Protein AF-A0A418MPE8-F1 (afdb_monomer)

Nearest PDB structures (foldseek):
  6bdt-assembly4_D  TM=6.356E-01  e=3.732E-09  Homo sapiens
  5xe8-assembly1_C  TM=7.327E-01  e=8.592E-02  Streptococcus mutans UA159
  5xe9-assembly1_B  TM=7.201E-01  e=8.592E-02  Streptococcus mutans UA159
  3k8u-assembly1_A  TM=5.142E-01  e=1.340E-01  Streptococcus mutans

Structure (mmCIF, N/CA/C/O backbone):
data_AF-A0A418MPE8-F1
#
_entry.id   AF-A0A418MPE8-F1
#
loop_
_atom_site.group_PDB
_atom_site.id
_atom_site.type_symbol
_atom_site.label_atom_id
_atom_site.label_alt_id
_atom_site.label_comp_id
_atom_site.label_asym_id
_atom_site.label_entity_id
_atom_site.label_seq_id
_atom_site.pdbx_PDB_ins_code
_atom_site.Cartn_x
_atom_site.Cartn_y
_atom_site.Cartn_z
_atom_site.occupancy
_atom_site.B_iso_or_equiv
_atom_site.auth_seq_id
_atom_site.auth_comp_id
_atom_site.auth_asym_id
_atom_site.auth_atom_id
_atom_site.pdbx_PDB_model_num
ATOM 1 N N . MET A 1 1 ? 21.689 -15.714 -23.625 1.00 80.38 1 MET A N 1
ATOM 2 C CA . MET A 1 1 ? 22.430 -16.400 -24.703 1.00 80.38 1 MET A CA 1
ATOM 3 C C . MET A 1 1 ? 23.631 -17.180 -24.142 1.00 80.38 1 MET A C 1
ATOM 5 O O . MET A 1 1 ? 24.759 -16.722 -24.276 1.00 80.38 1 MET A O 1
ATOM 9 N N . PRO A 1 2 ? 23.439 -18.369 -23.536 1.00 83.94 2 PRO A N 1
ATOM 10 C CA . PRO A 1 2 ? 24.539 -19.111 -22.896 1.00 83.94 2 PRO A CA 1
ATOM 11 C C . PRO A 1 2 ? 25.705 -19.469 -23.835 1.00 83.94 2 PRO A C 1
ATOM 13 O O . PRO A 1 2 ? 26.854 -19.454 -23.417 1.00 83.94 2 PRO A O 1
ATOM 16 N N . ALA A 1 3 ? 25.429 -19.721 -25.120 1.00 89.69 3 ALA A N 1
ATOM 17 C CA . ALA A 1 3 ? 26.448 -20.035 -26.131 1.00 89.69 3 ALA A CA 1
ATOM 18 C C . ALA A 1 3 ? 27.422 -18.878 -26.448 1.00 89.69 3 ALA A C 1
ATOM 20 O O . ALA A 1 3 ? 28.438 -19.100 -27.101 1.00 89.69 3 ALA A O 1
ATOM 21 N N . LEU A 1 4 ? 27.106 -17.657 -26.004 1.00 90.06 4 LEU A N 1
ATOM 22 C CA . LEU A 1 4 ? 27.910 -16.449 -26.206 1.00 90.06 4 LEU A CA 1
ATOM 23 C C . LEU A 1 4 ? 28.499 -15.921 -24.886 1.00 90.06 4 LEU A C 1
ATOM 25 O O . LEU A 1 4 ? 29.067 -14.837 -24.865 1.00 90.06 4 LEU A O 1
ATOM 29 N N . ALA A 1 5 ? 28.370 -16.669 -23.784 1.00 92.69 5 ALA A N 1
ATOM 30 C CA . ALA A 1 5 ? 28.858 -16.248 -22.476 1.00 92.69 5 ALA A CA 1
ATOM 31 C C . ALA A 1 5 ? 30.375 -15.983 -22.481 1.00 92.69 5 ALA A C 1
ATOM 33 O O . ALA A 1 5 ? 31.159 -16.781 -22.998 1.00 92.69 5 ALA A O 1
ATOM 34 N N . GLY A 1 6 ? 30.780 -14.852 -21.902 1.00 92.81 6 GLY A N 1
ATOM 35 C CA . GLY A 1 6 ? 32.165 -14.386 -21.872 1.00 92.81 6 GLY A CA 1
ATOM 36 C C . GLY A 1 6 ? 32.692 -13.794 -23.185 1.00 92.81 6 GLY A C 1
ATOM 37 O O . GLY A 1 6 ? 33.894 -13.551 -23.277 1.00 92.81 6 GLY A O 1
ATOM 38 N N . GLN A 1 7 ? 31.845 -13.567 -24.195 1.00 94.94 7 GLN A N 1
ATOM 39 C CA . GLN A 1 7 ? 32.254 -13.052 -25.508 1.00 94.94 7 GLN A CA 1
ATOM 40 C C . GLN A 1 7 ? 31.849 -11.589 -25.706 1.00 94.94 7 GLN A C 1
ATOM 42 O O . GLN A 1 7 ? 30.862 -11.115 -25.151 1.00 94.94 7 GLN A O 1
ATOM 47 N N . VAL A 1 8 ? 32.591 -10.886 -26.559 1.00 95.19 8 VAL A N 1
ATOM 48 C CA . VAL A 1 8 ? 32.181 -9.595 -27.123 1.00 95.19 8 VAL A CA 1
ATOM 49 C C . VAL A 1 8 ? 31.527 -9.863 -28.475 1.00 95.19 8 VAL A C 1
ATOM 51 O O . VAL A 1 8 ? 32.149 -10.467 -29.349 1.00 95.19 8 VAL A O 1
ATOM 54 N N . ILE A 1 9 ? 30.280 -9.426 -28.653 1.00 94.06 9 ILE A N 1
ATOM 55 C CA . ILE A 1 9 ? 29.559 -9.543 -29.923 1.00 94.06 9 ILE A CA 1
ATOM 56 C C . ILE A 1 9 ? 29.609 -8.228 -30.706 1.00 94.06 9 ILE A C 1
ATOM 58 O O . ILE A 1 9 ? 29.404 -7.151 -30.152 1.00 94.06 9 ILE A O 1
ATOM 62 N N . ALA A 1 10 ? 29.846 -8.307 -32.013 1.00 94.12 10 ALA A N 1
ATOM 63 C CA . ALA A 1 10 ? 29.693 -7.162 -32.906 1.00 94.12 10 ALA A CA 1
ATOM 64 C C . ALA A 1 10 ? 28.228 -7.039 -33.352 1.00 94.12 10 ALA A C 1
ATOM 66 O O . ALA A 1 10 ? 27.603 -8.036 -33.725 1.00 94.12 10 ALA A O 1
ATOM 67 N N . LEU A 1 11 ? 27.683 -5.821 -33.360 1.00 93.31 11 LEU A N 1
ATOM 68 C CA . LEU A 1 11 ? 26.360 -5.568 -33.933 1.00 93.31 11 LEU A CA 1
ATOM 69 C C . LEU A 1 11 ? 26.465 -5.484 -35.474 1.00 93.31 11 LEU A C 1
ATOM 71 O O . LEU A 1 11 ? 27.400 -4.863 -35.983 1.00 93.31 11 LEU A O 1
ATOM 75 N N . PRO A 1 12 ? 25.531 -6.072 -36.251 1.00 94.38 12 PRO A N 1
ATOM 76 C CA . PRO A 1 12 ? 25.533 -5.969 -37.706 1.00 94.38 12 PRO A CA 1
ATOM 7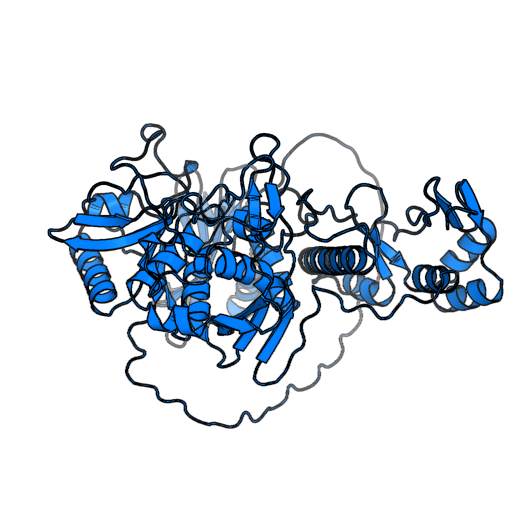7 C C . PRO A 1 12 ? 25.461 -4.508 -38.181 1.00 94.38 12 PRO A C 1
ATOM 79 O O . PRO A 1 12 ? 24.765 -3.706 -37.553 1.00 94.38 12 PRO A O 1
ATOM 82 N N . PRO A 1 13 ? 26.068 -4.152 -39.331 1.00 95.06 13 PRO A N 1
ATOM 83 C CA . PRO A 1 13 ? 26.089 -2.772 -39.827 1.00 95.06 13 PRO A CA 1
ATOM 84 C C . PRO A 1 13 ? 24.711 -2.108 -39.950 1.00 95.06 13 PRO A C 1
ATOM 86 O O . PRO A 1 13 ? 24.585 -0.918 -39.683 1.00 95.06 13 PRO A O 1
ATOM 89 N N . VAL A 1 14 ? 23.669 -2.875 -40.297 1.00 93.38 14 VAL A N 1
ATOM 90 C CA . VAL A 1 14 ? 22.282 -2.380 -40.365 1.00 93.38 14 VAL A CA 1
ATOM 91 C C . VAL A 1 14 ? 21.736 -1.965 -38.993 1.00 93.38 14 VAL A C 1
ATOM 93 O O . VAL A 1 14 ? 21.064 -0.946 -38.888 1.00 93.38 14 VAL A O 1
ATOM 96 N N . VAL A 1 15 ? 22.084 -2.701 -37.934 1.00 93.81 15 VAL A N 1
ATOM 97 C CA . VAL A 1 15 ? 21.692 -2.388 -36.552 1.00 93.81 15 VAL A CA 1
ATOM 98 C C . VAL A 1 15 ? 22.455 -1.162 -36.053 1.00 93.81 15 VAL A C 1
ATOM 100 O O . VAL A 1 15 ? 21.858 -0.261 -35.469 1.00 93.81 15 VAL A O 1
ATOM 103 N N . LEU A 1 16 ? 23.759 -1.084 -36.345 1.00 95.44 16 LEU A N 1
ATOM 104 C CA . LEU A 1 16 ? 24.579 0.090 -36.030 1.00 95.44 16 LEU A CA 1
ATOM 105 C C . LEU A 1 16 ? 24.072 1.357 -36.733 1.00 95.44 16 LEU A C 1
ATOM 107 O O . LEU A 1 16 ? 24.133 2.428 -36.144 1.00 95.44 16 LEU A O 1
ATOM 111 N N . GLU A 1 17 ? 23.547 1.253 -37.956 1.00 94.06 17 GLU A N 1
ATOM 112 C CA . GLU A 1 17 ? 22.936 2.388 -38.659 1.00 94.06 17 GLU A CA 1
ATOM 113 C C . GLU A 1 17 ? 21.616 2.837 -38.011 1.00 94.06 17 GLU A C 1
ATOM 115 O O . GLU A 1 17 ? 21.402 4.033 -37.832 1.00 94.06 17 GLU A O 1
ATOM 120 N N . THR A 1 18 ? 20.761 1.906 -37.568 1.00 91.88 18 THR A N 1
ATOM 121 C CA . THR A 1 18 ? 19.561 2.255 -36.786 1.00 91.88 18 THR A CA 1
ATOM 122 C C . THR A 1 18 ? 19.920 2.949 -35.471 1.00 91.88 18 THR A C 1
ATOM 124 O O . THR A 1 18 ? 19.300 3.952 -35.127 1.00 91.88 18 THR A O 1
ATOM 127 N N . ILE A 1 19 ? 20.946 2.471 -34.754 1.00 93.88 19 ILE A N 1
ATOM 128 C CA . ILE A 1 19 ? 21.419 3.139 -33.532 1.00 93.88 19 ILE A CA 1
ATOM 129 C C . ILE A 1 19 ? 21.997 4.519 -33.869 1.00 93.88 19 ILE A C 1
ATOM 131 O O . ILE A 1 19 ? 21.645 5.483 -33.200 1.00 93.88 19 ILE A O 1
ATOM 135 N N . ARG A 1 20 ? 22.791 4.655 -34.942 1.00 96.19 20 ARG A N 1
ATOM 136 C CA . ARG A 1 20 ? 23.418 5.922 -35.369 1.00 96.19 20 ARG A CA 1
ATOM 137 C C . ARG A 1 20 ? 22.410 7.038 -35.642 1.00 96.19 20 ARG A C 1
ATOM 139 O O . ARG A 1 20 ? 22.728 8.202 -35.421 1.00 96.19 20 ARG A O 1
ATOM 146 N N . GLN A 1 21 ? 21.205 6.698 -36.096 1.00 92.12 21 GLN A N 1
ATOM 147 C CA . GLN A 1 21 ? 20.123 7.664 -36.319 1.00 92.12 21 GLN A CA 1
ATOM 148 C C . GLN A 1 21 ? 19.542 8.238 -35.015 1.00 92.12 21 GLN A C 1
ATOM 150 O O . GLN A 1 21 ? 19.013 9.348 -35.033 1.00 92.12 21 GLN A O 1
ATOM 155 N N . ALA A 1 22 ? 19.648 7.511 -33.898 1.00 89.25 22 ALA A N 1
ATOM 156 C CA . ALA A 1 22 ? 19.208 7.955 -32.574 1.00 89.25 22 ALA A CA 1
ATOM 157 C C . ALA A 1 22 ? 20.364 8.524 -31.728 1.00 89.25 22 ALA A C 1
ATOM 159 O O . ALA A 1 22 ? 20.201 9.551 -31.074 1.00 89.25 22 ALA A O 1
ATOM 160 N N . ASP A 1 23 ? 21.526 7.868 -31.759 1.00 92.00 23 ASP A N 1
ATOM 161 C CA . ASP A 1 23 ? 22.752 8.249 -31.058 1.00 92.00 23 ASP A CA 1
ATOM 162 C C . ASP A 1 23 ? 23.997 7.843 -31.886 1.00 92.00 23 ASP A C 1
ATOM 164 O O . ASP A 1 23 ? 24.409 6.674 -31.891 1.00 92.00 23 ASP A O 1
ATOM 168 N N . PRO A 1 24 ? 24.626 8.800 -32.598 1.00 94.56 24 PRO A N 1
ATOM 169 C CA . PRO A 1 24 ? 25.838 8.546 -33.372 1.00 94.56 24 PRO A CA 1
ATOM 170 C C . PRO A 1 24 ? 27.033 8.082 -32.533 1.00 94.56 24 PRO A C 1
ATOM 172 O O . PRO A 1 24 ? 27.803 7.245 -33.001 1.00 94.56 24 PRO A O 1
ATOM 175 N N . ARG A 1 25 ? 27.191 8.595 -31.303 1.00 93.50 25 ARG A N 1
ATOM 176 C CA . ARG A 1 25 ? 28.352 8.289 -30.448 1.00 93.50 25 ARG A CA 1
ATOM 177 C C . ARG A 1 25 ? 28.272 6.864 -29.930 1.00 93.50 25 ARG A C 1
ATOM 179 O O . ARG A 1 25 ? 29.246 6.123 -30.022 1.00 93.50 25 ARG A O 1
ATOM 186 N N . LEU A 1 26 ? 27.090 6.466 -29.468 1.00 94.25 26 LEU A N 1
ATOM 187 C CA . LEU A 1 26 ? 26.813 5.094 -29.064 1.00 94.25 26 LEU A CA 1
ATOM 188 C C . LEU A 1 26 ? 27.051 4.117 -30.225 1.00 94.25 26 LEU A C 1
ATOM 190 O O . LEU A 1 26 ? 27.656 3.067 -30.031 1.00 94.25 26 LEU A O 1
ATOM 194 N N . ALA A 1 27 ? 26.642 4.463 -31.450 1.00 95.88 27 ALA A N 1
ATOM 195 C CA . ALA A 1 27 ? 26.900 3.623 -32.619 1.00 95.88 27 ALA A CA 1
ATOM 196 C C . ALA A 1 27 ? 28.396 3.496 -32.968 1.00 95.88 27 ALA A C 1
ATOM 198 O O . ALA A 1 27 ? 28.828 2.428 -33.398 1.00 95.88 27 ALA A O 1
ATOM 199 N N . GLU A 1 28 ? 29.194 4.554 -32.797 1.00 95.62 28 GLU A N 1
ATOM 200 C CA . GLU A 1 28 ? 30.655 4.515 -32.981 1.00 95.62 28 GLU A CA 1
ATOM 201 C C . GLU A 1 28 ? 31.353 3.681 -31.895 1.00 95.62 28 GLU A C 1
ATOM 203 O O . GLU A 1 28 ? 32.214 2.854 -32.213 1.00 95.62 28 GLU A O 1
ATOM 208 N N . GLN A 1 29 ? 30.930 3.823 -30.634 1.00 94.94 29 GLN A N 1
ATOM 209 C CA . GLN A 1 29 ? 31.407 3.002 -29.522 1.00 94.94 29 GLN A CA 1
ATOM 210 C C . GLN A 1 29 ? 31.094 1.518 -29.763 1.00 94.94 29 GLN A C 1
ATOM 212 O O . GLN A 1 29 ? 32.003 0.694 -29.789 1.00 94.94 29 GLN A O 1
ATOM 217 N N . LEU A 1 30 ? 29.834 1.171 -30.047 1.00 95.94 30 LEU A N 1
ATOM 218 C CA . LEU A 1 30 ? 29.398 -0.209 -30.309 1.00 95.94 30 LEU A CA 1
ATOM 219 C C . LEU A 1 30 ? 30.061 -0.831 -31.549 1.00 95.94 30 LEU A C 1
ATOM 221 O O . LEU A 1 30 ? 30.244 -2.047 -31.599 1.00 95.94 30 LEU A O 1
ATOM 225 N N . ALA A 1 31 ? 30.431 -0.024 -32.548 1.00 95.38 31 ALA A N 1
ATOM 226 C CA . ALA A 1 31 ? 31.188 -0.494 -33.709 1.00 95.38 31 ALA A CA 1
ATOM 227 C C . ALA A 1 31 ? 32.658 -0.818 -33.375 1.00 95.38 31 ALA A C 1
ATOM 229 O O . ALA A 1 31 ? 33.269 -1.636 -34.061 1.00 95.38 31 ALA A O 1
ATOM 230 N N . THR A 1 32 ? 33.212 -0.180 -32.341 1.00 95.69 32 THR A N 1
ATOM 231 C CA . THR A 1 32 ? 34.613 -0.318 -31.911 1.00 95.69 32 THR A CA 1
ATOM 232 C C . THR A 1 32 ? 34.777 -1.386 -30.827 1.00 95.69 32 THR A C 1
ATOM 234 O O . THR A 1 32 ? 35.682 -2.214 -30.897 1.00 95.69 32 THR A O 1
ATOM 237 N N . GLU A 1 33 ? 33.893 -1.372 -29.831 1.00 95.38 33 GLU A N 1
ATOM 238 C CA . GLU A 1 33 ? 33.976 -2.164 -28.598 1.00 95.38 33 GLU A CA 1
ATOM 239 C C . GLU A 1 33 ? 33.051 -3.390 -28.608 1.00 95.38 33 GLU A C 1
ATOM 241 O O . GLU A 1 33 ? 33.238 -4.300 -27.802 1.00 95.38 33 GLU A O 1
ATOM 246 N N . GLY A 1 34 ? 32.063 -3.439 -29.511 1.00 94.62 34 GLY A N 1
ATOM 247 C CA . GLY A 1 34 ? 31.001 -4.447 -29.493 1.00 94.62 34 GLY A CA 1
ATOM 248 C C . GLY A 1 34 ? 30.091 -4.322 -28.267 1.00 94.62 34 GLY A C 1
ATOM 249 O O . GLY A 1 34 ? 29.983 -3.254 -27.669 1.00 94.62 34 GLY A O 1
ATOM 250 N N . VAL A 1 35 ? 29.429 -5.425 -27.900 1.00 95.25 35 VAL A N 1
ATOM 251 C CA . VAL A 1 35 ? 28.674 -5.590 -26.645 1.00 95.25 35 VAL A CA 1
ATOM 252 C C . VAL A 1 35 ? 29.162 -6.838 -25.925 1.00 95.25 35 VAL A C 1
ATOM 254 O O . VAL A 1 35 ? 29.160 -7.928 -26.501 1.00 95.25 35 VAL A O 1
ATOM 257 N N . TYR A 1 36 ? 29.565 -6.699 -24.663 1.00 94.56 36 TYR A N 1
ATOM 258 C CA . TYR A 1 36 ? 29.971 -7.839 -23.845 1.00 94.56 36 TYR A CA 1
ATOM 259 C C . TYR A 1 36 ? 28.760 -8.667 -23.392 1.00 94.56 36 TYR A C 1
ATOM 261 O O . TYR A 1 36 ? 27.723 -8.140 -22.983 1.00 94.56 36 TYR A O 1
ATOM 269 N N . VAL A 1 37 ? 28.907 -9.987 -23.457 1.00 91.75 37 VAL A N 1
ATOM 270 C CA . VAL A 1 37 ? 27.976 -10.967 -22.907 1.00 91.75 37 VAL A CA 1
ATOM 271 C C . VAL A 1 37 ? 28.647 -11.613 -21.697 1.00 91.75 37 VAL A C 1
ATOM 273 O O . VAL A 1 37 ? 29.702 -12.234 -21.822 1.00 91.75 37 VAL A O 1
ATOM 276 N N . ASP A 1 38 ? 28.038 -11.474 -20.523 1.00 89.12 38 ASP A N 1
ATOM 277 C CA . ASP A 1 38 ? 28.585 -11.948 -19.253 1.00 89.12 38 ASP A CA 1
ATOM 278 C C . ASP A 1 38 ? 28.703 -13.483 -19.173 1.00 89.12 38 ASP A C 1
ATOM 280 O O . ASP A 1 38 ? 28.252 -14.232 -20.046 1.00 89.12 38 ASP A O 1
ATOM 284 N N . LEU A 1 39 ? 29.305 -13.980 -18.089 1.00 90.12 39 LEU A N 1
ATOM 285 C CA . LEU A 1 39 ? 29.496 -15.418 -17.859 1.00 90.12 39 LEU A CA 1
ATOM 286 C C . LEU A 1 39 ? 28.181 -16.197 -17.635 1.00 90.12 39 LEU A C 1
ATOM 288 O O . LEU A 1 39 ? 28.191 -17.425 -17.675 1.00 90.12 39 LEU A O 1
ATOM 292 N N . THR A 1 40 ? 27.050 -15.513 -17.436 1.00 86.00 40 THR A N 1
ATOM 293 C CA . THR A 1 40 ? 25.701 -16.107 -17.369 1.00 86.00 40 THR A CA 1
ATOM 294 C C . THR A 1 40 ? 24.989 -16.102 -18.731 1.00 86.00 40 THR A C 1
ATOM 296 O O . THR A 1 40 ? 23.916 -16.691 -18.895 1.00 86.00 40 THR A O 1
ATOM 299 N N . GLY A 1 41 ? 25.590 -15.466 -19.742 1.00 87.62 41 GLY A N 1
ATOM 300 C CA . GLY A 1 41 ? 25.027 -15.301 -21.073 1.00 87.62 41 GLY A CA 1
ATOM 301 C C . GLY A 1 41 ? 24.069 -14.111 -21.205 1.00 87.62 41 GLY A C 1
ATOM 302 O O . GLY A 1 41 ? 23.235 -14.136 -22.114 1.00 87.62 41 GLY A O 1
ATOM 303 N N . ARG A 1 42 ? 24.111 -13.109 -20.321 1.00 88.25 42 ARG A N 1
ATOM 304 C CA . ARG A 1 42 ? 23.320 -11.864 -20.424 1.00 88.25 42 ARG A CA 1
ATOM 305 C C . ARG A 1 42 ? 24.162 -10.746 -21.038 1.00 88.25 42 ARG A C 1
ATOM 307 O O . ARG A 1 42 ? 25.380 -10.781 -20.950 1.00 88.25 42 ARG A O 1
ATOM 314 N N . PHE A 1 43 ? 23.526 -9.753 -21.655 1.00 91.50 43 PHE A N 1
ATOM 315 C CA . PHE A 1 43 ? 24.235 -8.551 -22.105 1.00 91.50 43 PHE A CA 1
ATOM 316 C C . PHE A 1 43 ? 24.660 -7.709 -20.901 1.00 91.50 43 PHE A C 1
ATOM 318 O O . PHE A 1 43 ? 23.823 -7.404 -20.051 1.00 91.50 43 PHE A O 1
ATOM 325 N N . ASP A 1 44 ? 25.929 -7.313 -20.850 1.00 91.62 44 ASP A N 1
ATOM 326 C CA . ASP A 1 44 ? 26.412 -6.345 -19.872 1.00 91.62 44 ASP A CA 1
ATOM 327 C C . ASP A 1 44 ? 26.086 -4.931 -20.359 1.00 91.62 44 ASP A C 1
ATOM 329 O O . ASP A 1 44 ? 26.615 -4.467 -21.368 1.00 91.62 44 ASP A O 1
ATOM 333 N N . LEU A 1 45 ? 25.174 -4.261 -19.655 1.00 92.75 45 LEU A N 1
ATOM 334 C CA . LEU A 1 45 ? 24.710 -2.921 -20.013 1.00 92.75 45 LEU A CA 1
ATOM 335 C C . LEU A 1 45 ? 25.465 -1.803 -19.275 1.00 92.75 45 LEU A C 1
ATOM 337 O O . LEU A 1 45 ? 25.236 -0.634 -19.577 1.00 92.75 45 LEU A O 1
ATOM 341 N N . ARG A 1 46 ? 26.369 -2.136 -18.337 1.00 90.88 46 ARG A N 1
ATOM 342 C CA . ARG A 1 46 ? 27.118 -1.146 -17.536 1.00 90.88 46 ARG A CA 1
ATOM 343 C C . ARG A 1 46 ? 27.921 -0.145 -18.374 1.00 90.88 46 ARG A C 1
ATOM 345 O O . ARG A 1 46 ? 27.870 1.029 -18.031 1.00 90.88 46 ARG A O 1
ATOM 352 N N . PRO A 1 47 ? 28.616 -0.532 -19.465 1.00 92.75 47 PRO A N 1
ATOM 353 C CA . PRO A 1 47 ? 29.396 0.421 -20.263 1.00 92.75 47 PRO A CA 1
ATOM 354 C C . PRO A 1 47 ? 28.553 1.430 -21.060 1.00 92.75 47 PRO A C 1
ATOM 356 O O . PRO A 1 47 ? 29.121 2.316 -21.690 1.00 92.75 47 PRO A O 1
ATOM 359 N N . TYR A 1 48 ? 27.222 1.279 -21.066 1.00 93.50 48 TYR A N 1
ATOM 360 C CA . TYR A 1 48 ? 26.285 2.081 -21.863 1.00 93.50 48 TYR A CA 1
ATOM 361 C C . TYR A 1 48 ? 25.202 2.743 -20.998 1.00 93.50 48 TYR A C 1
ATOM 363 O O . TYR A 1 48 ? 24.145 3.131 -21.502 1.00 93.50 48 TYR A O 1
ATOM 371 N N . THR A 1 49 ? 25.419 2.833 -19.683 1.00 93.94 49 THR A N 1
ATOM 372 C CA . THR A 1 49 ? 24.580 3.661 -18.813 1.00 93.94 49 THR A CA 1
ATOM 373 C C . THR A 1 49 ? 24.798 5.133 -19.121 1.00 93.94 49 THR A C 1
ATOM 375 O O . THR A 1 49 ? 25.921 5.536 -19.406 1.00 93.94 49 THR A O 1
ATOM 378 N N . LEU A 1 50 ? 23.751 5.948 -19.012 1.00 92.44 50 LEU A N 1
ATOM 379 C CA . LEU A 1 50 ? 23.859 7.388 -19.222 1.00 92.44 50 LEU A CA 1
ATOM 380 C C . LEU A 1 50 ? 24.862 8.031 -18.247 1.00 92.44 50 LEU A C 1
ATOM 382 O O . LEU A 1 50 ? 24.629 8.047 -17.037 1.00 92.44 50 LEU A O 1
ATOM 386 N N . ASP A 1 51 ? 25.938 8.606 -18.788 1.00 88.56 51 ASP A N 1
ATOM 387 C CA . ASP A 1 51 ? 26.975 9.295 -18.016 1.00 88.56 51 ASP A CA 1
ATOM 388 C C . ASP A 1 51 ? 26.386 10.351 -17.069 1.00 88.56 51 ASP A C 1
ATOM 390 O O . ASP A 1 51 ? 25.620 11.233 -17.466 1.00 88.56 51 ASP A O 1
ATOM 394 N N . GLY A 1 52 ? 26.766 10.270 -15.792 1.00 84.88 52 GLY A N 1
ATOM 395 C CA . GLY A 1 52 ? 26.321 11.195 -14.747 1.00 84.88 52 GLY A CA 1
ATOM 396 C C . GLY A 1 52 ? 24.878 11.003 -14.259 1.00 84.88 52 GLY A C 1
ATOM 397 O O . GLY A 1 52 ? 24.458 11.729 -13.358 1.00 84.88 52 GLY A O 1
ATOM 398 N N . ALA A 1 53 ? 24.118 10.040 -14.793 1.00 88.38 53 ALA A N 1
ATOM 399 C CA . ALA A 1 53 ? 22.830 9.653 -14.220 1.00 88.38 53 ALA A CA 1
ATOM 400 C C . ALA A 1 53 ? 23.025 8.768 -12.970 1.00 88.38 53 ALA A C 1
ATOM 402 O O . ALA A 1 53 ? 23.947 7.951 -12.935 1.00 88.38 53 ALA A O 1
ATOM 403 N N . PRO A 1 54 ? 22.165 8.878 -11.940 1.00 89.06 54 PRO A N 1
ATOM 404 C CA . PRO A 1 54 ? 22.246 8.008 -10.772 1.00 89.06 54 PRO A CA 1
ATOM 405 C C . PRO A 1 54 ? 21.774 6.581 -11.086 1.00 89.06 54 PRO A C 1
ATOM 407 O O . PRO A 1 54 ? 20.866 6.357 -11.892 1.00 89.06 54 PRO A O 1
ATOM 410 N N . GLU A 1 55 ? 22.333 5.618 -10.357 1.00 91.38 55 GLU A N 1
ATOM 411 C CA . GLU A 1 55 ? 21.720 4.302 -10.181 1.00 91.38 55 GLU A CA 1
ATOM 412 C C . GLU A 1 55 ? 20.656 4.365 -9.081 1.00 91.38 55 GLU A C 1
ATOM 414 O O . GLU A 1 55 ? 20.904 4.897 -7.999 1.00 91.38 55 GLU A O 1
ATOM 419 N N . PHE A 1 56 ? 19.503 3.748 -9.321 1.00 90.75 56 PHE A N 1
ATOM 420 C CA . PHE A 1 56 ? 18.417 3.657 -8.352 1.00 90.75 56 PHE A CA 1
ATOM 421 C C . PHE A 1 56 ? 18.467 2.300 -7.642 1.00 90.75 56 PHE A C 1
ATOM 423 O O . PHE A 1 56 ? 18.200 1.275 -8.287 1.00 90.75 56 PHE A O 1
ATOM 430 N N . PRO A 1 57 ? 18.819 2.247 -6.342 1.00 88.00 57 PRO A N 1
ATOM 431 C CA . PRO A 1 57 ? 18.675 1.036 -5.554 1.00 88.00 57 PRO A CA 1
ATOM 432 C C . PRO A 1 57 ? 17.193 0.734 -5.299 1.00 88.00 57 PRO A C 1
ATOM 434 O O . PRO A 1 57 ? 16.390 1.608 -4.958 1.00 88.00 57 PRO A O 1
ATOM 437 N N . LEU A 1 58 ? 16.845 -0.539 -5.444 1.00 84.69 58 LEU A N 1
ATOM 438 C CA . LEU A 1 58 ? 15.587 -1.104 -4.978 1.00 84.69 58 LEU A CA 1
ATOM 439 C C . LEU A 1 58 ? 15.854 -1.862 -3.674 1.00 84.69 58 LEU A C 1
ATOM 441 O O . LEU A 1 58 ? 16.891 -2.514 -3.534 1.00 84.69 58 LEU A O 1
ATOM 445 N N . THR A 1 59 ? 14.899 -1.810 -2.745 1.00 70.56 59 THR A N 1
ATOM 446 C CA . THR A 1 59 ? 14.903 -2.628 -1.521 1.00 70.56 59 THR A CA 1
ATOM 447 C C . THR A 1 59 ? 15.145 -4.118 -1.819 1.00 70.56 59 THR A C 1
ATOM 449 O O . THR A 1 59 ? 14.761 -4.629 -2.880 1.00 70.56 59 THR A O 1
ATOM 452 N N . VAL A 1 60 ? 15.746 -4.848 -0.871 1.00 66.25 60 VAL A N 1
ATOM 453 C CA . VAL A 1 60 ? 16.070 -6.280 -1.036 1.00 66.25 60 VAL A CA 1
ATOM 454 C C . VAL A 1 60 ? 14.794 -7.139 -1.074 1.00 66.25 60 VAL A C 1
ATOM 456 O O . VAL A 1 60 ? 14.834 -8.259 -1.580 1.00 66.25 60 VAL A O 1
ATOM 459 N N . SER A 1 61 ? 13.667 -6.578 -0.610 1.00 65.62 61 SER A N 1
ATOM 460 C CA . SER A 1 61 ? 12.260 -7.005 -0.720 1.00 65.62 61 SER A CA 1
ATOM 461 C C . SER A 1 61 ? 12.051 -8.186 -1.653 1.00 65.62 61 SER A C 1
ATOM 463 O O . SER A 1 61 ? 12.084 -8.023 -2.878 1.00 65.62 61 SER A O 1
ATOM 465 N N . ALA A 1 62 ? 11.872 -9.378 -1.082 1.00 70.19 62 ALA A N 1
ATOM 466 C CA . ALA A 1 62 ? 11.935 -10.604 -1.862 1.00 70.19 62 ALA A CA 1
ATOM 467 C C . ALA A 1 62 ? 10.867 -10.597 -2.973 1.00 70.19 62 ALA A C 1
ATOM 469 O O . ALA A 1 62 ? 9.671 -10.468 -2.675 1.00 70.19 62 ALA A O 1
ATOM 470 N N . PRO A 1 63 ? 11.266 -10.739 -4.254 1.00 72.38 63 PRO A N 1
ATOM 471 C CA . PRO A 1 63 ? 10.310 -10.801 -5.343 1.00 72.38 63 PRO A CA 1
ATOM 472 C C . PRO A 1 63 ? 9.444 -12.042 -5.146 1.00 72.38 63 PRO A C 1
ATOM 474 O O . PRO A 1 63 ? 9.943 -13.164 -5.089 1.00 72.38 63 PRO A O 1
ATOM 477 N N . ALA A 1 64 ? 8.136 -11.838 -5.026 1.00 76.88 64 ALA A N 1
ATOM 478 C CA . ALA A 1 64 ? 7.201 -12.938 -4.815 1.00 76.88 64 ALA A CA 1
ATOM 479 C C . ALA A 1 64 ? 7.002 -13.783 -6.087 1.00 76.88 64 ALA A C 1
ATOM 481 O O . ALA A 1 64 ? 6.654 -14.965 -6.023 1.00 76.88 64 ALA A O 1
ATOM 482 N N . PHE A 1 65 ? 7.239 -13.167 -7.245 1.00 84.94 65 PHE A N 1
ATOM 483 C CA . PHE A 1 65 ? 7.104 -13.759 -8.567 1.00 84.94 65 PHE A CA 1
ATOM 484 C C . PHE A 1 65 ? 7.982 -15.002 -8.759 1.00 84.94 65 PHE A C 1
ATOM 486 O O . PHE A 1 65 ? 9.132 -15.049 -8.325 1.00 84.94 65 PHE A O 1
ATOM 493 N N . ASP A 1 66 ? 7.471 -15.999 -9.485 1.00 83.12 66 ASP A N 1
ATOM 494 C CA . ASP A 1 66 ? 8.272 -17.162 -9.871 1.00 83.12 66 ASP A CA 1
ATOM 495 C C . ASP A 1 66 ? 9.265 -16.794 -10.987 1.00 83.12 66 ASP A C 1
ATOM 497 O O . ASP A 1 66 ? 8.933 -16.801 -12.177 1.00 83.12 66 ASP A O 1
ATOM 501 N N . LEU A 1 67 ? 10.503 -16.487 -10.595 1.00 85.25 67 LEU A N 1
ATOM 502 C CA . LEU A 1 67 ? 11.579 -16.095 -11.507 1.00 85.25 67 LEU A CA 1
ATOM 503 C C . LEU A 1 67 ? 12.109 -17.244 -12.383 1.00 85.25 67 LEU A C 1
ATOM 505 O O . LEU A 1 67 ? 12.867 -16.974 -13.321 1.00 85.25 67 LEU A O 1
ATOM 509 N N . ALA A 1 68 ? 11.709 -18.500 -12.145 1.00 83.94 68 ALA A N 1
ATOM 510 C CA . ALA A 1 68 ? 11.950 -19.582 -13.100 1.00 83.94 68 ALA A CA 1
ATOM 511 C C . ALA A 1 68 ? 11.061 -19.422 -14.348 1.00 83.94 68 ALA A C 1
ATOM 513 O O . ALA A 1 68 ? 11.489 -19.743 -15.463 1.00 83.94 68 ALA A O 1
ATOM 514 N N . THR A 1 69 ? 9.873 -18.826 -14.202 1.00 83.81 69 THR A N 1
ATOM 515 C CA . THR A 1 69 ? 8.971 -18.506 -15.319 1.00 83.81 69 THR A CA 1
ATOM 516 C C . THR A 1 69 ? 9.329 -17.186 -16.004 1.00 83.81 69 THR A C 1
ATOM 518 O O . THR A 1 69 ? 9.893 -16.269 -15.407 1.00 83.81 69 THR A O 1
ATOM 521 N N . GLU A 1 70 ? 8.976 -17.056 -17.282 1.00 83.56 70 GLU A N 1
ATOM 522 C CA . GLU A 1 70 ? 9.116 -15.784 -17.998 1.00 83.56 70 GLU A CA 1
ATOM 523 C C . GLU A 1 70 ? 8.122 -14.727 -17.502 1.00 83.56 70 GLU A C 1
ATOM 525 O O . GLU A 1 70 ? 8.504 -13.571 -17.323 1.00 83.56 70 GLU A O 1
ATOM 530 N N . ALA A 1 71 ? 6.887 -15.144 -17.195 1.00 84.31 71 ALA A N 1
ATOM 531 C CA . ALA A 1 71 ? 5.848 -14.301 -16.607 1.00 84.31 71 ALA A CA 1
ATOM 532 C C . ALA A 1 71 ? 6.348 -13.591 -15.341 1.00 84.31 71 ALA A C 1
ATOM 534 O O . ALA A 1 71 ? 6.273 -12.367 -15.247 1.00 84.31 71 ALA A O 1
ATOM 535 N N . GLY A 1 72 ? 6.931 -14.345 -14.402 1.00 86.38 72 GLY A N 1
ATOM 536 C CA . GLY A 1 72 ? 7.426 -13.797 -13.143 1.00 86.38 72 GLY A CA 1
ATOM 537 C C . GLY A 1 72 ? 8.620 -12.856 -13.313 1.00 86.38 72 GLY A C 1
ATOM 538 O O . GLY A 1 72 ? 8.674 -11.814 -12.663 1.00 86.38 72 GLY A O 1
ATOM 539 N N . ARG A 1 73 ? 9.541 -13.151 -14.243 1.00 87.06 73 ARG A N 1
ATOM 540 C CA . ARG A 1 73 ? 10.644 -12.230 -14.582 1.00 87.06 73 ARG A CA 1
ATOM 541 C C . ARG A 1 73 ? 10.141 -10.922 -15.201 1.00 87.06 73 ARG A C 1
ATOM 543 O O . ARG A 1 73 ? 10.671 -9.861 -14.878 1.00 87.06 73 ARG A O 1
ATOM 550 N N . LYS A 1 74 ? 9.119 -10.981 -16.062 1.00 86.94 74 LYS A N 1
ATOM 551 C CA . LYS A 1 74 ? 8.482 -9.794 -16.659 1.00 86.94 74 LYS A CA 1
ATOM 552 C C . LYS A 1 74 ? 7.719 -8.968 -15.629 1.00 86.94 74 LYS A C 1
ATOM 554 O O . LYS A 1 74 ? 7.871 -7.752 -15.616 1.00 86.94 74 LYS A O 1
ATOM 559 N N . ALA A 1 75 ? 6.965 -9.623 -14.747 1.00 87.69 75 ALA A N 1
ATOM 560 C CA . ALA A 1 75 ? 6.232 -8.972 -13.667 1.00 87.69 75 ALA A CA 1
ATOM 561 C C . ALA A 1 75 ? 7.176 -8.227 -12.708 1.00 87.69 75 ALA A C 1
ATOM 563 O O . ALA A 1 75 ? 6.965 -7.044 -12.449 1.00 87.69 75 ALA A O 1
ATOM 564 N N . LEU A 1 76 ? 8.280 -8.868 -12.298 1.00 89.06 76 LEU A N 1
ATOM 565 C CA . LEU A 1 76 ? 9.332 -8.228 -11.506 1.00 89.06 76 LEU A CA 1
ATOM 566 C C . LEU A 1 76 ? 9.932 -7.003 -12.214 1.00 89.06 76 LEU A C 1
ATOM 568 O O . LEU A 1 76 ? 10.024 -5.931 -11.620 1.00 89.06 76 LEU A O 1
ATOM 572 N N . LEU A 1 77 ? 10.316 -7.143 -13.487 1.00 89.44 77 LEU A N 1
ATOM 573 C CA . LEU A 1 77 ? 10.914 -6.048 -14.255 1.00 89.44 77 LEU A CA 1
ATOM 574 C C . LEU A 1 77 ? 9.945 -4.866 -14.431 1.00 89.44 77 LEU A C 1
ATOM 576 O O . LEU A 1 77 ? 10.370 -3.714 -14.376 1.00 89.44 77 LEU A O 1
ATOM 580 N N . ALA A 1 78 ? 8.656 -5.132 -14.649 1.00 89.81 78 ALA A N 1
ATOM 581 C CA . ALA A 1 78 ? 7.631 -4.100 -14.775 1.00 89.81 78 ALA A CA 1
ATOM 582 C C . ALA A 1 78 ? 7.375 -3.374 -13.439 1.00 89.81 78 ALA A C 1
ATOM 584 O O . ALA A 1 78 ? 7.286 -2.143 -13.420 1.00 89.81 78 ALA A O 1
ATOM 585 N N . GLU A 1 79 ? 7.335 -4.109 -12.321 1.00 90.94 79 GLU A N 1
ATOM 586 C CA . GLU A 1 79 ? 7.230 -3.539 -10.973 1.00 90.94 79 GLU A CA 1
ATOM 587 C C . GLU A 1 79 ? 8.442 -2.646 -10.649 1.00 90.94 79 GLU A C 1
ATOM 589 O O . GLU A 1 79 ? 8.276 -1.469 -10.321 1.00 90.94 79 GLU A O 1
ATOM 594 N N . ASP A 1 80 ? 9.664 -3.152 -10.833 1.00 92.50 80 ASP A N 1
ATOM 595 C CA . ASP A 1 80 ? 10.896 -2.418 -10.521 1.00 92.50 80 ASP A CA 1
ATOM 596 C C . ASP A 1 80 ? 11.086 -1.183 -11.415 1.00 92.50 80 ASP A C 1
ATOM 598 O O . ASP A 1 80 ? 11.415 -0.105 -10.914 1.00 92.50 80 ASP A O 1
ATOM 602 N N . ARG A 1 81 ? 10.772 -1.270 -12.717 1.00 92.75 81 ARG A N 1
ATOM 603 C CA . ARG A 1 81 ? 10.753 -0.098 -13.613 1.00 92.75 81 ARG A CA 1
ATOM 604 C C . ARG A 1 81 ? 9.750 0.958 -13.167 1.00 92.75 81 ARG A C 1
ATOM 606 O O . ARG A 1 81 ? 10.057 2.147 -13.220 1.00 92.75 81 ARG A O 1
ATOM 613 N N . SER A 1 82 ? 8.562 0.543 -12.730 1.00 91.69 82 SER A N 1
ATOM 614 C CA . SER A 1 82 ? 7.531 1.450 -12.218 1.00 91.69 82 SER A CA 1
ATOM 615 C C . SER A 1 82 ? 8.005 2.188 -10.959 1.00 91.69 82 SER A C 1
ATOM 617 O O . SER A 1 82 ? 7.865 3.413 -10.879 1.00 91.69 82 SER A O 1
ATOM 619 N N . ARG A 1 83 ? 8.625 1.462 -10.016 1.00 92.19 83 ARG A N 1
ATOM 620 C CA . ARG A 1 83 ? 9.218 2.007 -8.783 1.00 92.19 83 ARG A CA 1
ATOM 621 C C . ARG A 1 83 ? 10.328 3.014 -9.086 1.00 92.19 83 ARG A C 1
ATOM 623 O O . ARG A 1 83 ? 10.264 4.158 -8.642 1.00 92.19 83 ARG A O 1
ATOM 630 N N . VAL A 1 84 ? 11.308 2.620 -9.898 1.00 94.19 84 VAL A N 1
ATOM 631 C CA . VAL A 1 84 ? 12.447 3.473 -10.267 1.00 94.19 84 VAL A CA 1
ATOM 632 C C . VAL A 1 84 ? 12.001 4.709 -11.049 1.00 94.19 84 VAL A C 1
ATOM 634 O O . VAL A 1 84 ? 12.485 5.807 -10.788 1.00 94.19 84 VAL A O 1
ATOM 637 N N . ALA A 1 85 ? 11.020 4.586 -11.946 1.00 93.88 85 ALA A N 1
ATOM 638 C CA . ALA A 1 85 ? 10.491 5.741 -12.663 1.00 93.88 85 ALA A CA 1
ATOM 639 C C . ALA A 1 85 ? 9.770 6.742 -11.735 1.00 93.88 85 ALA A C 1
ATOM 641 O O . ALA A 1 85 ? 9.822 7.943 -11.996 1.00 93.88 85 ALA A O 1
ATOM 642 N N . ALA A 1 86 ? 9.128 6.283 -10.651 1.00 94.00 86 ALA A N 1
ATOM 643 C CA . ALA A 1 86 ? 8.547 7.165 -9.633 1.00 94.00 86 ALA A CA 1
ATOM 644 C C . ALA A 1 86 ? 9.624 7.862 -8.780 1.00 94.00 86 ALA A C 1
ATOM 646 O O . ALA A 1 86 ? 9.522 9.067 -8.535 1.00 94.00 86 ALA A O 1
ATOM 647 N N . ALA A 1 87 ? 10.690 7.146 -8.401 1.00 93.19 87 ALA A N 1
ATOM 648 C CA . ALA A 1 87 ? 11.874 7.723 -7.755 1.00 93.19 87 ALA A CA 1
ATOM 649 C C . ALA A 1 87 ? 12.526 8.804 -8.632 1.00 93.19 87 ALA A C 1
ATOM 651 O O . ALA A 1 87 ? 12.712 9.936 -8.185 1.00 93.19 87 ALA A O 1
ATOM 652 N N . PHE A 1 88 ? 12.768 8.506 -9.913 1.00 94.25 88 PHE A N 1
ATOM 653 C CA . PHE A 1 88 ? 13.325 9.461 -10.871 1.00 94.25 88 PHE A CA 1
ATOM 654 C C . PHE A 1 88 ? 12.436 10.699 -11.039 1.00 94.25 88 PHE A C 1
ATOM 656 O O . PHE A 1 88 ? 12.927 11.817 -10.913 1.00 94.25 88 PHE A O 1
ATOM 663 N N . ARG A 1 89 ? 11.124 10.534 -11.272 1.00 93.75 89 ARG A N 1
ATOM 664 C CA . ARG A 1 89 ? 10.193 11.674 -11.395 1.00 93.75 89 ARG A CA 1
ATOM 665 C C . ARG A 1 89 ? 10.110 12.508 -10.120 1.00 93.75 89 ARG A C 1
ATOM 667 O O . ARG A 1 89 ? 9.944 13.720 -10.203 1.00 93.75 89 ARG A O 1
ATOM 674 N N . THR A 1 90 ? 10.246 11.887 -8.953 1.00 91.62 90 THR A N 1
ATOM 675 C CA . THR A 1 90 ? 10.224 12.598 -7.669 1.00 91.62 90 THR A CA 1
ATOM 676 C C . THR A 1 90 ? 11.498 13.412 -7.444 1.00 91.62 90 THR A C 1
ATOM 678 O O . THR A 1 90 ? 11.405 14.564 -7.028 1.00 91.62 90 THR A O 1
ATOM 681 N N . ALA A 1 91 ? 12.671 12.859 -7.766 1.00 90.50 91 ALA A N 1
ATOM 682 C CA . ALA A 1 91 ? 13.954 13.546 -7.617 1.00 90.50 91 ALA A CA 1
ATOM 683 C C . ALA A 1 91 ? 14.227 14.590 -8.723 1.00 90.50 91 ALA A C 1
ATOM 685 O O . ALA A 1 91 ? 14.841 15.621 -8.456 1.00 90.50 91 ALA A O 1
ATOM 686 N N . TYR A 1 92 ? 13.770 14.342 -9.957 1.00 92.44 92 TYR A N 1
ATOM 687 C CA . TYR A 1 92 ? 14.164 15.102 -11.152 1.00 92.44 92 TYR A CA 1
ATOM 688 C C . TYR A 1 92 ? 13.006 15.694 -11.965 1.00 92.44 92 TYR A C 1
ATOM 690 O O . TYR A 1 92 ? 13.250 16.324 -12.992 1.00 92.44 92 TYR A O 1
ATOM 698 N N . GLY A 1 93 ? 11.751 15.547 -11.530 1.00 90.38 93 GLY A N 1
ATOM 699 C CA . GLY A 1 93 ? 10.572 16.010 -12.280 1.00 90.38 93 GLY A CA 1
ATOM 700 C C . GLY A 1 93 ? 10.520 17.518 -12.550 1.00 90.38 93 GLY A C 1
ATOM 701 O O . GLY A 1 93 ? 9.866 17.948 -13.496 1.00 90.38 93 GLY A O 1
ATOM 702 N N . SER A 1 94 ? 11.240 18.322 -11.762 1.00 92.31 94 SER A N 1
ATOM 703 C CA . SER A 1 94 ? 11.416 19.766 -11.967 1.00 92.31 94 SER A CA 1
ATOM 704 C C . SER A 1 94 ? 12.478 20.129 -13.016 1.00 92.31 94 SER A C 1
ATOM 706 O O . SER A 1 94 ? 12.588 21.298 -13.377 1.00 92.31 94 SER A O 1
ATOM 708 N N . ASN A 1 95 ? 13.251 19.159 -13.518 1.00 93.56 95 ASN A N 1
ATOM 709 C CA . ASN A 1 95 ? 14.288 19.345 -14.532 1.00 93.56 95 ASN A CA 1
ATOM 710 C C . ASN A 1 95 ? 13.798 18.816 -15.900 1.00 93.56 95 ASN A C 1
ATOM 712 O O . ASN A 1 95 ? 13.797 17.601 -16.126 1.00 93.56 95 ASN A O 1
ATOM 716 N N . PRO A 1 96 ? 13.430 19.696 -16.857 1.00 93.19 96 PRO A N 1
ATOM 717 C CA . PRO A 1 96 ? 12.915 19.271 -18.159 1.00 93.19 96 PRO A CA 1
ATOM 718 C C . PRO A 1 96 ? 13.911 18.445 -18.981 1.00 93.19 96 PRO A C 1
ATOM 720 O O . PRO A 1 96 ? 13.491 17.563 -19.726 1.00 93.19 96 PRO A O 1
ATOM 723 N N . ALA A 1 97 ? 15.218 18.692 -18.840 1.00 91.62 97 ALA A N 1
ATOM 724 C CA . ALA A 1 97 ? 16.244 17.934 -19.552 1.00 91.62 97 ALA A CA 1
ATOM 725 C C . ALA A 1 97 ? 16.346 16.499 -19.014 1.00 91.62 97 ALA A C 1
ATOM 727 O O . ALA A 1 97 ? 16.369 15.554 -19.798 1.00 91.62 97 ALA A O 1
ATOM 728 N N . ALA A 1 98 ? 16.311 16.323 -17.688 1.00 92.12 98 ALA A N 1
ATOM 729 C CA . ALA A 1 98 ? 16.262 14.999 -17.067 1.00 92.12 98 ALA A CA 1
ATOM 730 C C . ALA A 1 98 ? 14.975 14.245 -17.444 1.00 92.12 98 ALA A C 1
ATOM 732 O O . ALA A 1 98 ? 15.016 13.059 -17.757 1.00 92.12 98 ALA A O 1
ATOM 733 N N . MET A 1 99 ? 13.831 14.931 -17.496 1.00 94.38 99 MET A N 1
ATOM 734 C CA . MET A 1 99 ? 12.574 14.314 -17.929 1.00 94.38 99 MET A CA 1
ATOM 735 C C . MET A 1 99 ? 12.563 13.933 -19.417 1.00 94.38 99 MET A C 1
ATOM 737 O O . MET A 1 99 ? 11.990 12.902 -19.769 1.00 94.38 99 MET A O 1
ATOM 741 N N . ALA A 1 100 ? 13.231 14.699 -20.286 1.00 93.44 100 ALA A N 1
ATOM 742 C CA . ALA A 1 100 ? 13.357 14.375 -21.707 1.00 93.44 100 ALA A CA 1
ATOM 743 C C . ALA A 1 100 ? 14.146 13.074 -21.957 1.00 93.44 100 ALA A C 1
ATOM 745 O O . ALA A 1 100 ? 13.824 12.339 -22.892 1.00 93.44 100 ALA A O 1
ATOM 746 N N . VAL A 1 101 ? 15.120 12.739 -21.100 1.00 93.19 101 VAL A N 1
ATOM 747 C CA . VAL A 1 101 ? 15.909 11.492 -21.184 1.00 93.19 101 VAL A CA 1
ATOM 748 C C . VAL A 1 101 ? 15.026 10.240 -21.164 1.00 93.19 101 VAL A C 1
ATOM 750 O O . VAL A 1 101 ? 15.328 9.281 -21.870 1.00 93.19 101 VAL A O 1
ATOM 753 N N . LEU A 1 102 ? 13.893 10.253 -20.451 1.00 93.00 102 LEU A N 1
ATOM 754 C CA . LEU A 1 102 ? 12.965 9.111 -20.394 1.00 93.00 102 LEU A CA 1
ATOM 755 C C . LEU A 1 102 ? 12.284 8.786 -21.741 1.00 93.00 102 LEU A C 1
ATOM 757 O O . LEU A 1 102 ? 11.617 7.761 -21.855 1.00 93.00 102 LEU A O 1
ATOM 761 N N . SER A 1 103 ? 12.431 9.641 -22.761 1.00 92.88 103 SER A N 1
ATOM 762 C CA . SER A 1 103 ? 11.987 9.341 -24.132 1.00 92.88 103 SER A CA 1
ATOM 763 C C . SER A 1 103 ? 13.014 8.537 -24.941 1.00 92.88 103 SER A C 1
ATOM 765 O O . SER A 1 103 ? 12.638 7.771 -25.827 1.00 92.88 103 SER A O 1
ATOM 767 N N . THR A 1 104 ? 14.305 8.669 -24.623 1.00 92.94 104 THR A N 1
ATOM 768 C CA . THR A 1 104 ? 15.418 8.028 -25.347 1.00 92.94 104 THR A CA 1
ATOM 769 C C . THR A 1 104 ? 16.085 6.901 -24.562 1.00 92.94 104 THR A C 1
ATOM 771 O O . THR A 1 104 ? 16.782 6.085 -25.160 1.00 92.94 104 THR A O 1
ATOM 774 N N . HIS A 1 105 ? 15.855 6.823 -23.250 1.00 95.69 105 HIS A N 1
ATOM 775 C CA . HIS A 1 105 ? 16.427 5.830 -22.344 1.00 95.69 105 HIS A CA 1
ATOM 776 C C . HIS A 1 105 ? 15.341 5.117 -21.535 1.00 95.69 105 HIS A C 1
ATOM 778 O O . HIS A 1 105 ? 14.319 5.703 -21.178 1.00 95.69 105 HIS A O 1
ATOM 784 N N . GLY A 1 106 ? 15.608 3.861 -21.190 1.00 95.31 106 GLY A N 1
ATOM 785 C CA . GLY A 1 106 ? 14.783 3.042 -20.311 1.00 95.31 106 GLY A CA 1
ATOM 786 C C . GLY A 1 106 ? 15.563 2.615 -19.073 1.00 95.31 106 GLY A C 1
ATOM 787 O O . GLY A 1 106 ? 16.793 2.640 -19.063 1.00 95.31 106 GLY A O 1
ATOM 788 N N . PHE A 1 107 ? 14.860 2.183 -18.026 1.00 95.88 107 PHE A N 1
ATOM 789 C CA . PHE A 1 107 ? 15.505 1.604 -16.845 1.00 95.88 107 PHE A CA 1
ATOM 790 C C . PHE A 1 107 ? 15.816 0.119 -17.057 1.00 95.88 107 PHE A C 1
ATOM 792 O O . PHE A 1 107 ? 14.933 -0.673 -17.412 1.00 95.88 107 PHE A O 1
ATOM 799 N N . HIS A 1 108 ? 17.070 -0.265 -16.823 1.00 94.12 108 HIS A N 1
ATOM 800 C CA . HIS A 1 108 ? 17.570 -1.636 -16.943 1.00 94.12 108 HIS A CA 1
ATOM 801 C C . HIS A 1 108 ? 18.406 -2.015 -15.720 1.00 94.12 108 HIS A C 1
ATOM 803 O O . HIS A 1 108 ? 19.068 -1.156 -15.141 1.00 94.12 108 HIS A O 1
ATOM 809 N N . TYR A 1 109 ? 18.387 -3.295 -15.335 1.00 91.50 109 TYR A N 1
ATOM 810 C CA . TYR A 1 109 ? 19.331 -3.808 -14.342 1.00 91.50 109 TYR A CA 1
ATOM 811 C C . TYR A 1 109 ? 20.753 -3.741 -14.898 1.00 91.50 109 TYR A C 1
ATOM 813 O O . TYR A 1 109 ? 20.987 -4.123 -16.045 1.00 91.50 109 TYR A O 1
ATOM 821 N N . VAL A 1 110 ? 21.682 -3.275 -14.067 1.00 86.50 110 VAL A N 1
ATOM 822 C CA . VAL A 1 110 ? 23.098 -3.098 -14.432 1.00 86.50 110 VAL A CA 1
ATOM 823 C C . VAL A 1 110 ? 24.050 -3.971 -13.618 1.00 86.50 110 VAL A C 1
ATOM 825 O O . VAL A 1 110 ? 25.219 -4.088 -13.956 1.00 86.50 110 VAL A O 1
ATOM 828 N N . THR A 1 111 ? 23.575 -4.630 -12.563 1.00 76.00 111 THR A N 1
ATOM 829 C CA . THR A 1 111 ? 24.365 -5.591 -11.778 1.00 76.00 111 THR A CA 1
ATOM 830 C C . THR A 1 111 ? 23.477 -6.758 -11.341 1.00 76.00 111 THR A C 1
ATOM 832 O O . THR A 1 111 ? 22.265 -6.722 -11.552 1.00 76.00 111 THR A O 1
ATOM 835 N N . ASP A 1 112 ? 24.058 -7.772 -10.695 1.00 69.75 112 ASP A N 1
ATOM 836 C CA . ASP A 1 112 ? 23.282 -8.822 -10.017 1.00 69.75 112 ASP A CA 1
ATOM 837 C C . ASP A 1 112 ? 22.560 -8.319 -8.749 1.00 69.75 112 ASP A C 1
ATOM 839 O O . ASP A 1 112 ? 21.641 -8.977 -8.260 1.00 69.75 112 ASP A O 1
ATOM 843 N N . ALA A 1 113 ? 22.922 -7.142 -8.223 1.00 69.81 113 ALA A N 1
ATOM 844 C CA . ALA A 1 113 ? 22.093 -6.439 -7.248 1.00 69.81 113 ALA A CA 1
ATOM 845 C C . ALA A 1 113 ? 20.913 -5.755 -7.960 1.00 69.81 113 ALA A C 1
ATOM 847 O O . ALA A 1 113 ? 21.051 -5.277 -9.088 1.00 69.81 113 ALA A O 1
ATOM 848 N N . ARG A 1 114 ? 19.757 -5.635 -7.287 1.00 84.94 114 ARG A N 1
ATOM 849 C CA . ARG A 1 114 ? 18.583 -4.900 -7.801 1.00 84.94 114 ARG A CA 1
ATOM 850 C C . ARG A 1 114 ? 18.831 -3.385 -7.791 1.00 84.94 114 ARG A C 1
ATOM 852 O O . ARG A 1 114 ? 18.278 -2.640 -6.989 1.00 84.94 114 ARG A O 1
ATOM 859 N N . ARG A 1 115 ? 19.688 -2.939 -8.705 1.00 89.69 115 ARG A N 1
ATOM 860 C CA . ARG A 1 115 ? 19.945 -1.539 -9.046 1.00 89.69 115 ARG A CA 1
ATOM 861 C C . ARG A 1 115 ? 19.615 -1.344 -10.513 1.00 89.69 115 ARG A C 1
ATOM 863 O O . ARG A 1 115 ? 19.988 -2.180 -11.342 1.00 89.69 115 ARG A O 1
ATOM 870 N N . MET A 1 116 ? 18.915 -0.261 -10.829 1.00 94.44 116 MET A N 1
ATOM 871 C CA . MET A 1 116 ? 18.590 0.084 -12.210 1.00 94.44 116 MET A CA 1
ATOM 872 C C . MET A 1 116 ? 19.209 1.418 -12.603 1.00 94.44 116 MET A C 1
ATOM 874 O O . MET A 1 116 ? 19.195 2.367 -11.822 1.00 94.44 116 MET A O 1
ATOM 878 N N . ALA A 1 117 ? 19.692 1.495 -13.838 1.00 94.81 117 ALA A N 1
ATOM 879 C CA . ALA A 1 117 ? 20.198 2.719 -14.447 1.00 94.81 117 ALA A CA 1
ATOM 880 C C . ALA A 1 117 ? 19.490 2.989 -15.778 1.00 94.81 117 ALA A C 1
ATOM 882 O O . ALA A 1 117 ? 18.813 2.113 -16.328 1.00 94.81 117 ALA A O 1
ATOM 883 N N . LEU A 1 118 ? 19.660 4.206 -16.290 1.00 96.06 118 LEU A N 1
ATOM 884 C CA . LEU A 1 118 ? 19.176 4.604 -17.607 1.00 96.06 118 LEU A CA 1
ATOM 885 C C . LEU A 1 118 ? 20.122 4.090 -18.692 1.00 96.06 118 LEU A C 1
ATOM 887 O O . LEU A 1 118 ? 21.308 4.406 -18.676 1.00 96.06 118 LEU A O 1
ATOM 891 N N . VAL A 1 119 ? 19.581 3.324 -19.637 1.00 95.81 119 VAL A N 1
ATOM 892 C CA . VAL A 1 119 ? 20.297 2.765 -20.794 1.00 95.81 119 VAL A CA 1
ATOM 893 C C . VAL A 1 119 ? 19.538 3.158 -22.071 1.00 95.81 119 VAL A C 1
ATOM 895 O O . VAL A 1 119 ? 18.303 3.106 -22.060 1.00 95.81 119 VAL A O 1
ATOM 898 N N . PRO A 1 120 ? 20.216 3.549 -23.167 1.00 96.06 120 PRO A N 1
ATOM 899 C CA . PRO A 1 120 ? 19.568 3.949 -24.416 1.00 96.06 120 PRO A CA 1
ATOM 900 C C . PRO A 1 120 ? 18.595 2.897 -24.972 1.00 96.06 120 PRO A C 1
ATOM 902 O O . PRO A 1 120 ? 18.956 1.732 -25.167 1.00 96.06 120 PRO A O 1
ATOM 905 N N . ASN A 1 121 ? 17.373 3.321 -25.304 1.00 94.75 121 ASN A N 1
ATOM 906 C CA . ASN A 1 121 ? 16.336 2.462 -25.891 1.00 94.75 121 ASN A CA 1
ATOM 907 C C . ASN A 1 121 ? 16.808 1.852 -27.221 1.00 94.75 121 ASN A C 1
ATOM 909 O O . ASN A 1 121 ? 16.631 0.660 -27.451 1.00 94.75 121 ASN A O 1
ATOM 913 N N . ALA A 1 122 ? 17.510 2.633 -28.051 1.00 93.62 122 ALA A N 1
ATOM 914 C CA . ALA A 1 122 ? 18.044 2.172 -29.334 1.00 93.62 122 ALA A CA 1
ATOM 915 C C . ALA A 1 122 ? 18.974 0.949 -29.197 1.00 93.62 122 ALA A C 1
ATOM 917 O O . ALA A 1 122 ? 18.878 0.017 -29.994 1.00 93.62 122 ALA A O 1
ATOM 918 N N . LEU A 1 123 ? 19.828 0.911 -28.165 1.00 94.69 123 LEU A N 1
ATOM 919 C CA . LEU A 1 123 ? 20.664 -0.255 -27.869 1.00 94.69 123 LEU A CA 1
ATOM 920 C C . LEU A 1 123 ? 19.820 -1.430 -27.365 1.00 94.69 123 LEU A C 1
ATOM 922 O O . LEU A 1 123 ? 20.004 -2.558 -27.813 1.00 94.69 123 LEU A O 1
ATOM 926 N N . THR A 1 124 ? 18.897 -1.204 -26.432 1.00 93.38 124 THR A N 1
ATOM 927 C CA . THR A 1 124 ? 18.183 -2.315 -25.784 1.00 93.38 124 THR A CA 1
ATOM 928 C C . THR A 1 124 ? 17.103 -2.937 -26.671 1.00 93.38 124 THR A C 1
ATOM 930 O O . THR A 1 124 ? 16.829 -4.132 -26.539 1.00 93.38 124 THR A O 1
ATOM 933 N N . ASP A 1 125 ? 16.550 -2.185 -27.622 1.00 91.75 125 ASP A N 1
ATOM 934 C CA . ASP A 1 125 ? 15.682 -2.694 -28.687 1.00 91.75 125 ASP A CA 1
ATOM 935 C C . ASP A 1 125 ? 16.488 -3.431 -29.766 1.00 91.75 125 ASP A C 1
ATOM 937 O O . ASP A 1 125 ? 16.104 -4.531 -30.170 1.00 91.75 125 ASP A O 1
ATOM 941 N N . ALA A 1 126 ? 17.656 -2.903 -30.156 1.00 91.75 126 ALA A N 1
ATOM 942 C CA . ALA A 1 126 ? 18.599 -3.604 -31.026 1.00 91.75 126 ALA A CA 1
ATOM 943 C C . ALA A 1 126 ? 19.019 -4.961 -30.439 1.00 91.75 126 ALA A C 1
ATOM 945 O O . ALA A 1 126 ? 18.948 -5.976 -31.128 1.00 91.75 126 ALA A O 1
ATOM 946 N N . LEU A 1 127 ? 19.395 -5.005 -29.157 1.00 91.56 127 LEU A N 1
ATOM 947 C CA . LEU A 1 127 ? 19.757 -6.240 -28.456 1.00 91.56 127 LEU A CA 1
ATOM 948 C C . LEU A 1 127 ? 18.580 -7.220 -28.342 1.00 91.56 127 LEU A C 1
ATOM 950 O O . LEU A 1 127 ? 18.781 -8.430 -28.469 1.00 91.56 127 LEU A O 1
ATOM 954 N N . ARG A 1 128 ? 17.347 -6.724 -28.166 1.00 88.75 128 ARG A N 1
ATOM 955 C CA . ARG A 1 128 ? 16.138 -7.566 -28.147 1.00 88.75 128 ARG A CA 1
ATOM 956 C C . ARG A 1 128 ? 15.899 -8.259 -29.489 1.00 88.75 128 ARG A C 1
ATOM 958 O O . ARG A 1 128 ? 15.439 -9.393 -29.487 1.00 88.75 128 ARG A O 1
ATOM 965 N N . ALA A 1 129 ? 16.273 -7.643 -30.612 1.00 87.94 129 ALA A N 1
ATOM 966 C CA . ALA A 1 129 ? 16.124 -8.237 -31.944 1.00 87.94 129 ALA A CA 1
ATOM 967 C C . ALA A 1 129 ? 17.029 -9.465 -32.211 1.00 87.94 129 ALA A C 1
ATOM 969 O O . ALA A 1 129 ? 16.773 -10.205 -33.159 1.00 87.94 129 ALA A O 1
ATOM 970 N N . PHE A 1 130 ? 18.058 -9.716 -31.388 1.00 83.94 130 PHE A N 1
ATOM 971 C CA . PHE A 1 130 ? 18.854 -10.959 -31.436 1.00 83.94 130 PHE A CA 1
ATOM 972 C C . PHE A 1 130 ? 18.262 -12.089 -30.591 1.00 83.94 130 PHE A C 1
ATOM 974 O O . PHE A 1 130 ? 18.707 -13.235 -30.687 1.00 83.94 130 PHE A O 1
ATOM 981 N N . LEU A 1 131 ? 17.304 -11.775 -29.719 1.00 83.12 131 LEU A N 1
ATOM 982 C CA . LEU A 1 131 ? 16.636 -12.763 -28.889 1.00 83.12 131 LEU A CA 1
ATOM 983 C C . LEU A 1 131 ? 15.460 -13.373 -29.671 1.00 83.12 131 LEU A C 1
ATOM 985 O O . LEU A 1 131 ? 14.876 -12.705 -30.528 1.00 83.12 131 LEU A O 1
ATOM 989 N N . PRO A 1 132 ? 15.089 -14.638 -29.397 1.00 79.81 132 PRO A N 1
ATOM 990 C CA . PRO A 1 132 ? 13.834 -15.188 -29.895 1.00 79.81 132 PRO A CA 1
ATOM 991 C C . PRO A 1 132 ? 12.664 -14.269 -29.511 1.00 79.81 132 PRO A C 1
ATOM 993 O O . PRO A 1 132 ? 12.706 -13.686 -28.426 1.00 79.81 132 PRO A O 1
ATOM 996 N N . PRO A 1 133 ? 11.623 -14.142 -30.353 1.00 75.50 133 PRO A N 1
ATOM 997 C CA . PRO A 1 133 ? 10.458 -13.348 -30.002 1.00 75.50 133 PRO A CA 1
ATOM 998 C C . PRO A 1 133 ? 9.822 -13.903 -28.727 1.00 75.50 133 PRO A C 1
ATOM 1000 O O . PRO A 1 133 ? 9.476 -15.084 -28.652 1.00 75.50 133 PRO A O 1
ATOM 1003 N N . ASP A 1 134 ? 9.679 -13.026 -27.741 1.00 69.12 134 ASP A N 1
ATOM 1004 C CA . ASP A 1 134 ? 9.036 -13.312 -26.467 1.00 69.12 134 ASP A CA 1
ATOM 1005 C C . ASP A 1 134 ? 7.627 -13.908 -26.681 1.00 69.12 134 ASP A C 1
ATOM 1007 O O . ASP A 1 134 ? 6.813 -13.300 -27.388 1.00 69.12 134 ASP A O 1
ATOM 1011 N N . PRO A 1 135 ? 7.276 -15.047 -26.054 1.00 70.81 135 PRO A N 1
ATOM 1012 C CA . PRO A 1 135 ? 5.898 -15.516 -26.040 1.00 70.81 135 PRO A CA 1
ATOM 1013 C C . PRO A 1 135 ? 4.981 -14.474 -25.387 1.00 70.81 135 PRO A C 1
ATOM 1015 O O . PRO A 1 135 ? 5.280 -13.915 -24.324 1.00 70.81 135 PRO A O 1
ATOM 1018 N N . ALA A 1 136 ? 3.823 -14.243 -26.011 1.00 65.69 136 ALA A N 1
ATOM 1019 C CA . ALA A 1 136 ? 2.772 -13.396 -25.462 1.00 65.69 136 ALA A CA 1
ATOM 1020 C C . ALA A 1 136 ? 2.301 -13.975 -24.119 1.00 65.69 136 ALA A C 1
ATOM 1022 O O . ALA A 1 136 ? 1.594 -14.980 -24.067 1.00 65.69 136 ALA A O 1
ATOM 1023 N N . THR A 1 137 ? 2.739 -13.345 -23.032 1.00 68.62 137 THR A N 1
ATOM 1024 C CA . THR A 1 137 ? 2.564 -13.832 -21.664 1.00 68.62 137 THR A CA 1
ATOM 1025 C C . THR A 1 137 ? 1.901 -12.734 -20.850 1.00 68.62 137 THR A C 1
ATOM 1027 O O . THR A 1 137 ? 2.425 -11.624 -20.786 1.00 68.62 137 THR A O 1
ATOM 1030 N N . MET A 1 138 ? 0.751 -13.031 -20.244 1.00 64.38 138 MET A N 1
ATOM 1031 C CA . MET A 1 138 ? 0.018 -12.074 -19.414 1.00 64.38 138 MET A CA 1
ATOM 1032 C C . MET A 1 138 ? 0.858 -11.702 -18.185 1.00 64.38 138 MET A C 1
ATOM 1034 O O . MET A 1 138 ? 1.294 -12.583 -17.442 1.00 64.38 138 MET A O 1
ATOM 1038 N N . VAL A 1 139 ? 1.107 -10.406 -17.991 1.00 70.19 139 VAL A N 1
ATOM 1039 C CA . VAL A 1 139 ? 1.953 -9.904 -16.904 1.00 70.19 139 VAL A CA 1
ATOM 1040 C C . VAL A 1 139 ? 1.087 -9.571 -15.691 1.00 70.19 139 VAL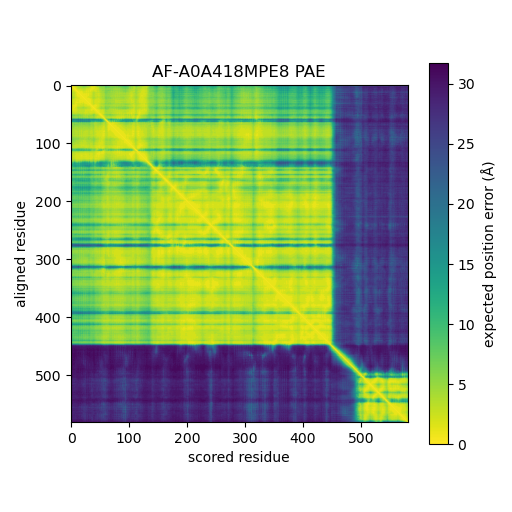 A C 1
ATOM 1042 O O . VAL A 1 139 ? 0.166 -8.767 -15.768 1.00 70.19 139 VAL A O 1
ATOM 1045 N N . GLU A 1 140 ? 1.425 -10.156 -14.545 1.00 74.81 140 GLU A N 1
ATOM 1046 C CA . GLU A 1 140 ? 0.668 -10.082 -13.285 1.00 74.81 140 GLU A CA 1
ATOM 1047 C C . GLU A 1 140 ? 0.631 -8.684 -12.618 1.00 74.81 140 GLU A C 1
ATOM 1049 O O . GLU A 1 140 ? 0.174 -8.548 -11.489 1.00 74.81 140 GLU A O 1
ATOM 1054 N N . VAL A 1 141 ? 1.153 -7.633 -13.257 1.00 77.31 141 VAL A N 1
ATOM 1055 C CA . VAL A 1 141 ? 1.199 -6.272 -12.682 1.00 77.31 141 VAL A CA 1
ATOM 1056 C C . VAL A 1 141 ? 0.538 -5.202 -13.546 1.00 77.31 141 VAL A C 1
ATOM 1058 O O . VAL A 1 141 ? 0.479 -4.048 -13.129 1.00 77.31 141 VAL A O 1
ATOM 1061 N N . GLU A 1 142 ? 0.039 -5.554 -14.733 1.00 83.62 142 GLU A N 1
ATOM 1062 C CA . GLU A 1 142 ? -0.582 -4.594 -15.649 1.00 83.62 142 GLU A CA 1
ATOM 1063 C C . GLU A 1 142 ? -2.107 -4.557 -15.440 1.00 83.62 142 GLU A C 1
ATOM 1065 O O . GLU A 1 142 ? -2.777 -5.569 -15.661 1.00 83.62 142 GLU A O 1
ATOM 1070 N N . PRO A 1 143 ? -2.684 -3.423 -14.991 1.00 90.44 143 PRO A N 1
ATOM 1071 C CA . PRO A 1 143 ? -4.121 -3.308 -14.805 1.00 90.44 143 PRO A CA 1
ATOM 1072 C C . PRO A 1 143 ? -4.845 -3.029 -16.130 1.00 90.44 143 PRO A C 1
ATOM 1074 O O . PRO A 1 143 ? -4.431 -2.182 -16.923 1.00 90.44 143 PRO A O 1
ATOM 1077 N N . THR A 1 144 ? -6.003 -3.655 -16.316 1.00 91.38 144 THR A N 1
ATOM 1078 C CA . THR A 1 144 ? -6.985 -3.269 -17.336 1.00 91.38 144 THR A CA 1
ATOM 1079 C C . THR A 1 144 ? -7.875 -2.166 -16.768 1.00 91.38 144 THR A C 1
ATOM 1081 O O . THR A 1 144 ? -8.444 -2.324 -15.689 1.00 91.38 144 THR A O 1
ATOM 1084 N N . VAL A 1 145 ? -8.023 -1.050 -17.484 1.00 91.75 145 VAL A N 1
ATOM 1085 C CA . VAL A 1 145 ? -8.828 0.102 -17.046 1.00 91.75 145 VAL A CA 1
ATOM 1086 C C . VAL A 1 145 ? -10.055 0.262 -17.938 1.00 91.75 145 VAL A C 1
ATOM 1088 O O . VAL A 1 145 ? -9.949 0.250 -19.162 1.00 91.75 145 VAL A O 1
ATOM 1091 N N . SER A 1 146 ? -11.209 0.463 -17.310 1.00 92.19 146 SER A N 1
ATOM 1092 C CA . SER A 1 146 ? -12.474 0.845 -17.938 1.00 92.19 146 SER A CA 1
ATOM 1093 C C . SER A 1 146 ? -13.130 1.998 -17.164 1.00 92.19 146 SER A C 1
ATOM 1095 O O . SER A 1 146 ? -12.656 2.398 -16.093 1.00 92.19 146 SER A O 1
ATOM 1097 N N . ASP A 1 147 ? -14.239 2.520 -17.687 1.00 87.06 147 ASP A N 1
ATOM 1098 C CA . ASP A 1 147 ? -14.990 3.608 -17.049 1.00 87.06 147 ASP A CA 1
ATOM 1099 C C . ASP A 1 147 ? -15.555 3.204 -15.672 1.00 87.06 147 ASP A C 1
ATOM 1101 O O . ASP A 1 147 ? -15.592 4.021 -14.755 1.00 87.06 147 ASP A O 1
ATOM 1105 N N . GLY A 1 148 ? -15.966 1.937 -15.509 1.00 91.88 148 GLY A N 1
ATOM 1106 C CA . GLY A 1 148 ? -16.606 1.419 -14.289 1.00 91.88 148 GLY A CA 1
ATOM 1107 C C . GLY A 1 148 ? -15.725 0.541 -13.391 1.00 91.88 148 GLY A C 1
ATOM 1108 O O . GLY A 1 148 ? -16.060 0.338 -12.222 1.00 91.88 148 GLY A O 1
ATOM 1109 N N . GLU A 1 149 ? -14.593 0.043 -13.896 1.00 95.88 149 GLU A N 1
ATOM 1110 C CA . GLU A 1 149 ? -13.703 -0.879 -13.176 1.00 95.88 149 GLU A CA 1
ATOM 1111 C C . GLU A 1 149 ? -12.226 -0.700 -13.569 1.00 95.88 149 GLU A C 1
ATOM 1113 O O . GLU A 1 149 ? -11.903 -0.561 -14.752 1.00 95.88 149 GLU A O 1
ATOM 1118 N N . VAL A 1 150 ? -11.325 -0.778 -12.586 1.00 96.25 150 VAL A N 1
ATOM 1119 C CA . VAL A 1 150 ? -9.904 -1.100 -12.787 1.00 96.25 150 VAL A CA 1
ATOM 1120 C C . VAL A 1 150 ? -9.662 -2.527 -12.304 1.00 96.25 150 VAL A C 1
ATOM 1122 O O . VAL A 1 150 ? -9.929 -2.829 -11.145 1.00 96.25 150 VAL A O 1
ATOM 1125 N N . ALA A 1 151 ? -9.157 -3.402 -13.169 1.00 96.06 151 ALA A N 1
ATOM 1126 C CA . ALA A 1 151 ? -8.969 -4.820 -12.881 1.00 96.06 151 ALA A CA 1
ATOM 1127 C C . ALA A 1 151 ? -7.499 -5.235 -12.965 1.00 96.06 151 ALA A C 1
ATOM 1129 O O . ALA A 1 151 ? -6.812 -4.869 -13.916 1.00 96.06 151 ALA A O 1
ATOM 1130 N N . VAL A 1 152 ? -7.023 -6.047 -12.022 1.00 94.62 152 VAL A N 1
ATOM 1131 C CA . VAL A 1 152 ? -5.668 -6.616 -12.043 1.00 94.62 152 VAL A CA 1
ATOM 1132 C C . VAL A 1 152 ? -5.660 -8.028 -11.451 1.00 94.62 152 VAL A C 1
ATOM 1134 O O . VAL A 1 152 ? -6.447 -8.344 -10.560 1.00 94.62 152 VAL A O 1
ATOM 1137 N N . VAL A 1 153 ? -4.765 -8.886 -11.938 1.00 92.31 153 VAL A N 1
ATOM 1138 C CA . VAL A 1 153 ? -4.466 -10.180 -11.304 1.00 92.31 153 VAL A CA 1
ATOM 1139 C C . VAL A 1 153 ? -3.338 -9.969 -10.297 1.00 92.31 153 VAL A C 1
ATOM 1141 O O . VAL A 1 153 ? -2.392 -9.245 -10.584 1.00 92.31 153 VAL A O 1
ATOM 1144 N N . ALA A 1 154 ? -3.414 -10.586 -9.122 1.00 90.44 154 ALA A N 1
ATOM 1145 C CA . ALA A 1 154 ? -2.360 -10.537 -8.117 1.00 90.44 154 ALA A CA 1
ATOM 1146 C C . ALA A 1 154 ? -2.198 -11.887 -7.407 1.00 90.44 154 ALA A C 1
ATOM 1148 O O . ALA A 1 154 ? -2.547 -12.066 -6.238 1.00 90.44 154 ALA A O 1
ATOM 1149 N N . ASP A 1 155 ? -1.668 -12.860 -8.150 1.00 84.19 155 ASP A N 1
ATOM 1150 C CA . ASP A 1 155 ? -1.346 -14.189 -7.634 1.00 84.19 155 ASP A CA 1
ATOM 1151 C C . ASP A 1 155 ? -0.222 -14.122 -6.589 1.00 84.19 155 ASP A C 1
ATOM 1153 O O . ASP A 1 155 ? -0.311 -14.753 -5.539 1.00 84.19 155 ASP A O 1
ATOM 1157 N N . ARG A 1 156 ? 0.807 -13.296 -6.810 1.00 87.75 156 ARG A N 1
ATOM 1158 C CA . ARG A 1 156 ? 1.928 -13.124 -5.884 1.00 87.75 156 ARG A CA 1
ATOM 1159 C C . ARG A 1 156 ? 2.384 -11.675 -5.792 1.00 87.75 156 ARG A C 1
ATOM 1161 O O . ARG A 1 156 ? 2.832 -11.058 -6.754 1.00 87.75 156 ARG A O 1
ATOM 1168 N N . VAL A 1 157 ? 2.320 -11.145 -4.577 1.00 90.88 157 VAL A N 1
ATOM 1169 C CA . VAL A 1 157 ? 2.613 -9.748 -4.247 1.00 90.88 157 VAL A CA 1
ATOM 1170 C C . VAL A 1 157 ? 3.942 -9.646 -3.498 1.00 90.88 157 VAL A C 1
ATOM 1172 O O . VAL A 1 157 ? 4.158 -10.396 -2.543 1.00 90.88 157 VAL A O 1
ATOM 1175 N N . THR A 1 158 ? 4.824 -8.738 -3.930 1.00 90.38 158 THR A N 1
ATOM 1176 C CA . THR A 1 158 ? 6.190 -8.566 -3.402 1.00 90.38 158 THR A CA 1
ATOM 1177 C C . THR A 1 158 ? 6.226 -8.496 -1.878 1.00 90.38 158 THR A C 1
ATOM 1179 O O . THR A 1 158 ? 5.465 -7.750 -1.256 1.00 90.38 158 THR A O 1
ATOM 1182 N N . LEU A 1 159 ? 7.104 -9.311 -1.291 1.00 91.88 159 LEU A N 1
ATOM 1183 C CA . LEU A 1 159 ? 7.280 -9.438 0.152 1.00 91.88 159 LEU A CA 1
ATOM 1184 C C . LEU A 1 159 ? 8.255 -8.364 0.670 1.00 91.88 159 LEU A C 1
ATOM 1186 O O . LEU A 1 159 ? 9.067 -7.862 -0.112 1.00 91.88 159 LEU A O 1
ATOM 1190 N N . PRO A 1 160 ? 8.220 -8.025 1.973 1.00 89.56 160 PRO A N 1
ATOM 1191 C CA . PRO A 1 160 ? 9.261 -7.229 2.620 1.00 89.56 160 PRO A CA 1
ATOM 1192 C C . PRO A 1 160 ? 10.654 -7.857 2.476 1.00 89.56 160 PRO A C 1
ATOM 1194 O O . PRO A 1 160 ? 10.822 -8.993 2.016 1.00 89.56 160 PRO A O 1
ATOM 1197 N N . ASP A 1 161 ? 11.672 -7.100 2.872 1.00 84.62 161 ASP A N 1
ATOM 1198 C CA . ASP A 1 161 ? 13.052 -7.580 2.923 1.00 84.62 161 ASP A CA 1
ATOM 1199 C C . ASP A 1 161 ? 13.131 -8.810 3.860 1.00 84.62 161 ASP A C 1
ATOM 1201 O O . ASP A 1 161 ? 12.497 -8.798 4.919 1.00 84.62 161 ASP A O 1
ATOM 1205 N N . PRO A 1 162 ? 13.836 -9.899 3.486 1.00 81.25 162 PRO A N 1
ATOM 1206 C CA . PRO A 1 162 ? 13.822 -11.132 4.274 1.00 81.25 162 PRO A CA 1
ATOM 1207 C C . PRO A 1 162 ? 14.359 -10.948 5.697 1.00 81.25 162 PRO A C 1
ATOM 1209 O O . PRO A 1 162 ? 15.545 -10.677 5.882 1.00 81.25 162 PRO A O 1
ATOM 1212 N N . ASP A 1 163 ? 13.521 -11.202 6.704 1.00 83.56 163 ASP A N 1
ATOM 1213 C CA . ASP A 1 163 ? 13.992 -11.397 8.075 1.00 83.56 163 ASP A CA 1
ATOM 1214 C C . ASP A 1 163 ? 14.497 -12.848 8.231 1.00 83.56 163 ASP A C 1
ATOM 1216 O O . ASP A 1 163 ? 13.704 -13.788 8.099 1.00 83.56 163 ASP A O 1
ATOM 1220 N N . PRO A 1 164 ? 15.795 -13.081 8.514 1.00 83.06 164 PRO A N 1
ATOM 1221 C CA . PRO A 1 164 ? 16.331 -14.429 8.699 1.00 83.06 164 PRO A CA 1
ATOM 1222 C C . PRO A 1 164 ? 15.753 -15.157 9.925 1.00 83.06 164 PRO A C 1
ATOM 1224 O O . PRO A 1 164 ? 15.811 -16.385 9.977 1.00 83.06 164 PRO A O 1
ATOM 1227 N N . ASN A 1 165 ? 15.182 -14.436 10.896 1.00 84.75 165 ASN A N 1
ATOM 1228 C CA . ASN A 1 165 ? 14.512 -15.008 12.067 1.00 84.75 165 ASN A CA 1
ATOM 1229 C C . ASN A 1 165 ? 13.076 -15.453 11.744 1.00 84.75 165 ASN A C 1
ATOM 1231 O O . ASN A 1 165 ? 12.563 -16.394 12.352 1.00 84.75 165 ASN A O 1
ATOM 1235 N N . TYR A 1 166 ? 12.440 -14.801 10.766 1.00 84.12 166 TYR A N 1
ATOM 1236 C CA . TYR A 1 166 ? 11.074 -15.077 10.327 1.00 84.12 166 TYR A CA 1
ATOM 1237 C C . TYR A 1 166 ? 11.013 -15.260 8.803 1.00 84.12 166 TYR A C 1
ATOM 1239 O O . TYR A 1 166 ? 10.386 -14.458 8.115 1.00 84.12 166 TYR A O 1
ATOM 1247 N N . PRO A 1 167 ? 11.626 -16.323 8.247 1.00 88.69 167 PRO A N 1
ATOM 1248 C CA . PRO A 1 167 ? 11.548 -16.602 6.819 1.00 88.69 167 PRO A CA 1
ATOM 1249 C C . PRO A 1 167 ? 10.091 -16.814 6.381 1.00 88.69 167 PRO A C 1
ATOM 1251 O O . PRO A 1 167 ? 9.359 -17.617 6.970 1.00 88.69 167 PRO A O 1
ATOM 1254 N N . VAL A 1 168 ? 9.680 -16.106 5.326 1.00 91.25 168 VAL A N 1
ATOM 1255 C CA . VAL A 1 168 ? 8.320 -16.135 4.766 1.00 91.25 168 VAL A CA 1
ATOM 1256 C C . VAL A 1 168 ? 8.347 -16.576 3.302 1.00 91.25 168 VAL A C 1
ATOM 1258 O O . VAL A 1 168 ? 9.234 -16.188 2.546 1.00 91.25 168 VAL A O 1
ATOM 1261 N N . GLY A 1 169 ? 7.356 -17.366 2.886 1.00 90.06 169 GLY A N 1
ATOM 1262 C CA . GLY A 1 169 ? 7.149 -17.748 1.487 1.00 90.06 169 GLY A CA 1
ATOM 1263 C C . GLY A 1 169 ? 5.684 -18.064 1.186 1.00 90.06 169 GLY A C 1
ATOM 1264 O O . GLY A 1 169 ? 4.931 -18.428 2.085 1.00 90.06 169 GLY A O 1
ATOM 1265 N N . TYR A 1 170 ? 5.266 -17.918 -0.071 1.00 91.38 170 TYR A N 1
ATOM 1266 C CA . TYR A 1 170 ? 3.897 -18.241 -0.488 1.00 91.38 170 TYR A CA 1
ATOM 1267 C C . TYR A 1 170 ? 3.617 -19.744 -0.423 1.00 91.38 170 TYR A C 1
ATOM 1269 O O . TYR A 1 170 ? 4.452 -20.566 -0.803 1.00 91.38 170 TYR A O 1
ATOM 1277 N N . GLY A 1 171 ? 2.409 -20.102 0.002 1.00 91.38 171 GLY A N 1
ATOM 1278 C CA . GLY A 1 171 ? 1.906 -21.469 -0.057 1.00 91.38 171 GLY A CA 1
ATOM 1279 C C . GLY A 1 171 ? 0.426 -21.528 0.290 1.00 91.38 171 GLY A C 1
ATOM 1280 O O . GLY A 1 171 ? -0.159 -20.518 0.675 1.00 91.38 171 GLY A O 1
ATOM 1281 N N . GLN A 1 172 ? -0.189 -22.707 0.171 1.00 91.19 172 GLN A N 1
ATOM 1282 C CA . GLN A 1 172 ? -1.575 -22.892 0.594 1.00 91.19 172 GLN A CA 1
ATOM 1283 C C . GLN A 1 172 ? -1.641 -22.952 2.130 1.00 91.19 172 GLN A C 1
ATOM 1285 O O . GLN A 1 172 ? -1.138 -23.907 2.726 1.00 91.19 172 GLN A O 1
ATOM 1290 N N . PRO A 1 173 ? -2.242 -21.956 2.796 1.00 90.31 173 PRO A N 1
ATOM 1291 C CA . PRO A 1 173 ? -2.399 -21.984 4.244 1.00 90.31 173 PRO A CA 1
ATOM 1292 C C . PRO A 1 173 ? -3.450 -23.036 4.666 1.00 90.31 173 PRO A C 1
ATOM 1294 O O . PRO A 1 173 ? -4.429 -23.273 3.950 1.00 90.31 173 PRO A O 1
ATOM 1297 N N . LEU A 1 174 ? -3.319 -23.602 5.871 1.00 89.12 174 LEU A N 1
ATOM 1298 C CA . LEU A 1 174 ? -4.151 -24.715 6.372 1.00 89.12 174 LEU A CA 1
ATOM 1299 C C . LEU A 1 174 ? -4.841 -24.389 7.706 1.00 89.12 174 LEU A C 1
ATOM 1301 O O . LEU A 1 174 ? -4.371 -23.549 8.474 1.00 89.12 174 LEU A O 1
ATOM 1305 N N . ASP A 1 175 ? -5.961 -25.055 7.985 1.00 84.88 175 ASP A N 1
ATOM 1306 C CA . ASP A 1 175 ? -6.619 -25.049 9.292 1.00 84.88 175 ASP A CA 1
ATOM 1307 C C . ASP A 1 175 ? -5.912 -26.050 10.212 1.00 84.88 175 ASP A C 1
ATOM 1309 O O . ASP A 1 175 ? -5.811 -27.238 9.904 1.00 84.88 175 ASP A O 1
ATOM 1313 N N . ARG A 1 176 ? -5.462 -25.593 11.384 1.00 81.56 176 ARG A N 1
ATOM 1314 C CA . ARG A 1 176 ? -4.816 -26.454 12.384 1.00 81.56 176 ARG A CA 1
ATOM 1315 C C . ARG A 1 176 ? -5.728 -27.543 12.947 1.00 81.56 176 ARG A C 1
ATOM 1317 O O . ARG A 1 176 ? -5.212 -28.552 13.418 1.00 81.56 176 ARG A O 1
ATOM 1324 N N . ARG A 1 177 ? -7.050 -27.339 12.965 1.00 82.06 177 ARG A N 1
ATOM 1325 C CA . ARG A 1 177 ? -8.007 -28.301 13.538 1.00 82.06 177 ARG A CA 1
ATOM 1326 C C . ARG A 1 177 ? -8.290 -29.470 12.600 1.00 82.06 177 ARG A C 1
ATOM 1328 O O . ARG A 1 177 ? -8.501 -30.580 13.079 1.00 82.06 177 ARG A O 1
ATOM 1335 N N . THR A 1 178 ? -8.327 -29.220 11.293 1.00 85.75 178 THR A N 1
ATOM 1336 C CA . THR A 1 178 ? -8.741 -30.208 10.278 1.00 85.75 178 THR A CA 1
ATOM 1337 C C . THR A 1 178 ? -7.620 -30.634 9.325 1.00 85.75 178 THR A C 1
ATOM 1339 O O . THR A 1 178 ? -7.761 -31.636 8.623 1.00 85.75 178 THR A O 1
ATOM 1342 N N . GLY A 1 179 ? -6.516 -29.882 9.265 1.00 86.88 179 GLY A N 1
ATOM 1343 C CA . GLY A 1 179 ? -5.444 -30.058 8.282 1.00 86.88 179 GLY A CA 1
ATOM 1344 C C . GLY A 1 179 ? -5.846 -29.699 6.845 1.00 86.88 179 GLY A C 1
ATOM 1345 O O . GLY A 1 179 ? -5.056 -29.912 5.930 1.00 86.88 179 GLY A O 1
ATOM 1346 N N . GLN A 1 180 ? -7.062 -29.186 6.634 1.00 89.06 180 GLN A N 1
ATOM 1347 C CA . GLN A 1 180 ? -7.601 -28.845 5.318 1.00 89.06 180 GLN A CA 1
ATOM 1348 C C . GLN A 1 180 ? -7.307 -27.383 4.948 1.00 89.06 180 GLN A C 1
ATOM 1350 O O . GLN A 1 180 ? -6.993 -26.573 5.827 1.00 89.06 180 GLN A O 1
ATOM 1355 N N . PRO A 1 181 ? -7.434 -26.999 3.665 1.00 89.50 181 PRO A N 1
ATOM 1356 C CA . PRO A 1 181 ? -7.492 -25.594 3.282 1.00 89.50 181 PRO A CA 1
ATOM 1357 C C . PRO A 1 181 ? -8.622 -24.880 4.035 1.00 89.50 181 PRO A C 1
ATOM 1359 O O . PRO A 1 181 ? -9.765 -25.331 4.025 1.00 89.50 181 PRO A O 1
ATOM 1362 N N . VAL A 1 182 ? -8.305 -23.762 4.690 1.00 87.75 182 VAL A N 1
ATOM 1363 C CA . VAL A 1 182 ? -9.307 -22.926 5.380 1.00 87.75 182 VAL A CA 1
ATOM 1364 C C . VAL A 1 182 ? -10.312 -22.369 4.365 1.00 87.75 182 VAL A C 1
ATOM 1366 O O . VAL A 1 182 ? -9.878 -21.841 3.334 1.00 87.75 182 VAL A O 1
ATOM 1369 N N . PRO A 1 183 ? -11.625 -22.415 4.655 1.00 91.69 183 PRO A N 1
ATOM 1370 C CA . PRO A 1 183 ? -12.635 -21.774 3.822 1.00 91.69 183 PRO A CA 1
ATOM 1371 C C . PRO A 1 183 ? -12.454 -20.251 3.807 1.00 91.69 183 PRO A C 1
ATOM 1373 O O . PRO A 1 183 ? -11.976 -19.657 4.772 1.00 91.69 183 PRO A O 1
ATOM 1376 N N . LEU A 1 184 ? -12.877 -19.587 2.727 1.00 93.06 184 LEU A N 1
ATOM 1377 C CA . LEU A 1 184 ? -12.819 -18.122 2.652 1.00 93.06 184 LEU A CA 1
ATOM 1378 C C . LEU A 1 184 ? -13.585 -17.473 3.821 1.00 93.06 184 LEU A C 1
ATOM 1380 O O . LEU A 1 184 ? -13.056 -16.578 4.476 1.00 93.06 184 LEU A O 1
ATOM 1384 N N . PHE A 1 185 ? -14.766 -17.998 4.143 1.00 92.88 185 PHE A N 1
ATOM 1385 C CA . PHE A 1 185 ? -15.585 -17.573 5.275 1.00 92.88 185 PHE A CA 1
ATOM 1386 C C . PHE A 1 185 ? -15.940 -18.757 6.178 1.00 92.88 185 PHE A C 1
ATOM 1388 O O . PHE A 1 185 ? -16.330 -19.813 5.680 1.00 92.88 185 PHE A O 1
ATOM 1395 N N . ASP A 1 186 ? -15.868 -18.543 7.490 1.00 89.12 186 ASP A N 1
ATOM 1396 C CA . ASP A 1 186 ? -16.539 -19.358 8.508 1.00 89.12 186 ASP A CA 1
ATOM 1397 C C . ASP A 1 186 ? -17.577 -18.474 9.220 1.00 89.12 186 ASP A C 1
ATOM 1399 O O . ASP A 1 186 ? -17.253 -17.699 10.124 1.00 89.12 186 ASP A O 1
ATOM 1403 N N . GLY A 1 187 ? -18.812 -18.497 8.710 1.00 91.19 187 GLY A N 1
ATOM 1404 C CA . GLY A 1 187 ? -19.860 -17.534 9.067 1.00 91.19 187 GLY A CA 1
ATOM 1405 C C . GLY A 1 187 ? -19.598 -16.103 8.558 1.00 91.19 187 GLY A C 1
ATOM 1406 O O . GLY A 1 187 ? -18.687 -15.879 7.756 1.00 91.19 187 GLY A O 1
ATOM 1407 N N . PRO A 1 188 ? -20.411 -15.118 8.988 1.00 92.81 188 PRO A N 1
ATOM 1408 C CA . PRO A 1 188 ? -20.196 -13.711 8.656 1.00 92.81 188 PRO A CA 1
ATOM 1409 C C . PRO A 1 188 ? -18.837 -13.195 9.167 1.00 92.81 188 PRO A C 1
ATOM 1411 O O . PRO A 1 188 ? -18.404 -13.608 10.252 1.00 92.81 188 PRO A O 1
ATOM 1414 N N . PRO A 1 189 ? -18.187 -12.257 8.449 1.00 95.12 189 PRO A N 1
ATOM 1415 C CA . PRO A 1 189 ? -16.995 -11.565 8.926 1.00 95.12 189 PRO A CA 1
ATOM 1416 C C . PRO A 1 189 ? -17.206 -10.978 10.320 1.00 95.12 189 PRO A C 1
ATOM 1418 O O . PRO A 1 189 ? -18.216 -10.331 10.573 1.00 95.12 189 PRO A O 1
ATOM 1421 N N . HIS A 1 190 ? -16.251 -11.170 11.222 1.00 94.19 190 HIS A N 1
ATOM 1422 C CA . HIS A 1 190 ? -16.270 -10.535 12.540 1.00 94.19 190 HIS A CA 1
ATOM 1423 C C . HIS A 1 190 ? -14.860 -10.144 12.985 1.00 94.19 190 HIS A C 1
ATOM 1425 O O . HIS A 1 190 ? -13.862 -10.692 12.513 1.00 94.19 190 HIS A O 1
ATOM 1431 N N . ARG A 1 191 ? -14.766 -9.149 13.875 1.00 94.44 191 ARG A N 1
ATOM 1432 C CA . ARG A 1 191 ? -13.498 -8.495 14.242 1.00 94.44 191 ARG A CA 1
ATOM 1433 C C . ARG A 1 191 ? -12.462 -9.478 14.804 1.00 94.44 191 ARG A C 1
ATOM 1435 O O . ARG A 1 191 ? -11.271 -9.313 14.566 1.00 94.44 191 ARG A O 1
ATOM 1442 N N . GLU A 1 192 ? -12.892 -10.535 15.491 1.00 93.31 192 GLU A N 1
ATOM 1443 C CA . GLU A 1 192 ? -12.041 -11.583 16.072 1.00 93.31 192 GLU A CA 1
ATOM 1444 C C . GLU A 1 192 ? -11.387 -12.497 15.018 1.00 93.31 192 GLU A C 1
ATOM 1446 O O . GLU A 1 192 ? -10.372 -13.131 15.310 1.00 93.31 192 GLU A O 1
ATOM 1451 N N . GLN A 1 193 ? -11.895 -12.539 13.779 1.00 93.94 193 GLN A N 1
ATOM 1452 C CA . GLN A 1 193 ? -11.231 -13.229 12.662 1.00 93.94 193 GLN A CA 1
ATOM 1453 C C . GLN A 1 193 ? -9.997 -12.470 12.151 1.00 93.94 193 GLN A C 1
ATOM 1455 O O . GLN A 1 193 ? -9.158 -13.057 11.472 1.00 93.94 193 GLN A O 1
ATOM 1460 N N . VAL A 1 194 ? -9.851 -11.188 12.502 1.00 95.00 194 VAL A N 1
ATOM 1461 C CA . VAL A 1 194 ? -8.714 -10.357 12.100 1.00 95.00 194 VAL A CA 1
ATOM 1462 C C . VAL A 1 194 ? -7.681 -10.304 13.219 1.00 95.00 194 VAL A C 1
ATOM 1464 O O . VAL A 1 194 ? -7.912 -9.704 14.276 1.00 95.00 194 VAL A O 1
ATOM 1467 N N . ARG A 1 195 ? -6.523 -10.917 12.967 1.00 94.56 195 ARG A N 1
ATOM 1468 C CA . ARG A 1 195 ? -5.339 -10.842 13.826 1.00 94.56 195 ARG A CA 1
ATOM 1469 C C . ARG A 1 195 ? -4.123 -10.522 12.969 1.00 94.56 195 ARG A C 1
ATOM 1471 O O . ARG A 1 195 ? -3.915 -11.167 11.953 1.00 94.56 195 ARG A O 1
ATOM 1478 N N . GLN A 1 196 ? -3.331 -9.537 13.356 1.00 94.62 196 GLN A N 1
ATOM 1479 C CA . GLN A 1 196 ? -2.071 -9.213 12.687 1.00 94.62 196 GLN A CA 1
ATOM 1480 C C . GLN A 1 196 ? -1.008 -10.293 12.982 1.00 94.62 196 GLN A C 1
ATOM 1482 O O . GLN A 1 196 ? -0.949 -10.818 14.096 1.00 94.62 196 GLN A O 1
ATOM 1487 N N . GLY A 1 197 ? -0.191 -10.620 11.975 1.00 93.69 197 GLY A N 1
ATOM 1488 C CA . GLY A 1 197 ? 0.959 -11.527 12.085 1.00 93.69 197 GLY A CA 1
ATOM 1489 C C . GLY A 1 197 ? 2.285 -10.787 12.299 1.00 93.69 197 GLY A C 1
ATOM 1490 O O . GLY A 1 197 ? 2.341 -9.815 13.044 1.00 93.69 197 GLY A O 1
ATOM 1491 N N . VAL A 1 198 ? 3.360 -11.217 11.626 1.00 91.81 198 VAL A N 1
ATOM 1492 C CA . VAL A 1 198 ? 4.697 -10.576 11.704 1.00 91.81 198 VAL A CA 1
ATOM 1493 C C . VAL A 1 198 ? 4.882 -9.371 10.767 1.00 91.81 198 VAL A C 1
ATOM 1495 O O . VAL A 1 198 ? 5.992 -8.864 10.618 1.00 91.81 198 VAL A O 1
ATOM 1498 N N . LEU A 1 199 ? 3.820 -8.914 10.101 1.00 92.75 199 LEU A N 1
ATOM 1499 C CA . LEU A 1 199 ? 3.851 -7.729 9.242 1.00 92.75 199 LEU A CA 1
ATOM 1500 C C . LEU A 1 199 ? 3.608 -6.456 10.075 1.00 92.75 199 LEU A C 1
ATOM 1502 O O . LEU A 1 199 ? 2.845 -6.485 11.037 1.00 92.75 199 LEU A O 1
ATOM 1506 N N . GLY A 1 200 ? 4.249 -5.336 9.725 1.00 90.50 200 GLY A N 1
ATOM 1507 C CA . GLY A 1 200 ? 4.153 -4.053 10.445 1.00 90.50 200 GLY A CA 1
ATOM 1508 C C . GLY A 1 200 ? 2.863 -3.253 10.204 1.00 90.50 200 GLY A C 1
ATOM 1509 O O . GLY A 1 200 ? 2.822 -2.049 10.435 1.00 90.50 200 GLY A O 1
ATOM 1510 N N . ASP A 1 201 ? 1.797 -3.888 9.725 1.00 94.31 201 ASP A N 1
ATOM 1511 C CA . ASP A 1 201 ? 0.616 -3.249 9.135 1.00 94.31 201 ASP A CA 1
ATOM 1512 C C . ASP A 1 201 ? -0.566 -3.069 10.109 1.00 94.31 201 ASP A C 1
ATOM 1514 O O . ASP A 1 201 ? -1.732 -3.020 9.710 1.00 94.31 201 ASP A O 1
ATOM 1518 N N . CYS A 1 202 ? -0.262 -2.912 11.400 1.00 96.75 202 CYS A N 1
ATOM 1519 C CA . CYS A 1 202 ? -1.220 -2.836 12.510 1.00 96.75 202 CYS A CA 1
ATOM 1520 C C . CYS A 1 202 ? -2.474 -1.984 12.249 1.00 96.75 202 CYS A C 1
ATOM 1522 O O . CYS A 1 202 ? -3.583 -2.418 12.561 1.00 96.75 202 CYS A O 1
ATOM 1524 N N . GLY A 1 203 ? -2.334 -0.793 11.658 1.00 96.88 203 GLY A N 1
ATOM 1525 C CA . GLY A 1 203 ? -3.463 0.102 11.389 1.00 96.88 203 GLY A CA 1
ATOM 1526 C C . GLY A 1 203 ? -4.374 -0.374 10.260 1.00 96.88 203 GLY A C 1
ATOM 1527 O O . GLY A 1 203 ? -5.581 -0.134 10.320 1.00 96.88 203 GLY A O 1
ATOM 1528 N N . MET A 1 204 ? -3.853 -1.127 9.287 1.00 97.62 204 MET A N 1
ATOM 1529 C CA . MET A 1 204 ? -4.675 -1.792 8.274 1.00 97.62 204 MET A CA 1
ATOM 1530 C C . MET A 1 204 ? -5.514 -2.905 8.913 1.00 97.62 204 MET A C 1
ATOM 1532 O O . MET A 1 204 ? -6.731 -2.944 8.728 1.00 97.62 204 MET A O 1
ATOM 1536 N N . LEU A 1 205 ? -4.893 -3.739 9.751 1.00 97.81 205 LEU A N 1
ATOM 1537 C CA . LEU A 1 205 ? -5.561 -4.843 10.449 1.00 97.81 205 LEU A CA 1
ATOM 1538 C C . LEU A 1 205 ? -6.571 -4.331 11.487 1.00 97.81 205 LEU A C 1
ATOM 1540 O O . LEU A 1 205 ? -7.667 -4.879 11.599 1.00 97.81 205 LEU A O 1
ATOM 1544 N N . ALA A 1 206 ? -6.260 -3.245 12.200 1.00 98.56 206 ALA A N 1
ATOM 1545 C CA . ALA A 1 206 ? -7.207 -2.569 13.086 1.00 98.56 206 ALA A CA 1
ATOM 1546 C C . ALA A 1 206 ? -8.415 -2.032 12.297 1.00 98.56 206 ALA A C 1
ATOM 1548 O O . ALA A 1 206 ? -9.556 -2.260 12.696 1.00 98.56 206 ALA A O 1
ATOM 1549 N N . THR A 1 207 ? -8.180 -1.407 11.135 1.00 98.62 207 THR A N 1
ATOM 1550 C CA . THR A 1 207 ? -9.245 -0.917 10.242 1.00 98.62 207 THR A CA 1
ATOM 1551 C C . THR A 1 207 ? -10.126 -2.056 9.722 1.00 98.62 207 THR A C 1
ATOM 1553 O O . THR A 1 207 ? -11.348 -1.974 9.827 1.00 98.62 207 THR A O 1
ATOM 1556 N N . MET A 1 208 ? -9.536 -3.143 9.209 1.00 98.06 208 MET A N 1
ATOM 1557 C CA . MET A 1 208 ? -10.274 -4.328 8.747 1.00 98.06 208 MET A CA 1
ATOM 1558 C C . MET A 1 208 ? -11.117 -4.949 9.864 1.00 98.06 208 MET A C 1
ATOM 1560 O O . MET A 1 208 ? -12.284 -5.275 9.644 1.00 98.06 208 MET A O 1
ATOM 1564 N N . ALA A 1 209 ? -10.545 -5.091 11.064 1.00 97.62 209 ALA A N 1
ATOM 1565 C CA . ALA A 1 209 ? -11.250 -5.621 12.225 1.00 97.62 209 ALA A CA 1
ATOM 1566 C C . ALA A 1 209 ? -12.447 -4.743 12.603 1.00 97.62 209 ALA A C 1
ATOM 1568 O O . ALA A 1 209 ? -13.544 -5.259 12.805 1.00 97.62 209 ALA A O 1
ATOM 1569 N N . ALA A 1 210 ? -12.262 -3.423 12.638 1.00 98.31 210 ALA A N 1
ATOM 1570 C CA . ALA A 1 210 ? -13.326 -2.493 12.979 1.00 98.31 210 ALA A CA 1
ATOM 1571 C C . ALA A 1 210 ? -14.438 -2.478 11.917 1.00 98.31 210 ALA A C 1
ATOM 1573 O O . ALA A 1 210 ? -15.616 -2.575 12.256 1.00 98.31 210 ALA A O 1
ATOM 1574 N N . VAL A 1 211 ? -14.099 -2.466 10.622 1.00 98.31 211 VAL A N 1
ATOM 1575 C CA . VAL A 1 211 ? -15.105 -2.586 9.552 1.00 98.31 211 VAL A CA 1
ATOM 1576 C C . VAL A 1 211 ? -15.867 -3.915 9.658 1.00 98.31 211 VAL A C 1
ATOM 1578 O O . VAL A 1 211 ? -17.089 -3.904 9.538 1.00 98.31 211 VAL A O 1
ATOM 1581 N N . ALA A 1 212 ? -15.214 -5.038 9.983 1.00 97.06 212 ALA A N 1
ATOM 1582 C CA . ALA A 1 212 ? -15.910 -6.303 10.256 1.00 97.06 212 ALA A CA 1
ATOM 1583 C C . ALA A 1 212 ? -16.821 -6.216 11.492 1.00 97.06 212 ALA A C 1
ATOM 1585 O O . ALA A 1 212 ? -17.912 -6.774 11.512 1.00 97.06 212 ALA A O 1
ATOM 1586 N N . GLY A 1 213 ? -16.386 -5.483 12.515 1.00 96.06 213 GLY A N 1
ATOM 1587 C CA . GLY A 1 213 ? -17.115 -5.273 13.758 1.00 96.06 213 GLY A CA 1
ATOM 1588 C C . GLY A 1 213 ? -18.349 -4.368 13.662 1.00 96.06 213 GLY A C 1
ATOM 1589 O O . GLY A 1 213 ? -19.198 -4.461 14.548 1.00 96.06 213 GLY A O 1
ATOM 1590 N N . TYR A 1 214 ? -18.449 -3.519 12.632 1.00 96.06 214 TYR A N 1
ATOM 1591 C CA . TYR A 1 214 ? -19.561 -2.574 12.425 1.00 96.06 214 TYR A CA 1
ATOM 1592 C C . TYR A 1 214 ? -20.363 -2.809 11.132 1.00 96.06 214 TYR A C 1
ATOM 1594 O O . TYR A 1 214 ? -21.524 -2.407 11.054 1.00 96.06 214 TYR A O 1
ATOM 1602 N N . ARG A 1 215 ? -19.762 -3.405 10.092 1.00 95.44 215 ARG A N 1
ATOM 1603 C CA . ARG A 1 215 ? -20.314 -3.526 8.725 1.00 95.44 215 ARG A CA 1
ATOM 1604 C C . ARG A 1 215 ? -19.969 -4.887 8.065 1.00 95.44 215 ARG A C 1
ATOM 1606 O O . ARG A 1 215 ? -19.466 -4.904 6.938 1.00 95.44 215 ARG A O 1
ATOM 1613 N N . PRO A 1 216 ? -20.249 -6.035 8.715 1.00 95.62 216 PRO A N 1
ATOM 1614 C CA . PRO A 1 216 ? -19.821 -7.362 8.247 1.00 95.62 216 PRO A CA 1
ATOM 1615 C C . PRO A 1 216 ? -20.401 -7.762 6.879 1.00 95.62 216 PRO A C 1
ATOM 1617 O O . PRO A 1 216 ? -19.718 -8.388 6.063 1.00 95.62 216 PRO A O 1
ATOM 1620 N N . ASP A 1 217 ? -21.636 -7.346 6.585 1.00 95.56 217 ASP A N 1
ATOM 1621 C CA . ASP A 1 217 ? -22.298 -7.617 5.302 1.00 95.56 217 ASP A CA 1
ATOM 1622 C C . ASP A 1 217 ? -21.553 -6.974 4.128 1.00 95.56 217 ASP A C 1
ATOM 1624 O O . ASP A 1 217 ? -21.450 -7.564 3.053 1.00 95.56 217 ASP A O 1
ATOM 1628 N N . VAL A 1 218 ? -20.993 -5.777 4.343 1.00 95.12 218 VAL A N 1
ATOM 1629 C CA . VAL A 1 218 ? -20.265 -5.037 3.306 1.00 95.12 218 VAL A CA 1
ATOM 1630 C C . VAL A 1 218 ? -18.954 -5.744 2.979 1.00 95.12 218 VAL A C 1
ATOM 1632 O O . VAL A 1 218 ? -18.658 -5.927 1.804 1.00 95.12 218 VAL A O 1
ATOM 1635 N N . LEU A 1 219 ? -18.224 -6.239 3.991 1.00 96.12 219 LEU A N 1
ATOM 1636 C CA . LEU A 1 219 ? -17.029 -7.058 3.759 1.00 96.12 219 LEU A CA 1
ATOM 1637 C C . LEU A 1 219 ? -17.348 -8.339 2.989 1.00 96.12 219 LEU A C 1
ATOM 1639 O O . LEU A 1 219 ? -16.600 -8.695 2.088 1.00 96.12 219 LEU A O 1
ATOM 1643 N N . THR A 1 220 ? -18.464 -9.005 3.295 1.00 95.56 220 THR A N 1
ATOM 1644 C CA . THR A 1 220 ? -18.884 -10.221 2.573 1.00 95.56 220 THR A CA 1
ATOM 1645 C C . THR A 1 220 ? -19.078 -9.942 1.077 1.00 95.56 220 THR A C 1
ATOM 1647 O O . THR A 1 220 ? -18.659 -10.736 0.239 1.00 95.56 220 THR A O 1
ATOM 1650 N N . GLN A 1 221 ? -19.642 -8.779 0.733 1.00 96.38 221 GLN A N 1
ATOM 1651 C CA . GLN A 1 221 ? -19.877 -8.336 -0.648 1.00 96.38 221 GLN A CA 1
ATOM 1652 C C . GLN A 1 221 ? -18.601 -7.933 -1.409 1.00 96.38 221 GLN A C 1
ATOM 1654 O O . GLN A 1 221 ? -18.661 -7.736 -2.624 1.00 96.38 221 GLN A O 1
ATOM 1659 N N . LEU A 1 222 ? -17.445 -7.819 -0.741 1.00 97.75 222 LEU A N 1
ATOM 1660 C CA . LEU A 1 222 ? -16.174 -7.546 -1.418 1.00 97.75 222 LEU A CA 1
ATOM 1661 C C . LEU A 1 222 ? -15.594 -8.783 -2.112 1.00 97.75 222 LEU A C 1
ATOM 1663 O O . LEU A 1 222 ? -14.677 -8.617 -2.903 1.00 97.75 222 LEU A O 1
ATOM 1667 N N . PHE A 1 223 ? -16.068 -10.002 -1.841 1.00 98.06 223 PHE A N 1
ATOM 1668 C CA . PHE A 1 223 ? -15.438 -11.218 -2.364 1.00 98.06 223 PHE A CA 1
ATOM 1669 C C . PHE A 1 223 ? -16.352 -11.971 -3.325 1.00 98.06 223 PHE A C 1
ATOM 1671 O O . PHE A 1 223 ? -17.465 -12.362 -2.976 1.00 98.06 223 PHE A O 1
ATOM 1678 N N . GLN A 1 224 ? -15.822 -12.272 -4.504 1.00 97.69 224 GLN A N 1
ATOM 1679 C CA . GLN A 1 224 ? -16.450 -13.116 -5.509 1.00 97.69 224 GLN A CA 1
ATOM 1680 C C . GLN A 1 224 ? -15.531 -14.316 -5.805 1.00 97.69 224 GLN A C 1
ATOM 1682 O O . GLN A 1 224 ? -14.568 -14.188 -6.560 1.00 97.69 224 GLN A O 1
ATOM 1687 N N . PRO A 1 225 ? -15.775 -15.490 -5.189 1.00 96.44 225 PRO A N 1
ATOM 1688 C CA . PRO A 1 225 ? -15.040 -16.715 -5.501 1.00 96.44 225 PRO A CA 1
ATOM 1689 C C . PRO A 1 225 ? -15.307 -17.180 -6.937 1.00 96.44 225 PRO A C 1
ATOM 1691 O O . PRO A 1 225 ? -16.459 -17.243 -7.371 1.00 96.44 225 PRO A O 1
ATOM 1694 N N . ASN A 1 226 ? -14.249 -17.556 -7.650 1.00 96.81 226 ASN A N 1
ATOM 1695 C CA . ASN A 1 226 ? -14.304 -17.979 -9.045 1.00 96.81 226 ASN A CA 1
ATOM 1696 C C . ASN A 1 226 ? -14.259 -19.518 -9.180 1.00 96.81 226 ASN A C 1
ATOM 1698 O O . ASN A 1 226 ? -13.711 -20.204 -8.311 1.00 96.81 226 ASN A O 1
ATOM 1702 N N . PRO A 1 227 ? -14.777 -20.100 -10.285 1.00 95.19 227 PRO A N 1
ATOM 1703 C CA . PRO A 1 227 ? -14.784 -21.555 -10.495 1.00 95.19 227 PRO A CA 1
ATOM 1704 C C . PRO A 1 227 ? -13.400 -22.219 -10.572 1.00 95.19 227 PRO A C 1
ATOM 1706 O O . PRO A 1 227 ? -13.300 -23.431 -10.400 1.00 95.19 227 PRO A O 1
ATOM 1709 N N . ASP A 1 228 ? -12.342 -21.452 -10.844 1.00 92.56 228 ASP A N 1
ATOM 1710 C CA . ASP A 1 228 ? -10.951 -21.922 -10.903 1.00 92.56 228 ASP A CA 1
ATOM 1711 C C . ASP A 1 228 ? -10.238 -21.906 -9.533 1.00 92.56 228 ASP A C 1
ATOM 1713 O O . ASP A 1 228 ? -9.062 -22.259 -9.439 1.00 92.56 228 ASP A O 1
ATOM 1717 N N . GLY A 1 229 ? -10.941 -21.501 -8.470 1.00 92.44 229 GLY A N 1
ATOM 1718 C CA . GLY A 1 229 ? -10.405 -21.378 -7.116 1.00 92.44 229 GLY A CA 1
ATOM 1719 C C . GLY A 1 229 ? -9.687 -20.057 -6.828 1.00 92.44 229 GLY A C 1
ATOM 1720 O O . GLY A 1 229 ? -9.191 -19.887 -5.713 1.00 92.44 229 GLY A O 1
ATOM 1721 N N . SER A 1 230 ? -9.633 -19.120 -7.782 1.00 95.69 230 SER A N 1
ATOM 1722 C CA . SER A 1 230 ? -9.279 -17.726 -7.493 1.00 95.69 230 SER A CA 1
ATOM 1723 C C . SER A 1 230 ? -10.441 -16.986 -6.812 1.00 95.69 230 SER A C 1
ATOM 1725 O O . SER A 1 230 ? -11.562 -17.491 -6.713 1.00 95.69 230 SER A O 1
ATOM 1727 N N . VAL A 1 231 ? -10.172 -15.790 -6.297 1.00 97.31 231 VAL A N 1
ATOM 1728 C CA . VAL A 1 231 ? -11.154 -14.909 -5.664 1.00 97.31 231 VAL A CA 1
ATOM 1729 C C . VAL A 1 231 ? -10.947 -13.501 -6.200 1.00 97.31 231 VAL A C 1
ATOM 1731 O O . VAL A 1 231 ? -9.859 -12.940 -6.076 1.00 97.31 231 VAL A O 1
ATOM 1734 N N . ASP A 1 232 ? -11.999 -12.919 -6.762 1.00 98.06 232 ASP A N 1
ATOM 1735 C CA . ASP A 1 232 ? -12.034 -11.505 -7.109 1.00 98.06 232 ASP A CA 1
ATOM 1736 C C . ASP A 1 232 ? -12.373 -10.706 -5.847 1.00 98.06 232 ASP A C 1
ATOM 1738 O O . ASP A 1 232 ? -13.456 -10.854 -5.276 1.00 98.06 232 ASP A O 1
ATOM 1742 N N . VAL A 1 233 ? -11.436 -9.869 -5.399 1.00 98.44 233 VAL A N 1
ATOM 1743 C CA . VAL A 1 233 ? -11.660 -8.899 -4.323 1.00 98.44 233 VAL A CA 1
ATOM 1744 C C . VAL A 1 233 ? -12.017 -7.554 -4.946 1.00 98.44 233 VAL A C 1
ATOM 1746 O O . VAL A 1 233 ? -11.235 -6.963 -5.689 1.00 98.44 233 VAL A O 1
ATOM 1749 N N . LEU A 1 234 ? -13.227 -7.090 -4.661 1.00 98.31 234 LEU A N 1
ATOM 1750 C CA . LEU A 1 234 ? -13.873 -5.919 -5.231 1.00 98.31 234 LEU A CA 1
ATOM 1751 C C . LEU A 1 234 ? -13.842 -4.775 -4.212 1.00 98.31 234 LEU A C 1
ATOM 1753 O O . LEU A 1 234 ? -14.681 -4.707 -3.315 1.00 98.31 234 LEU A O 1
ATOM 1757 N N . LEU A 1 235 ? -12.896 -3.855 -4.362 1.00 98.50 235 LEU A N 1
ATOM 1758 C CA . LEU A 1 235 ? -12.770 -2.646 -3.547 1.00 98.50 235 LEU A CA 1
ATOM 1759 C C . LEU A 1 235 ? -13.452 -1.455 -4.238 1.00 98.50 235 LEU A C 1
ATOM 1761 O O . LEU A 1 235 ? -13.685 -1.455 -5.450 1.00 98.50 235 LEU A O 1
ATOM 1765 N N . HIS A 1 236 ? -13.796 -0.416 -3.483 1.00 98.06 236 HIS A N 1
ATOM 1766 C CA . HIS A 1 236 ? -14.153 0.881 -4.059 1.00 98.06 236 HIS A CA 1
ATOM 1767 C C . HIS A 1 236 ? -12.874 1.643 -4.401 1.00 98.06 236 HIS A C 1
ATOM 1769 O O . HIS A 1 236 ? -11.976 1.731 -3.569 1.00 98.06 236 HIS A O 1
ATOM 1775 N N . GLU A 1 237 ? -12.781 2.219 -5.599 1.00 96.38 237 GLU A N 1
ATOM 1776 C CA . GLU A 1 237 ? -11.724 3.191 -5.863 1.00 96.38 237 GLU A CA 1
ATOM 1777 C C . GLU A 1 237 ? -11.985 4.448 -5.023 1.00 96.38 237 GLU A C 1
ATOM 1779 O O . GLU A 1 237 ? -13.107 4.957 -4.958 1.00 96.38 237 GLU A O 1
ATOM 1784 N N . SER A 1 238 ? -10.934 4.943 -4.377 1.00 95.12 238 SER A N 1
ATOM 1785 C CA . SER A 1 238 ? -10.953 6.113 -3.508 1.00 95.12 238 SER A CA 1
ATOM 1786 C C . SER A 1 238 ? -10.080 7.227 -4.073 1.00 95.12 238 SER A C 1
ATOM 1788 O O . SER A 1 238 ? -8.964 6.985 -4.531 1.00 95.12 238 SER A O 1
ATOM 1790 N N . VAL A 1 239 ? -10.545 8.467 -3.953 1.00 91.50 239 VAL A N 1
ATOM 1791 C CA . VAL A 1 239 ? -9.715 9.668 -4.093 1.00 91.50 239 VAL A CA 1
ATOM 1792 C C . VAL A 1 239 ? -9.743 10.417 -2.772 1.00 91.50 239 VAL A C 1
ATOM 1794 O O . VAL A 1 239 ? -10.770 10.470 -2.099 1.00 91.50 239 VAL A O 1
ATOM 1797 N N . LEU A 1 240 ? -8.605 10.991 -2.392 1.00 85.38 240 LEU A N 1
ATOM 1798 C CA . LEU A 1 240 ? -8.520 11.856 -1.229 1.00 85.38 240 LEU A CA 1
ATOM 1799 C C . LEU A 1 240 ? -8.548 13.337 -1.614 1.00 85.38 240 LEU A C 1
ATOM 1801 O O . LEU A 1 240 ? -7.833 13.793 -2.508 1.00 85.38 240 LEU A O 1
ATOM 1805 N N . HIS A 1 241 ? -9.323 14.084 -0.835 1.00 86.06 241 HIS A N 1
ATOM 1806 C CA . HIS A 1 241 ? -9.385 15.530 -0.796 1.00 86.06 241 HIS A CA 1
ATOM 1807 C C . HIS A 1 241 ? -9.092 16.019 0.638 1.00 86.06 241 HIS A C 1
ATOM 1809 O O . HIS A 1 241 ? -9.964 16.020 1.505 1.00 86.06 241 HIS A O 1
ATOM 1815 N N . GLY A 1 242 ? -7.849 16.440 0.896 1.00 87.00 242 GLY A N 1
ATOM 1816 C CA . GLY A 1 242 ? -7.434 16.994 2.192 1.00 87.00 242 GLY A CA 1
ATOM 1817 C C . GLY A 1 242 ? -7.363 15.949 3.311 1.00 87.00 242 GLY A C 1
ATOM 1818 O O . GLY A 1 242 ? -6.503 15.076 3.288 1.00 87.00 242 GLY A O 1
ATOM 1819 N N . ASP A 1 243 ? -8.241 16.053 4.306 1.00 89.44 243 ASP A N 1
ATOM 1820 C CA . ASP A 1 243 ? -8.366 15.080 5.401 1.00 89.44 243 ASP A CA 1
ATOM 1821 C C . ASP A 1 243 ? -9.359 13.943 5.095 1.00 89.44 243 ASP A C 1
ATOM 1823 O O . ASP A 1 243 ? -9.442 12.971 5.846 1.00 89.44 243 ASP A O 1
ATOM 1827 N N . THR A 1 244 ? -10.116 14.058 4.000 1.00 94.38 244 THR A N 1
ATOM 1828 C CA . THR A 1 244 ? -11.268 13.212 3.690 1.00 94.38 244 THR A CA 1
ATOM 1829 C C . THR A 1 244 ? -10.999 12.383 2.432 1.00 94.38 244 THR A C 1
ATOM 1831 O O . THR A 1 244 ? -10.615 12.902 1.386 1.00 94.38 244 THR A O 1
ATOM 1834 N N . SER A 1 245 ? -11.239 11.079 2.520 1.00 95.81 245 SER A N 1
ATOM 1835 C CA . SER A 1 245 ? -11.282 10.148 1.396 1.00 95.81 245 SER A CA 1
ATOM 1836 C C . SER A 1 245 ? -12.730 9.916 0.959 1.00 95.81 245 SER A C 1
ATOM 1838 O O . SER A 1 245 ? -13.636 9.770 1.783 1.00 95.81 245 SER A O 1
ATOM 1840 N N . THR A 1 246 ? -12.956 9.913 -0.352 1.00 96.94 246 THR A N 1
ATOM 1841 C CA . THR A 1 246 ? -14.268 9.749 -0.987 1.00 96.94 246 THR A CA 1
ATOM 1842 C C . THR A 1 246 ? -14.206 8.683 -2.080 1.00 96.94 246 THR A C 1
ATOM 1844 O O . THR A 1 246 ? -13.215 8.632 -2.815 1.00 96.94 246 THR A O 1
ATOM 1847 N N . PRO A 1 247 ? -15.244 7.843 -2.234 1.00 96.56 247 PRO A N 1
ATOM 1848 C CA . PRO A 1 247 ? -15.298 6.866 -3.314 1.00 96.56 247 PRO A CA 1
ATOM 1849 C C . PRO A 1 247 ? -15.496 7.579 -4.660 1.00 96.56 247 PRO A C 1
ATOM 1851 O O . PRO A 1 247 ? -16.285 8.518 -4.752 1.00 96.56 247 PRO A O 1
ATOM 1854 N N . THR A 1 248 ? -14.841 7.116 -5.726 1.00 94.94 248 THR A N 1
ATOM 1855 C CA . THR A 1 248 ? -15.043 7.665 -7.087 1.00 94.94 248 THR A CA 1
ATOM 1856 C C . THR A 1 248 ? -16.300 7.116 -7.770 1.00 94.94 248 THR A C 1
ATOM 1858 O O . THR A 1 248 ? -16.710 7.614 -8.814 1.00 94.94 248 THR A O 1
ATOM 1861 N N . GLY A 1 249 ? -16.895 6.061 -7.204 1.00 93.62 249 GLY A N 1
ATOM 1862 C CA . GLY A 1 249 ? -17.960 5.265 -7.820 1.00 93.62 249 GLY A CA 1
ATOM 1863 C C . GLY A 1 249 ? -17.445 4.100 -8.675 1.00 93.62 249 GLY A C 1
ATOM 1864 O O . GLY A 1 249 ? -18.187 3.144 -8.895 1.00 93.62 249 GLY A O 1
ATOM 1865 N N . ARG A 1 250 ? -16.172 4.122 -9.089 1.00 95.50 250 ARG A N 1
ATOM 1866 C CA . ARG A 1 250 ? -15.508 3.021 -9.801 1.00 95.50 250 ARG A CA 1
ATOM 1867 C C . ARG A 1 250 ? -15.100 1.900 -8.838 1.00 95.50 250 ARG A C 1
ATOM 1869 O O . ARG A 1 250 ? -14.843 2.134 -7.653 1.00 95.50 250 ARG A O 1
ATOM 1876 N N . ARG A 1 251 ? -15.039 0.664 -9.339 1.00 97.38 251 ARG A N 1
ATOM 1877 C CA . ARG A 1 251 ? -14.538 -0.502 -8.591 1.00 97.38 251 ARG A CA 1
ATOM 1878 C C . ARG A 1 251 ? -13.078 -0.795 -8.923 1.00 97.38 251 ARG A C 1
ATOM 1880 O O . ARG A 1 251 ? -12.627 -0.553 -10.040 1.00 97.38 251 ARG A O 1
ATOM 1887 N N . VAL A 1 252 ? -12.359 -1.349 -7.954 1.00 98.00 252 VAL A N 1
ATOM 1888 C CA . VAL A 1 252 ? -11.040 -1.955 -8.144 1.00 98.00 252 VAL A CA 1
ATOM 1889 C C . VAL A 1 252 ? -11.189 -3.453 -7.916 1.00 98.00 252 VAL A C 1
ATOM 1891 O O . VAL A 1 252 ? -11.498 -3.873 -6.804 1.00 98.00 252 VAL A O 1
ATOM 1894 N N . ARG A 1 253 ? -11.003 -4.254 -8.965 1.00 98.19 253 ARG A N 1
ATOM 1895 C CA . ARG A 1 253 ? -11.112 -5.714 -8.926 1.00 98.19 253 ARG A CA 1
ATOM 1896 C C . ARG A 1 253 ? -9.727 -6.340 -8.931 1.00 98.19 253 ARG A C 1
ATOM 1898 O O . ARG A 1 253 ? -8.960 -6.160 -9.873 1.00 98.19 253 ARG A O 1
ATOM 1905 N N . ILE A 1 254 ? -9.416 -7.077 -7.875 1.00 97.88 254 ILE A N 1
ATOM 1906 C CA . ILE A 1 254 ? -8.119 -7.718 -7.679 1.00 97.88 254 ILE A CA 1
ATOM 1907 C C . ILE A 1 254 ? -8.346 -9.227 -7.612 1.00 97.88 254 ILE A C 1
ATOM 1909 O O . ILE A 1 254 ? -8.820 -9.743 -6.601 1.00 97.88 254 ILE A O 1
ATOM 1913 N N . THR A 1 255 ? -8.039 -9.931 -8.700 1.00 97.00 255 THR A N 1
ATOM 1914 C CA . THR A 1 255 ? -8.149 -11.394 -8.783 1.00 97.00 255 THR A CA 1
ATOM 1915 C C . THR A 1 255 ? -6.928 -12.029 -8.124 1.00 97.00 255 THR A C 1
ATOM 1917 O O . THR A 1 255 ? -5.823 -11.938 -8.657 1.00 97.00 255 THR A O 1
ATOM 1920 N N . VAL A 1 256 ? -7.107 -12.690 -6.982 1.00 95.25 256 VAL A N 1
ATOM 1921 C CA . VAL A 1 256 ? -6.026 -13.356 -6.233 1.00 95.25 256 VAL A CA 1
ATOM 1922 C C . VAL A 1 256 ? -6.305 -14.849 -6.085 1.00 95.25 256 VAL A C 1
ATOM 1924 O O . VAL A 1 256 ? -7.459 -15.263 -5.992 1.00 95.25 256 VAL A O 1
ATOM 1927 N N . ARG A 1 257 ? -5.272 -15.691 -5.994 1.00 94.00 257 ARG A N 1
ATOM 1928 C CA . ARG A 1 257 ? -5.447 -17.037 -5.423 1.00 94.00 257 ARG A CA 1
ATOM 1929 C C . ARG A 1 257 ? -5.393 -16.994 -3.891 1.00 94.00 257 ARG A C 1
ATOM 1931 O O . ARG A 1 257 ? -4.788 -16.076 -3.335 1.00 94.00 257 ARG A O 1
ATOM 1938 N N . PRO A 1 258 ? -5.996 -17.974 -3.193 1.00 91.31 258 PRO A N 1
ATOM 1939 C CA . PRO A 1 258 ? -6.022 -18.039 -1.730 1.00 91.31 258 PRO A CA 1
ATOM 1940 C C . PRO A 1 258 ? -4.732 -18.598 -1.094 1.00 91.31 258 PRO A C 1
ATOM 1942 O O . PRO A 1 258 ? -4.729 -18.912 0.099 1.00 91.31 258 PRO A O 1
ATOM 1945 N N . ASP A 1 259 ? -3.641 -18.749 -1.852 1.00 91.94 259 ASP A N 1
ATOM 1946 C CA . ASP A 1 259 ? -2.305 -18.909 -1.279 1.00 91.94 259 ASP A CA 1
ATOM 1947 C C . ASP A 1 259 ? -1.837 -17.570 -0.693 1.00 91.94 259 ASP A C 1
ATOM 1949 O O . ASP A 1 259 ? -2.075 -16.499 -1.252 1.00 91.94 259 ASP A O 1
ATOM 1953 N N . VAL A 1 260 ? -1.191 -17.609 0.465 1.00 93.88 260 VAL A N 1
ATOM 1954 C CA . VAL A 1 260 ? -0.771 -16.396 1.182 1.00 93.88 260 VAL A CA 1
ATOM 1955 C C . VAL A 1 260 ? 0.640 -16.588 1.729 1.00 93.88 260 VAL A C 1
ATOM 1957 O O . VAL A 1 260 ? 1.136 -17.719 1.754 1.00 93.88 260 VAL A O 1
ATOM 1960 N N . PRO A 1 261 ? 1.308 -15.517 2.178 1.00 94.00 261 PRO A N 1
ATOM 1961 C CA . PRO A 1 261 ? 2.608 -15.632 2.821 1.00 94.00 261 PRO A CA 1
ATOM 1962 C C . PRO A 1 261 ? 2.509 -16.474 4.104 1.00 94.00 261 PRO A C 1
ATOM 1964 O O . PRO A 1 261 ? 1.730 -16.169 5.010 1.00 94.00 261 PRO A O 1
ATOM 1967 N N . LEU A 1 262 ? 3.291 -17.551 4.173 1.00 93.38 262 LEU A N 1
ATOM 1968 C CA . LEU A 1 262 ? 3.385 -18.498 5.286 1.00 93.38 262 LEU A CA 1
ATOM 1969 C C . LEU A 1 262 ? 4.750 -18.391 5.958 1.00 93.38 262 LEU A C 1
ATOM 1971 O O . LEU A 1 262 ? 5.743 -18.089 5.298 1.00 93.38 262 LEU A O 1
ATOM 1975 N N . HIS A 1 263 ? 4.840 -18.754 7.236 1.00 91.44 263 HIS A N 1
ATOM 1976 C CA . HIS A 1 263 ? 6.149 -19.002 7.842 1.00 91.44 263 HIS A CA 1
ATOM 1977 C C . HIS A 1 263 ? 6.789 -20.245 7.214 1.00 91.44 263 HIS A C 1
ATOM 1979 O O . HIS A 1 263 ? 6.165 -21.313 7.175 1.00 91.44 263 HIS A O 1
ATOM 1985 N N . ALA A 1 264 ? 8.042 -20.137 6.777 1.00 86.88 264 ALA A N 1
ATOM 1986 C CA . ALA A 1 264 ? 8.787 -21.273 6.252 1.00 86.88 264 ALA A CA 1
ATOM 1987 C C . ALA A 1 264 ? 8.936 -22.370 7.321 1.00 86.88 264 ALA A C 1
ATOM 1989 O O . ALA A 1 264 ? 9.090 -22.095 8.511 1.00 86.88 264 ALA A O 1
ATOM 1990 N N . GLY A 1 265 ? 8.829 -23.633 6.902 1.00 83.38 265 GLY A N 1
ATOM 1991 C CA . GLY A 1 265 ? 8.830 -24.785 7.811 1.00 83.38 265 GLY A CA 1
ATOM 1992 C C . GLY A 1 265 ? 7.568 -24.939 8.675 1.00 83.38 265 GLY A C 1
ATOM 1993 O O . GLY A 1 265 ? 7.474 -25.906 9.428 1.00 83.38 265 GLY A O 1
ATOM 1994 N N . SER A 1 266 ? 6.580 -24.041 8.577 1.00 84.25 266 SER A N 1
ATOM 1995 C CA . SER A 1 266 ? 5.299 -24.210 9.269 1.00 84.25 266 SER A CA 1
ATOM 1996 C C . SER A 1 266 ? 4.333 -25.104 8.486 1.00 84.25 266 SER A C 1
ATOM 1998 O O . SER A 1 266 ? 4.306 -25.101 7.256 1.00 84.25 266 SER A O 1
ATOM 2000 N N . ALA A 1 267 ? 3.479 -25.835 9.205 1.00 83.81 267 ALA A N 1
ATOM 2001 C CA . ALA A 1 267 ? 2.398 -26.632 8.625 1.00 83.81 267 ALA A CA 1
ATOM 2002 C C . ALA A 1 267 ? 1.213 -25.741 8.189 1.00 83.81 267 ALA A C 1
ATOM 2004 O O . ALA A 1 267 ? 0.132 -25.799 8.771 1.00 83.81 267 ALA A O 1
ATOM 2005 N N . GLY A 1 268 ? 1.436 -24.863 7.206 1.00 85.25 268 GLY A N 1
ATOM 2006 C CA . GLY A 1 268 ? 0.397 -23.994 6.643 1.00 85.25 268 GLY A CA 1
ATOM 2007 C C . GLY A 1 268 ? 0.022 -22.773 7.496 1.00 85.25 268 GLY A C 1
ATOM 2008 O O . GLY A 1 268 ? -1.086 -22.261 7.334 1.00 85.25 268 GLY A O 1
ATOM 2009 N N . ARG A 1 269 ? 0.893 -22.305 8.410 1.00 89.88 269 ARG A N 1
ATOM 2010 C CA . ARG A 1 269 ? 0.624 -21.114 9.240 1.00 89.88 269 ARG A CA 1
ATOM 2011 C C . ARG A 1 269 ? 0.922 -19.841 8.445 1.00 89.88 269 ARG A C 1
ATOM 2013 O O . ARG A 1 269 ? 2.080 -19.598 8.104 1.00 89.88 269 ARG A O 1
ATOM 2020 N N . SER A 1 270 ? -0.105 -19.022 8.222 1.00 92.06 270 SER A N 1
ATOM 2021 C CA . SER A 1 270 ? 0.034 -17.657 7.699 1.00 92.06 270 SER A CA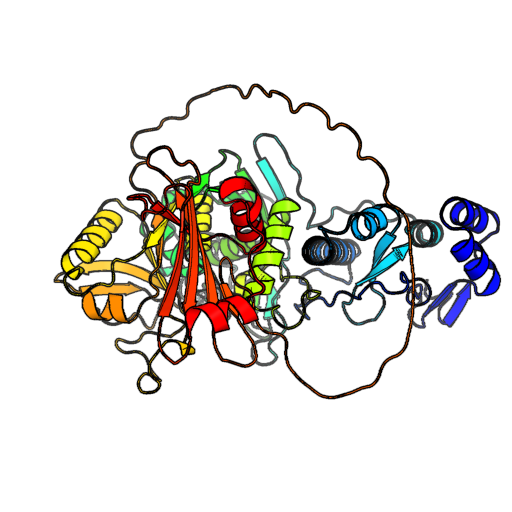 1
ATOM 2022 C C . SER A 1 270 ? 1.080 -16.866 8.497 1.00 92.06 270 SER A C 1
ATOM 2024 O O . SER A 1 270 ? 1.152 -16.992 9.718 1.00 92.06 270 SER A O 1
ATOM 2026 N N . ALA A 1 271 ? 1.912 -16.091 7.804 1.00 93.50 271 ALA A N 1
ATOM 2027 C CA . ALA A 1 271 ? 2.904 -15.208 8.414 1.00 93.50 271 ALA A CA 1
ATOM 2028 C C . ALA A 1 271 ? 2.338 -13.822 8.722 1.00 93.50 271 ALA A C 1
ATOM 2030 O O . ALA A 1 271 ? 2.705 -13.224 9.730 1.00 93.50 271 ALA A O 1
ATOM 2031 N N . TYR A 1 272 ? 1.472 -13.310 7.850 1.00 94.62 272 TYR A N 1
ATOM 2032 C CA . TYR A 1 272 ? 0.814 -12.013 8.012 1.00 94.62 272 TYR A CA 1
ATOM 2033 C C . TYR A 1 272 ? -0.559 -12.252 8.656 1.00 94.62 272 TYR A C 1
ATOM 2035 O O . TYR A 1 272 ? -0.583 -13.051 9.590 1.00 94.62 272 TYR A O 1
ATOM 2043 N N . ALA A 1 273 ? -1.660 -11.623 8.229 1.00 93.25 273 ALA A N 1
ATOM 2044 C CA . ALA A 1 273 ? -3.002 -11.755 8.815 1.00 93.25 273 ALA A CA 1
ATOM 2045 C C . ALA A 1 273 ? -3.300 -13.194 9.275 1.00 93.25 273 ALA A C 1
ATOM 2047 O O . ALA A 1 273 ? -3.581 -14.087 8.461 1.00 93.25 273 ALA A O 1
ATOM 2048 N N . ASP A 1 274 ? -3.185 -13.425 10.585 1.00 83.00 274 ASP A N 1
ATOM 2049 C CA . ASP A 1 274 ? -3.145 -14.754 11.164 1.00 83.00 274 ASP A CA 1
ATOM 2050 C C . ASP A 1 274 ? -4.556 -15.252 11.458 1.00 83.00 274 ASP A C 1
ATOM 2052 O O . ASP A 1 274 ? -5.310 -14.731 12.280 1.00 83.00 274 ASP A O 1
ATOM 2056 N N . ARG A 1 275 ? -4.869 -16.342 10.776 1.00 77.19 275 ARG A N 1
ATOM 2057 C CA . ARG A 1 275 ? -6.121 -17.089 10.858 1.00 77.19 275 ARG A CA 1
ATOM 2058 C C . ARG A 1 275 ? -5.978 -18.398 11.642 1.00 77.19 275 ARG A C 1
ATOM 2060 O O . ARG A 1 275 ? -6.913 -19.196 11.719 1.00 77.19 275 ARG A O 1
ATOM 2067 N N . SER A 1 276 ? -4.791 -18.663 12.198 1.00 64.44 276 SER A N 1
ATOM 2068 C CA . SER A 1 276 ? -4.422 -19.942 12.813 1.00 64.44 276 SE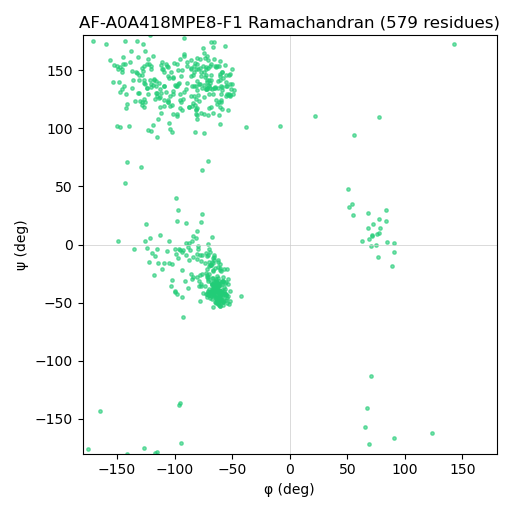R A CA 1
ATOM 2069 C C . SER A 1 276 ? -5.123 -20.252 14.145 1.00 64.44 276 SER A C 1
ATOM 2071 O O . SER A 1 276 ? -4.868 -21.309 14.733 1.00 64.44 276 SER A O 1
ATOM 2073 N N . ALA A 1 277 ? -5.997 -19.355 14.615 1.00 62.06 277 ALA A N 1
ATOM 2074 C CA . ALA A 1 277 ? -6.809 -19.492 15.826 1.00 62.06 277 ALA A CA 1
ATOM 2075 C C . ALA A 1 277 ? -8.333 -19.455 15.563 1.00 62.06 277 ALA A C 1
ATOM 2077 O O . ALA A 1 277 ? -9.114 -19.650 16.489 1.00 62.06 277 ALA A O 1
ATOM 2078 N N . ASN A 1 278 ? -8.746 -19.161 14.329 1.00 73.31 278 ASN A N 1
ATOM 2079 C CA . ASN A 1 278 ? -10.044 -18.552 14.019 1.00 73.31 278 ASN A CA 1
ATOM 2080 C C . ASN A 1 278 ? -10.615 -18.970 12.643 1.00 73.31 278 ASN A C 1
ATOM 2082 O O . ASN A 1 278 ? -11.700 -18.532 12.279 1.00 73.31 278 ASN A O 1
ATOM 2086 N N . GLY A 1 279 ? -9.936 -19.858 11.904 1.00 76.88 279 GLY A N 1
ATOM 2087 C CA . GLY A 1 279 ? -10.580 -20.782 10.955 1.00 76.88 279 GLY A CA 1
ATOM 2088 C C . GLY A 1 279 ? -11.159 -20.194 9.662 1.00 76.88 279 GLY A C 1
ATOM 2089 O O . GLY A 1 279 ? -11.778 -20.938 8.910 1.00 76.88 279 GLY A O 1
ATOM 2090 N N . SER A 1 280 ? -10.937 -18.907 9.376 1.00 91.00 280 SER A N 1
ATOM 2091 C CA . SER A 1 280 ? -11.510 -18.197 8.222 1.00 91.00 280 SER A CA 1
ATOM 2092 C C . SER A 1 280 ? -10.436 -17.506 7.374 1.00 91.00 280 SER A C 1
ATOM 2094 O O . SER A 1 280 ? -9.464 -16.968 7.899 1.00 91.00 280 SER A O 1
ATOM 2096 N N . GLY A 1 281 ? -10.591 -17.522 6.048 1.00 93.06 281 GLY A N 1
ATOM 2097 C CA . GLY A 1 281 ? -9.560 -17.091 5.097 1.00 93.06 281 GLY A CA 1
ATOM 2098 C C . GLY A 1 281 ? -9.630 -15.630 4.643 1.00 93.06 281 GLY A C 1
ATOM 2099 O O . GLY A 1 281 ? -8.614 -15.102 4.193 1.00 93.06 281 GLY A O 1
ATOM 2100 N N . TRP A 1 282 ? -10.794 -14.982 4.754 1.00 96.00 282 TRP A N 1
ATOM 2101 C CA . TRP A 1 282 ? -11.070 -13.674 4.148 1.00 96.00 282 TRP A CA 1
ATOM 2102 C C . TRP A 1 282 ? -10.087 -12.584 4.574 1.00 96.00 282 TRP A C 1
ATOM 2104 O O . TRP A 1 282 ? -9.712 -11.772 3.737 1.00 96.00 282 TRP A O 1
ATOM 2114 N N . ALA A 1 283 ? -9.625 -12.585 5.830 1.00 96.12 283 ALA A N 1
ATOM 2115 C CA . ALA A 1 283 ? -8.701 -11.570 6.329 1.00 96.12 283 ALA A CA 1
ATOM 2116 C C . ALA A 1 283 ? -7.364 -11.608 5.569 1.00 96.12 283 ALA A C 1
ATOM 2118 O O . ALA A 1 283 ? -6.950 -10.589 5.028 1.00 96.12 283 ALA A O 1
ATOM 2119 N N . SER A 1 284 ? -6.738 -12.783 5.431 1.00 95.69 284 SER A N 1
ATOM 2120 C CA . SER A 1 284 ? -5.480 -12.933 4.681 1.00 95.69 284 SER A CA 1
ATOM 2121 C C . SER A 1 284 ? -5.652 -12.723 3.170 1.00 95.69 284 SER A C 1
ATOM 2123 O O . SER A 1 284 ? -4.743 -12.231 2.509 1.00 95.69 284 SER A O 1
ATOM 2125 N N . VAL A 1 285 ? -6.815 -13.074 2.607 1.00 96.75 285 VAL A N 1
ATOM 2126 C CA . VAL A 1 285 ? -7.124 -12.840 1.182 1.00 96.75 285 VAL A CA 1
ATOM 2127 C C . VAL A 1 285 ? -7.334 -11.347 0.897 1.00 96.75 285 VAL A C 1
ATOM 2129 O O . VAL A 1 285 ? -6.841 -10.839 -0.108 1.00 96.75 285 VAL A O 1
ATOM 2132 N N . LEU A 1 286 ? -8.007 -10.624 1.797 1.00 98.06 286 LEU A N 1
ATOM 2133 C CA . LEU A 1 286 ? -8.180 -9.175 1.706 1.00 98.06 286 LEU A CA 1
ATOM 2134 C C . LEU A 1 286 ? -6.862 -8.438 1.913 1.00 98.06 286 LEU A C 1
ATOM 2136 O O . LEU A 1 286 ? -6.552 -7.549 1.136 1.00 98.06 286 LEU A O 1
ATOM 2140 N N . GLU A 1 287 ? -6.063 -8.835 2.898 1.00 98.06 287 GLU A N 1
ATOM 2141 C CA . GLU A 1 287 ? -4.724 -8.290 3.131 1.00 98.06 287 GLU A CA 1
ATOM 2142 C C . GLU A 1 287 ? -3.829 -8.449 1.881 1.00 98.06 287 GLU A C 1
ATOM 2144 O O . GLU A 1 287 ? -3.204 -7.482 1.446 1.00 98.06 287 GLU A O 1
ATOM 2149 N N . LYS A 1 288 ? -3.857 -9.619 1.218 1.00 97.25 288 LYS A N 1
ATOM 2150 C CA . LYS A 1 288 ? -3.182 -9.862 -0.074 1.00 97.25 288 LYS A CA 1
ATOM 2151 C C . LYS A 1 288 ? -3.693 -8.945 -1.191 1.00 97.25 288 LYS A C 1
ATOM 2153 O O . LYS A 1 288 ? -2.896 -8.393 -1.948 1.00 97.25 288 LYS A O 1
ATOM 2158 N N . ALA A 1 289 ? -5.007 -8.750 -1.297 1.00 97.75 289 ALA A N 1
ATOM 2159 C CA . ALA A 1 289 ? -5.579 -7.833 -2.280 1.00 97.75 289 ALA A CA 1
ATOM 2160 C C . ALA A 1 289 ? -5.203 -6.367 -1.987 1.00 97.75 289 ALA A C 1
ATOM 2162 O O . ALA A 1 289 ? -4.783 -5.648 -2.889 1.00 97.75 289 ALA A O 1
ATOM 2163 N N . LEU A 1 290 ? -5.256 -5.939 -0.723 1.00 97.88 290 LEU A N 1
ATOM 2164 C CA . LEU A 1 290 ? -4.834 -4.611 -0.266 1.00 97.88 290 LEU A CA 1
ATOM 2165 C C . LEU A 1 290 ? -3.338 -4.367 -0.488 1.00 97.88 290 LEU A C 1
ATOM 2167 O O . LEU A 1 290 ? -2.940 -3.243 -0.809 1.00 97.88 290 LEU A O 1
ATOM 2171 N N . ALA A 1 291 ? -2.511 -5.411 -0.395 1.00 96.50 291 ALA A N 1
ATOM 2172 C CA . ALA A 1 291 ? -1.110 -5.374 -0.793 1.00 96.50 291 ALA A CA 1
ATOM 2173 C C . ALA A 1 291 ? -0.975 -5.057 -2.294 1.00 96.50 291 ALA A C 1
ATOM 2175 O O . ALA A 1 291 ? -0.165 -4.219 -2.671 1.00 96.50 291 ALA A O 1
ATOM 2176 N N . ALA A 1 292 ? -1.813 -5.648 -3.147 1.00 95.62 292 ALA A N 1
ATOM 2177 C CA . ALA A 1 292 ? -1.780 -5.459 -4.598 1.00 95.62 292 ALA A CA 1
ATOM 2178 C C . ALA A 1 292 ? -2.394 -4.144 -5.123 1.00 95.62 292 ALA A C 1
ATOM 2180 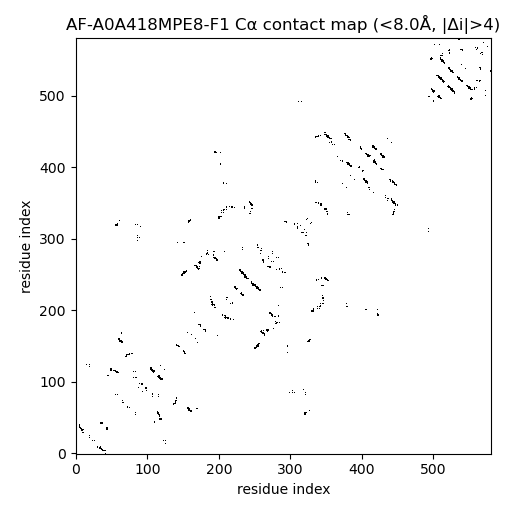O O . ALA A 1 292 ? -2.226 -3.842 -6.305 1.00 95.62 292 ALA A O 1
ATOM 2181 N N . VAL A 1 293 ? -3.080 -3.347 -4.290 1.00 95.75 293 VAL A N 1
ATOM 2182 C CA . VAL A 1 293 ? -3.743 -2.085 -4.702 1.00 95.75 293 VAL A CA 1
ATOM 2183 C C . VAL A 1 293 ? -2.794 -1.111 -5.420 1.00 95.75 293 VAL A C 1
ATOM 2185 O O . VAL A 1 293 ? -3.219 -0.371 -6.303 1.00 95.75 293 VAL A O 1
ATOM 2188 N N . ASP A 1 294 ? -1.495 -1.123 -5.119 1.00 93.50 294 ASP A N 1
ATOM 2189 C CA . ASP A 1 294 ? -0.536 -0.245 -5.804 1.00 93.50 294 ASP A CA 1
ATOM 2190 C C . ASP A 1 294 ? -0.297 -0.573 -7.293 1.00 93.50 294 ASP A C 1
ATOM 2192 O O . ASP A 1 294 ? 0.097 0.310 -8.067 1.00 93.50 294 ASP A O 1
ATOM 2196 N N . ARG A 1 295 ? -0.655 -1.783 -7.743 1.00 92.81 295 ARG A N 1
ATOM 2197 C CA . ARG A 1 295 ? -0.668 -2.146 -9.170 1.00 92.81 295 ARG A CA 1
ATOM 2198 C C . ARG A 1 295 ? -1.700 -1.332 -9.947 1.00 92.81 295 ARG A C 1
ATOM 2200 O O . ARG A 1 295 ? -1.454 -0.974 -11.098 1.00 92.81 295 ARG A O 1
ATOM 2207 N N . THR A 1 296 ? -2.807 -0.950 -9.306 1.00 93.12 296 THR A N 1
ATOM 2208 C CA . THR A 1 296 ? -3.881 -0.152 -9.922 1.00 93.12 296 THR A CA 1
ATOM 2209 C C . THR A 1 296 ? -3.659 1.357 -9.802 1.00 93.12 296 THR A C 1
ATOM 2211 O O . THR A 1 296 ? -4.453 2.138 -10.324 1.00 93.12 296 THR A O 1
ATOM 2214 N N . TRP A 1 297 ? -2.582 1.798 -9.143 1.00 92.38 297 TRP A N 1
ATOM 2215 C CA . TRP A 1 297 ? -2.255 3.218 -9.021 1.00 92.38 297 TRP A CA 1
ATOM 2216 C C . TRP A 1 297 ? -1.819 3.839 -10.347 1.00 92.38 297 TRP A C 1
ATOM 2218 O O . TRP A 1 297 ? -0.995 3.287 -11.077 1.00 92.38 297 TRP A O 1
ATOM 2228 N N . THR A 1 298 ? -2.295 5.058 -10.595 1.00 90.44 298 THR A N 1
ATOM 2229 C CA . THR A 1 298 ? -1.782 5.928 -11.658 1.00 90.44 298 THR A CA 1
ATOM 2230 C C . THR A 1 298 ? -0.332 6.350 -11.374 1.00 90.44 298 THR A C 1
ATOM 2232 O O . THR A 1 298 ? 0.093 6.351 -10.211 1.00 90.44 298 THR A O 1
ATOM 2235 N N . PRO A 1 299 ? 0.441 6.783 -12.392 1.00 90.00 299 PRO A N 1
ATOM 2236 C CA . PRO A 1 299 ? 1.780 7.337 -12.182 1.00 90.00 299 PRO A CA 1
ATOM 2237 C C . PRO A 1 299 ? 1.804 8.457 -11.134 1.00 90.00 299 PRO A C 1
ATOM 2239 O O . PRO A 1 299 ? 2.674 8.467 -10.272 1.00 90.00 299 PRO A O 1
ATOM 2242 N N . GLN A 1 300 ? 0.796 9.335 -11.127 1.00 90.25 300 GLN A N 1
ATOM 2243 C CA . GLN A 1 300 ? 0.682 10.445 -10.178 1.00 90.25 300 GLN A CA 1
ATOM 2244 C C . GLN A 1 300 ? 0.531 9.965 -8.726 1.00 90.25 300 GLN A C 1
ATOM 2246 O O . GLN A 1 300 ? 1.102 10.573 -7.819 1.00 90.25 300 GLN A O 1
ATOM 2251 N N . ARG A 1 301 ? -0.206 8.868 -8.493 1.00 91.06 301 ARG A N 1
ATOM 2252 C CA . ARG A 1 301 ? -0.349 8.271 -7.157 1.00 91.06 301 ARG A CA 1
ATOM 2253 C C . ARG A 1 301 ? 0.926 7.545 -6.719 1.00 91.06 301 ARG A C 1
ATOM 2255 O O . ARG A 1 301 ? 1.291 7.652 -5.552 1.00 91.06 301 ARG A O 1
ATOM 2262 N N . ARG A 1 302 ? 1.646 6.892 -7.640 1.00 92.94 302 ARG A N 1
ATOM 2263 C CA . ARG A 1 302 ? 2.979 6.314 -7.365 1.00 92.94 302 ARG A CA 1
ATOM 2264 C C . ARG A 1 302 ? 4.004 7.397 -7.011 1.00 92.94 302 ARG A C 1
ATOM 2266 O O . ARG A 1 302 ? 4.758 7.230 -6.060 1.00 92.94 302 ARG A O 1
ATOM 2273 N N . ASP A 1 303 ? 3.976 8.531 -7.708 1.00 91.25 303 ASP A N 1
ATOM 2274 C CA . ASP A 1 303 ? 4.849 9.676 -7.421 1.00 91.25 303 ASP A CA 1
ATOM 2275 C C . ASP A 1 303 ? 4.503 10.334 -6.072 1.00 91.25 303 ASP A C 1
ATOM 2277 O O . ASP A 1 303 ? 5.390 10.817 -5.373 1.00 91.25 303 ASP A O 1
ATOM 2281 N N . ALA A 1 304 ? 3.222 10.349 -5.679 1.00 89.69 304 ALA A N 1
ATOM 2282 C CA . ALA A 1 304 ? 2.808 10.778 -4.341 1.00 89.69 304 ALA A CA 1
ATOM 2283 C C . ALA A 1 304 ? 3.344 9.835 -3.254 1.00 89.69 304 ALA A C 1
ATOM 2285 O O . ALA A 1 304 ? 4.016 10.298 -2.339 1.00 89.69 304 ALA A O 1
ATOM 2286 N N . TRP A 1 305 ? 3.156 8.521 -3.420 1.00 90.94 305 TRP A N 1
ATOM 2287 C CA . TRP A 1 305 ? 3.704 7.519 -2.503 1.00 90.94 305 TRP A CA 1
ATOM 2288 C C . TRP A 1 305 ? 5.228 7.620 -2.355 1.00 90.94 305 TRP A C 1
ATOM 2290 O O . TRP A 1 305 ? 5.740 7.571 -1.241 1.00 90.94 305 TRP A O 1
ATOM 2300 N N . GLN A 1 306 ? 5.959 7.825 -3.455 1.00 92.00 306 GLN A N 1
ATOM 2301 C CA . GLN A 1 306 ? 7.410 8.013 -3.415 1.00 92.00 306 GLN A CA 1
ATOM 2302 C C . GLN A 1 306 ? 7.821 9.259 -2.614 1.00 92.00 306 GLN A C 1
ATOM 2304 O O . GLN A 1 306 ? 8.799 9.198 -1.868 1.00 92.00 306 GLN A O 1
ATOM 2309 N N . ARG A 1 307 ? 7.092 10.379 -2.740 1.00 89.25 307 ARG A N 1
ATOM 2310 C CA . ARG A 1 307 ? 7.339 11.581 -1.925 1.00 89.25 307 ARG A CA 1
ATOM 2311 C C . ARG A 1 307 ? 7.125 11.293 -0.444 1.00 89.25 307 ARG A C 1
ATOM 2313 O O . ARG A 1 307 ? 8.026 11.555 0.349 1.00 89.25 307 ARG A O 1
ATOM 2320 N N . ASP A 1 308 ? 5.980 10.716 -0.090 1.00 85.75 308 ASP A N 1
ATOM 2321 C CA . ASP A 1 308 ? 5.634 10.409 1.300 1.00 85.75 308 ASP A CA 1
ATOM 2322 C C . ASP A 1 308 ? 6.672 9.451 1.918 1.00 85.75 308 ASP A C 1
ATOM 2324 O O . ASP A 1 308 ? 7.241 9.747 2.971 1.00 85.75 308 ASP A O 1
ATOM 2328 N N . TRP A 1 309 ? 7.036 8.385 1.195 1.00 85.50 309 TRP A N 1
ATOM 2329 C CA . TRP A 1 309 ? 8.091 7.436 1.565 1.00 85.50 309 TRP A CA 1
ATOM 2330 C C . TRP A 1 309 ? 9.443 8.105 1.856 1.00 85.50 309 TRP A C 1
ATOM 2332 O O . TRP A 1 309 ? 10.062 7.813 2.884 1.00 85.50 309 TRP A O 1
ATOM 2342 N N . ILE A 1 310 ? 9.899 9.031 1.001 1.00 84.50 310 ILE A N 1
ATOM 2343 C CA . ILE A 1 310 ? 11.155 9.766 1.224 1.00 84.50 310 ILE A CA 1
ATOM 2344 C C . ILE A 1 310 ? 11.084 10.575 2.530 1.00 84.50 310 ILE A C 1
ATOM 2346 O O . ILE A 1 310 ? 12.046 10.573 3.302 1.00 84.50 310 ILE A O 1
ATOM 2350 N N . THR A 1 311 ? 9.941 11.201 2.846 1.00 79.88 311 THR A N 1
ATOM 2351 C CA . THR A 1 311 ? 9.790 11.949 4.112 1.00 79.88 311 THR A CA 1
ATOM 2352 C C . THR A 1 311 ? 9.815 11.063 5.360 1.00 79.88 311 THR A C 1
ATOM 2354 O O . THR A 1 311 ? 10.133 11.554 6.449 1.00 79.88 311 THR A O 1
ATOM 2357 N N . TRP A 1 312 ? 9.512 9.769 5.238 1.00 71.31 312 TRP A N 1
ATOM 2358 C CA . TRP A 1 312 ? 9.506 8.822 6.355 1.00 71.31 312 TRP A CA 1
ATOM 2359 C C . TRP A 1 312 ? 10.860 8.123 6.486 1.00 71.31 312 TRP A C 1
ATOM 2361 O O . TRP A 1 312 ? 11.564 8.366 7.473 1.00 71.31 312 TRP A O 1
ATOM 2371 N N . SER A 1 313 ? 11.255 7.372 5.455 1.00 67.38 313 SER A N 1
ATOM 2372 C CA . SER A 1 313 ? 12.343 6.383 5.493 1.00 67.38 313 SER A CA 1
ATOM 2373 C C . SER A 1 313 ? 13.468 6.632 4.481 1.00 67.38 313 SER A C 1
ATOM 2375 O O . SER A 1 313 ? 14.543 6.064 4.630 1.00 67.38 313 SER A O 1
ATOM 2377 N N . GLY A 1 314 ? 13.259 7.488 3.473 1.00 54.78 314 GLY A N 1
ATOM 2378 C CA . GLY A 1 314 ? 14.250 7.797 2.424 1.00 54.78 314 GLY A CA 1
ATOM 2379 C C . GLY A 1 314 ? 15.064 9.078 2.647 1.00 54.78 314 GLY A C 1
ATOM 2380 O O . GLY A 1 314 ? 15.597 9.633 1.692 1.00 54.78 314 GLY A O 1
ATOM 2381 N N . LYS A 1 315 ? 15.139 9.586 3.884 1.00 57.19 315 LYS A N 1
ATOM 2382 C CA . LYS A 1 315 ? 15.744 10.897 4.207 1.00 57.19 315 LYS A CA 1
ATOM 2383 C C . LYS A 1 315 ? 17.209 11.039 3.786 1.00 57.19 315 LYS A C 1
ATOM 2385 O O . LYS A 1 315 ? 17.623 12.145 3.457 1.00 57.19 315 LYS A O 1
ATOM 2390 N N . ASP A 1 316 ? 17.951 9.934 3.805 1.00 66.00 316 ASP A N 1
ATOM 2391 C CA . ASP A 1 316 ? 19.389 9.900 3.526 1.00 66.00 316 ASP A CA 1
ATOM 2392 C C . ASP A 1 316 ? 19.713 9.462 2.076 1.00 66.00 316 ASP A C 1
ATOM 2394 O O . ASP A 1 316 ? 20.867 9.550 1.663 1.00 66.00 316 ASP A O 1
ATOM 2398 N N . ASP A 1 317 ? 18.718 9.014 1.291 1.00 74.12 317 ASP A N 1
ATOM 2399 C CA . ASP A 1 317 ? 18.870 8.641 -0.127 1.00 74.12 317 ASP A CA 1
ATOM 2400 C C . ASP A 1 317 ? 17.566 8.886 -0.933 1.00 74.12 317 ASP A C 1
ATOM 2402 O O . ASP A 1 317 ? 16.644 8.060 -0.895 1.00 74.12 317 ASP A O 1
ATOM 2406 N N . PRO A 1 318 ? 17.473 9.983 -1.714 1.00 74.69 318 PRO A N 1
ATOM 2407 C CA . PRO A 1 318 ? 16.305 10.284 -2.546 1.00 74.69 318 PRO A CA 1
ATOM 2408 C C . PRO A 1 318 ? 16.182 9.387 -3.793 1.00 74.69 318 PRO A C 1
ATOM 2410 O O . PRO A 1 318 ? 15.169 9.459 -4.493 1.00 74.69 318 PRO A O 1
ATOM 2413 N N . HIS A 1 319 ? 17.182 8.552 -4.096 1.00 83.44 319 HIS A N 1
ATOM 2414 C CA . HIS A 1 319 ? 17.155 7.589 -5.201 1.00 83.44 319 HIS A CA 1
ATOM 2415 C C . HIS A 1 319 ? 16.648 6.209 -4.767 1.00 83.44 319 HIS A C 1
ATOM 2417 O O . HIS A 1 319 ? 16.412 5.348 -5.617 1.00 83.44 319 HIS A O 1
ATOM 2423 N N . HIS A 1 320 ? 16.397 6.001 -3.471 1.00 86.06 320 HIS A N 1
ATOM 2424 C CA . HIS A 1 320 ? 15.803 4.768 -2.974 1.00 86.06 320 HIS A CA 1
ATOM 2425 C C . HIS A 1 320 ? 14.324 4.669 -3.380 1.00 86.06 320 HIS A C 1
ATOM 2427 O O . HIS A 1 320 ? 13.454 5.404 -2.896 1.00 86.06 320 HIS A O 1
ATOM 2433 N N . ALA A 1 321 ? 14.018 3.731 -4.275 1.00 89.88 321 ALA A N 1
ATOM 2434 C CA . ALA A 1 321 ? 12.667 3.552 -4.789 1.00 89.88 321 ALA A CA 1
ATOM 2435 C C . ALA A 1 321 ? 11.731 2.893 -3.755 1.00 89.88 321 ALA A C 1
ATOM 2437 O O . ALA A 1 321 ? 12.015 1.811 -3.229 1.00 89.88 321 ALA A O 1
ATOM 2438 N N . ALA A 1 322 ? 10.590 3.536 -3.497 1.00 90.50 322 ALA A N 1
ATOM 2439 C CA . ALA A 1 322 ? 9.635 3.156 -2.462 1.00 90.50 322 ALA A CA 1
ATOM 2440 C C . ALA A 1 322 ? 9.166 1.694 -2.601 1.00 90.50 322 ALA A C 1
ATOM 2442 O O . ALA A 1 322 ? 9.060 1.180 -3.725 1.00 90.50 322 ALA A O 1
ATOM 2443 N N . PRO A 1 323 ? 8.893 0.994 -1.486 1.00 90.81 323 PRO A N 1
ATOM 2444 C CA . PRO A 1 323 ? 8.390 -0.372 -1.522 1.00 90.81 323 PRO A CA 1
ATOM 2445 C C . PRO A 1 323 ? 6.959 -0.422 -2.075 1.00 90.81 323 PRO A C 1
ATOM 2447 O O . PRO A 1 323 ? 6.213 0.556 -1.994 1.00 90.81 323 PRO A O 1
ATOM 2450 N N . LEU A 1 324 ? 6.582 -1.579 -2.619 1.00 91.62 324 LEU A N 1
ATOM 2451 C CA . LEU A 1 324 ? 5.239 -1.916 -3.108 1.00 91.62 324 LEU A CA 1
ATOM 2452 C C . LEU A 1 324 ? 4.777 -3.233 -2.466 1.00 91.62 324 LEU A C 1
ATOM 2454 O O . LEU A 1 324 ? 5.552 -3.898 -1.774 1.00 91.62 324 LEU A O 1
ATOM 2458 N N . GLY A 1 325 ? 3.523 -3.623 -2.669 1.00 93.69 325 GLY A N 1
ATOM 2459 C CA . GLY A 1 325 ? 3.031 -4.909 -2.195 1.00 93.69 325 GLY A CA 1
ATOM 2460 C C . GLY A 1 325 ? 2.969 -5.021 -0.670 1.00 93.69 325 GLY A C 1
ATOM 2461 O O . GLY A 1 325 ? 2.639 -4.069 0.037 1.00 93.69 325 GLY A O 1
ATOM 2462 N N . TYR A 1 326 ? 3.333 -6.187 -0.137 1.00 94.94 326 TYR A N 1
ATOM 2463 C CA . TYR A 1 326 ? 3.441 -6.388 1.308 1.00 94.94 326 TYR A CA 1
ATOM 2464 C C . TYR A 1 326 ? 4.594 -5.587 1.920 1.00 94.94 326 TYR A C 1
ATOM 2466 O O . TYR A 1 326 ? 4.487 -5.153 3.066 1.00 94.94 326 TYR A O 1
ATOM 2474 N N . ALA A 1 327 ? 5.660 -5.310 1.158 1.00 91.56 327 ALA A N 1
ATOM 2475 C CA . ALA A 1 327 ? 6.728 -4.416 1.605 1.00 91.56 327 ALA A CA 1
ATOM 2476 C C . ALA A 1 327 ? 6.215 -2.987 1.862 1.00 91.56 327 ALA A C 1
ATOM 2478 O O . ALA A 1 327 ? 6.662 -2.348 2.810 1.00 91.56 327 ALA A O 1
ATOM 2479 N N . ARG A 1 328 ? 5.241 -2.497 1.075 1.00 92.81 328 ARG A N 1
ATOM 2480 C CA . ARG A 1 328 ? 4.555 -1.216 1.337 1.00 92.81 328 ARG A CA 1
ATOM 2481 C C . ARG A 1 328 ? 3.744 -1.262 2.628 1.00 92.81 328 ARG A C 1
ATOM 2483 O O . ARG A 1 328 ? 3.805 -0.322 3.410 1.00 92.81 328 ARG A O 1
ATOM 2490 N N . LEU A 1 329 ? 2.982 -2.332 2.846 1.00 93.56 329 LEU A N 1
ATOM 2491 C CA . LEU A 1 329 ? 2.138 -2.476 4.037 1.00 93.56 329 LEU A CA 1
ATOM 2492 C C . LEU A 1 329 ? 2.962 -2.589 5.328 1.00 93.56 329 LEU A C 1
ATOM 2494 O O . LEU A 1 329 ? 2.571 -2.039 6.353 1.00 93.56 329 LEU A O 1
ATOM 2498 N N . HIS A 1 330 ? 4.133 -3.230 5.264 1.00 92.00 330 HIS A N 1
ATOM 2499 C CA . HIS A 1 330 ? 5.060 -3.365 6.393 1.00 92.00 330 HIS A CA 1
ATOM 2500 C C . HIS A 1 330 ? 5.552 -2.020 6.960 1.00 92.00 330 HIS A C 1
ATOM 2502 O O . HIS A 1 330 ? 5.934 -1.962 8.123 1.00 92.00 330 HIS A O 1
ATOM 2508 N N . VAL A 1 331 ? 5.513 -0.938 6.172 1.00 87.50 331 VAL A N 1
ATOM 2509 C CA . VAL A 1 331 ? 5.846 0.431 6.619 1.00 87.50 331 VAL A CA 1
ATOM 2510 C C . VAL A 1 331 ? 4.831 0.966 7.645 1.00 87.50 331 VAL A C 1
ATOM 2512 O O . VAL A 1 331 ? 5.105 1.943 8.339 1.00 87.50 331 VAL A O 1
ATOM 2515 N N . GLY A 1 332 ? 3.661 0.332 7.754 1.00 87.38 332 GLY A N 1
ATOM 2516 C CA . GLY A 1 332 ? 2.547 0.779 8.579 1.00 87.38 332 GLY A CA 1
ATOM 2517 C C . GLY A 1 332 ? 1.590 1.703 7.824 1.00 87.38 332 GLY A C 1
ATOM 2518 O O . GLY A 1 332 ? 1.600 1.805 6.597 1.00 87.38 332 GLY A O 1
ATOM 2519 N N . SER A 1 333 ? 0.711 2.372 8.570 1.00 90.81 333 SER A N 1
ATOM 2520 C CA . SER A 1 333 ? -0.350 3.211 8.003 1.00 90.81 333 SER A CA 1
ATOM 2521 C C . SER A 1 333 ? -0.662 4.405 8.899 1.00 90.81 333 SER A C 1
ATOM 2523 O O . SER A 1 333 ? -0.921 4.225 10.089 1.00 90.81 333 SER A O 1
ATOM 2525 N N . THR A 1 334 ? -0.724 5.597 8.313 1.00 91.75 334 THR A N 1
ATOM 2526 C CA . THR A 1 334 ? -1.225 6.819 8.958 1.00 91.75 334 THR A CA 1
ATOM 2527 C C . THR A 1 334 ? -2.755 6.806 9.071 1.00 91.75 334 THR A C 1
ATOM 2529 O O . THR A 1 334 ? -3.426 6.062 8.351 1.00 91.75 334 THR A O 1
ATOM 2532 N N . SER A 1 335 ? -3.335 7.680 9.900 1.00 94.81 335 SER A N 1
ATOM 2533 C CA . SER A 1 335 ? -4.796 7.859 9.993 1.00 94.81 335 SER A CA 1
ATOM 2534 C C . SER A 1 335 ? -5.449 8.250 8.654 1.00 94.81 335 SER A C 1
ATOM 2536 O O . SER A 1 335 ? -6.582 7.869 8.371 1.00 94.81 335 SER A O 1
ATOM 2538 N N . TYR A 1 336 ? -4.709 8.925 7.768 1.00 92.62 336 TYR A N 1
ATOM 2539 C CA . TYR A 1 336 ? -5.088 9.120 6.362 1.00 92.62 336 TYR A CA 1
ATOM 2540 C C . TYR A 1 336 ? -5.303 7.780 5.644 1.00 92.62 336 TYR A C 1
ATOM 2542 O O . TYR A 1 336 ? -6.340 7.573 5.019 1.00 92.62 336 TYR A O 1
ATOM 2550 N N . LEU A 1 337 ? -4.327 6.863 5.713 1.00 93.62 337 LEU A N 1
ATOM 2551 C CA . LEU A 1 337 ? -4.360 5.601 4.960 1.00 93.62 337 LEU A CA 1
ATOM 2552 C C . LEU A 1 337 ? -5.419 4.650 5.524 1.00 93.62 337 LEU A C 1
ATOM 2554 O O . LEU A 1 337 ? -6.049 3.910 4.776 1.00 93.62 337 LEU A O 1
ATOM 2558 N N . GLN A 1 338 ? -5.664 4.726 6.831 1.00 97.75 338 GLN A N 1
ATOM 2559 C CA . GLN A 1 338 ? -6.764 4.039 7.505 1.00 97.75 338 GLN A CA 1
ATOM 2560 C C . GLN A 1 338 ? -8.130 4.578 7.037 1.00 97.75 338 GLN A C 1
ATOM 2562 O O . GLN A 1 338 ? -9.020 3.794 6.721 1.00 97.75 338 GLN A O 1
ATOM 2567 N N . ALA A 1 339 ? -8.297 5.900 6.905 1.00 97.88 339 ALA A N 1
ATOM 2568 C CA . ALA A 1 339 ? -9.515 6.501 6.352 1.00 97.88 339 ALA A CA 1
ATOM 2569 C C . ALA A 1 339 ? -9.711 6.177 4.856 1.00 97.88 339 ALA A C 1
ATOM 2571 O O . ALA A 1 339 ? -10.825 5.891 4.412 1.00 97.88 339 ALA A O 1
ATOM 2572 N N . GLU A 1 340 ? -8.640 6.168 4.063 1.00 96.88 340 GLU A N 1
ATOM 2573 C CA . GLU A 1 340 ? -8.693 5.710 2.672 1.00 96.88 340 GLU A CA 1
ATOM 2574 C C . GLU A 1 340 ? -9.141 4.245 2.595 1.00 96.88 340 GLU A C 1
ATOM 2576 O O . GLU A 1 340 ? -10.079 3.926 1.867 1.00 96.88 340 GLU A O 1
ATOM 2581 N N . LEU A 1 341 ? -8.565 3.376 3.426 1.00 98.12 341 LEU A N 1
ATOM 2582 C CA . LEU A 1 341 ? -8.949 1.973 3.526 1.00 98.12 341 LEU A CA 1
ATOM 2583 C C . LEU A 1 341 ? -10.414 1.787 3.955 1.00 98.12 341 LEU A C 1
ATOM 2585 O O . LEU A 1 341 ? -11.121 0.991 3.344 1.00 98.12 341 LEU A O 1
ATOM 2589 N N . MET A 1 342 ? -10.915 2.537 4.945 1.00 98.38 342 MET A N 1
ATOM 2590 C CA . MET A 1 342 ? -12.345 2.511 5.297 1.00 98.38 342 MET A CA 1
ATOM 2591 C C . MET A 1 342 ? -13.222 2.836 4.082 1.00 98.38 342 MET A C 1
ATOM 2593 O O . MET A 1 342 ? -14.208 2.142 3.836 1.00 98.38 342 MET A O 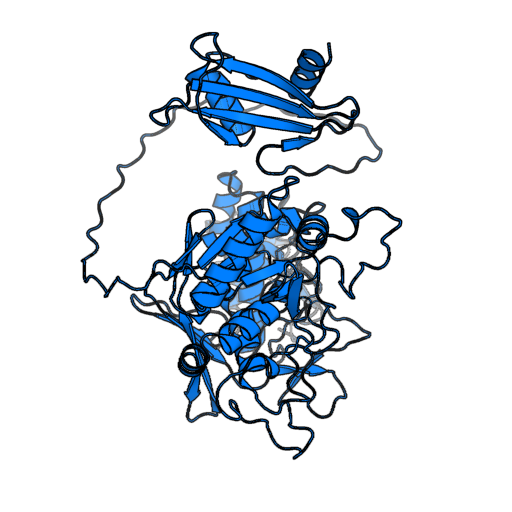1
ATOM 2597 N N . THR A 1 343 ? -12.843 3.838 3.285 1.00 98.50 343 THR A N 1
ATOM 2598 C CA . THR A 1 343 ? -13.551 4.202 2.048 1.00 98.50 343 THR A CA 1
ATOM 2599 C C . THR A 1 343 ? -13.490 3.081 1.005 1.00 98.50 343 THR A C 1
ATOM 2601 O O . THR A 1 343 ? -14.520 2.731 0.428 1.00 98.50 343 THR A O 1
ATOM 2604 N N . GLN A 1 344 ? -12.321 2.464 0.804 1.00 98.25 344 GLN A N 1
ATOM 2605 C CA . GLN A 1 344 ? -12.123 1.345 -0.129 1.00 98.25 344 GLN A CA 1
ATOM 2606 C C . GLN A 1 344 ? -12.934 0.100 0.256 1.00 98.25 344 GLN A C 1
ATOM 2608 O O . GLN A 1 344 ? -13.487 -0.567 -0.621 1.00 98.25 344 GLN A O 1
ATOM 2613 N N . LEU A 1 345 ? -13.039 -0.197 1.556 1.00 98.50 345 LEU A N 1
ATOM 2614 C CA . LEU A 1 345 ? -13.786 -1.343 2.081 1.00 98.50 345 LEU A CA 1
ATOM 2615 C C . LEU A 1 345 ? -15.299 -1.111 2.140 1.00 98.50 345 LEU A C 1
ATOM 2617 O O . LEU A 1 345 ? -16.051 -2.073 2.036 1.00 98.50 345 LEU A O 1
ATOM 2621 N N . THR A 1 346 ? -15.762 0.126 2.350 1.00 97.75 346 THR A N 1
ATOM 2622 C CA . THR A 1 346 ? -17.186 0.393 2.641 1.00 97.75 346 THR A CA 1
ATOM 2623 C C . THR A 1 346 ? -17.949 1.124 1.544 1.00 97.75 346 THR A C 1
ATOM 2625 O O . THR A 1 346 ? -19.179 1.100 1.554 1.00 97.75 346 THR A O 1
ATOM 2628 N N . GLY A 1 347 ? -17.253 1.827 0.647 1.00 96.81 347 GLY A N 1
ATOM 2629 C CA . GLY A 1 347 ? -17.881 2.739 -0.310 1.00 96.81 347 GLY A CA 1
ATOM 2630 C C . GLY A 1 347 ? -18.503 3.977 0.342 1.00 96.81 347 GLY A C 1
ATOM 2631 O O . GLY A 1 347 ? -19.278 4.677 -0.304 1.00 96.81 347 GLY A O 1
ATOM 2632 N N . VAL A 1 348 ? -18.185 4.253 1.611 1.00 96.81 348 VAL A N 1
ATOM 2633 C CA . VAL A 1 348 ? -18.654 5.422 2.365 1.00 96.81 348 VAL A CA 1
ATOM 2634 C C . VAL A 1 348 ? -17.478 6.383 2.570 1.00 96.81 348 VAL A C 1
ATOM 2636 O O . VAL A 1 348 ? -16.392 5.926 2.933 1.00 96.81 348 VAL A O 1
ATOM 2639 N N . PRO A 1 349 ? -17.657 7.707 2.380 1.00 97.62 349 PRO A N 1
ATOM 2640 C CA . PRO A 1 349 ? -16.621 8.683 2.695 1.00 97.62 349 PRO A CA 1
ATOM 2641 C C . PRO A 1 349 ? -16.094 8.523 4.119 1.00 97.62 349 PRO A C 1
ATOM 2643 O O . PRO A 1 349 ? -16.864 8.354 5.064 1.00 97.62 349 PRO A O 1
ATOM 2646 N N . SER A 1 350 ? -14.788 8.635 4.299 1.00 98.25 350 SER A N 1
ATOM 2647 C CA . SER A 1 350 ? -14.114 8.485 5.593 1.00 98.25 350 SER A CA 1
ATOM 2648 C C . SER A 1 350 ? -13.026 9.541 5.724 1.00 98.25 350 SER A C 1
ATOM 2650 O O . SER A 1 350 ? -12.560 10.070 4.720 1.00 98.25 350 SER A O 1
ATOM 2652 N N . ARG A 1 351 ? -12.620 9.895 6.941 1.00 97.25 351 ARG A N 1
ATOM 2653 C CA . ARG A 1 351 ? -11.675 10.992 7.161 1.00 97.25 351 ARG A CA 1
ATOM 2654 C C . ARG A 1 351 ? -10.728 10.761 8.320 1.00 97.25 351 ARG A C 1
ATOM 2656 O O . ARG A 1 351 ? -11.042 10.056 9.275 1.00 97.25 351 ARG A O 1
ATOM 2663 N N . MET A 1 352 ? -9.589 11.428 8.233 1.00 96.56 352 MET A N 1
ATOM 2664 C CA . MET A 1 352 ? -8.782 11.766 9.389 1.00 96.56 352 MET A CA 1
ATOM 2665 C C . MET A 1 352 ? -9.460 12.916 10.152 1.00 96.56 352 MET A C 1
ATOM 2667 O O . MET A 1 352 ? -10.128 13.773 9.573 1.00 96.56 352 MET A O 1
ATOM 2671 N N . SER A 1 353 ? -9.308 12.957 11.466 1.00 97.00 353 SER A N 1
ATOM 2672 C CA . SER A 1 353 ? -9.684 14.098 12.301 1.00 97.00 353 SER A CA 1
ATOM 2673 C C . SER A 1 353 ? -8.701 14.247 13.451 1.00 97.00 353 SER A C 1
ATOM 2675 O O . SER A 1 353 ? -7.968 13.314 13.764 1.00 97.00 353 SER A O 1
ATOM 2677 N N . LEU A 1 354 ? -8.665 15.433 14.060 1.00 97.62 354 LEU A N 1
ATOM 2678 C CA . LEU A 1 354 ? -7.774 15.728 15.179 1.00 97.62 354 LEU A CA 1
ATOM 2679 C C . LEU A 1 354 ? -8.519 15.665 16.513 1.00 97.62 354 LEU A C 1
ATOM 2681 O O . LEU A 1 354 ? -9.678 16.078 16.616 1.00 97.62 354 LEU A O 1
ATOM 2685 N N . PHE A 1 355 ? -7.839 15.175 17.544 1.00 97.00 355 PHE A N 1
ATOM 2686 C CA . PHE A 1 355 ? -8.268 15.318 18.927 1.00 97.00 355 PHE A CA 1
ATOM 2687 C C . PHE A 1 355 ? -7.952 16.721 19.447 1.00 97.00 355 PHE A C 1
ATOM 2689 O O . PHE A 1 355 ? -6.854 17.241 19.249 1.00 97.00 355 PHE A O 1
ATOM 2696 N N . ASP A 1 356 ? -8.886 17.310 20.195 1.00 96.25 356 ASP A N 1
ATOM 2697 C CA . ASP A 1 356 ? -8.577 18.468 21.029 1.00 96.25 356 ASP A CA 1
ATOM 2698 C C . ASP A 1 356 ? -7.959 17.977 22.344 1.00 96.25 356 ASP A C 1
ATOM 2700 O O . ASP A 1 356 ? -8.651 17.547 23.267 1.00 96.25 356 ASP A O 1
ATOM 2704 N N . THR A 1 357 ? -6.629 17.986 22.409 1.00 95.12 357 THR A N 1
ATOM 2705 C CA . THR A 1 357 ? -5.866 17.450 23.543 1.00 95.12 357 THR A CA 1
ATOM 2706 C C . THR A 1 357 ? -5.803 18.400 24.742 1.00 95.12 357 THR A C 1
ATOM 2708 O O . THR A 1 357 ? -5.274 18.025 25.792 1.00 95.12 357 THR A O 1
ATOM 2711 N N . ARG A 1 358 ? -6.353 19.620 24.648 1.00 95.56 358 ARG A N 1
ATOM 2712 C CA . ARG A 1 358 ? -6.257 20.636 25.711 1.00 95.56 358 ARG A CA 1
ATOM 2713 C C . ARG A 1 358 ? -6.897 20.156 27.029 1.00 95.56 358 ARG A C 1
ATOM 2715 O O . ARG A 1 358 ? -7.912 19.452 26.996 1.00 95.56 358 ARG A O 1
ATOM 2722 N N . PRO A 1 359 ? -6.348 20.526 28.204 1.00 95.56 359 PRO A N 1
ATOM 2723 C CA . PRO A 1 359 ? -7.004 20.325 29.500 1.00 95.56 359 PRO A CA 1
ATOM 2724 C C . PRO A 1 359 ? -8.466 20.807 29.500 1.00 95.56 359 PRO A C 1
ATOM 2726 O O . PRO A 1 359 ? -8.751 21.903 29.019 1.00 95.56 359 PRO A O 1
ATOM 2729 N N . GLY A 1 360 ? -9.389 19.989 30.017 1.00 96.19 360 GLY A N 1
ATOM 2730 C CA . GLY A 1 360 ? -10.830 20.276 30.069 1.00 96.19 360 GLY A CA 1
ATOM 2731 C C . GLY A 1 360 ? -11.659 19.799 28.865 1.00 96.19 360 GLY A C 1
ATOM 2732 O O . GLY A 1 360 ? -12.883 19.899 28.909 1.00 96.19 360 GLY A O 1
ATOM 2733 N N . GLN A 1 361 ? -11.039 19.274 27.801 1.00 97.38 361 GLN A N 1
ATOM 2734 C CA . GLN A 1 361 ? -11.736 18.799 26.591 1.00 97.38 361 GLN A CA 1
ATOM 2735 C C . GLN A 1 361 ? -12.153 17.316 26.635 1.00 97.38 361 GLN A C 1
ATOM 2737 O O . GLN A 1 361 ? -12.764 16.816 25.690 1.00 97.38 361 GLN A O 1
ATOM 2742 N N . GLU A 1 362 ? -11.885 16.610 27.738 1.00 97.75 362 GLU A N 1
ATOM 2743 C CA . GLU A 1 362 ? -12.178 15.182 27.917 1.00 97.75 362 GLU A CA 1
ATOM 2744 C C . GLU A 1 362 ? -13.636 14.846 27.597 1.00 97.75 362 GLU A C 1
ATOM 2746 O O . GLU A 1 362 ? -13.910 13.920 26.840 1.00 97.75 362 GLU A O 1
ATOM 2751 N N . ALA A 1 363 ? -14.582 15.619 28.138 1.00 97.81 363 ALA A N 1
ATOM 2752 C CA . ALA A 1 363 ? -16.007 15.378 27.935 1.00 97.81 363 ALA A CA 1
ATOM 2753 C C . ALA A 1 363 ? -16.430 15.567 26.467 1.00 97.81 363 ALA A C 1
ATOM 2755 O O . ALA A 1 363 ? -17.267 14.816 25.969 1.00 97.81 363 ALA A O 1
ATOM 2756 N N . ALA A 1 364 ? -15.828 16.529 25.758 1.00 97.75 364 ALA A N 1
ATOM 2757 C CA . ALA A 1 364 ? -16.108 16.782 24.346 1.00 97.75 364 ALA A CA 1
ATOM 2758 C C . ALA A 1 364 ? -15.545 15.665 23.450 1.00 97.75 364 ALA A C 1
ATOM 2760 O O . ALA A 1 364 ? -16.247 15.173 22.565 1.00 97.75 364 ALA A O 1
ATOM 2761 N N . VAL A 1 365 ? -14.315 15.210 23.719 1.00 98.06 365 VAL A N 1
ATOM 2762 C CA . VAL A 1 365 ? -13.701 14.072 23.014 1.00 98.06 365 VAL A CA 1
ATOM 2763 C C . VAL A 1 365 ? -14.470 12.780 23.286 1.00 98.06 365 VAL A C 1
ATOM 2765 O O . VAL A 1 365 ? -14.801 12.063 22.343 1.00 98.06 365 VAL A O 1
ATOM 2768 N N . ALA A 1 366 ? -14.821 12.507 24.546 1.00 98.44 366 ALA A N 1
ATOM 2769 C CA . ALA A 1 366 ? -15.624 11.348 24.925 1.00 98.44 366 ALA A CA 1
ATOM 2770 C C . ALA A 1 366 ? -16.978 11.348 24.203 1.00 98.44 366 ALA A C 1
ATOM 2772 O O . ALA A 1 366 ? -17.338 10.354 23.581 1.00 98.44 366 ALA A O 1
ATOM 2773 N N . ALA A 1 367 ? -17.694 12.478 24.205 1.00 98.00 367 ALA A N 1
ATOM 2774 C CA . ALA A 1 367 ? -18.962 12.617 23.494 1.00 98.00 367 ALA A CA 1
ATOM 2775 C C . ALA A 1 367 ? -18.811 12.427 21.974 1.00 98.00 367 ALA A C 1
ATOM 2777 O O . ALA A 1 367 ? -19.651 11.770 21.358 1.00 98.00 367 ALA A O 1
ATOM 2778 N N . ARG A 1 368 ? -17.735 12.949 21.362 1.00 97.62 368 ARG A N 1
ATOM 2779 C CA . ARG A 1 368 ? -17.445 12.762 19.930 1.00 97.62 368 ARG A CA 1
ATOM 2780 C C . ARG A 1 368 ? -17.196 11.294 19.588 1.00 97.62 368 ARG A C 1
ATOM 2782 O O . ARG A 1 368 ? -17.786 10.805 18.628 1.00 97.62 368 ARG A O 1
ATOM 2789 N N . LEU A 1 369 ? -16.363 10.600 20.365 1.00 98.25 369 LEU A N 1
ATOM 2790 C CA . LEU A 1 369 ? -16.103 9.171 20.185 1.00 98.25 369 LEU A CA 1
ATOM 2791 C C . LEU A 1 369 ? -17.392 8.357 20.364 1.00 98.25 369 LEU A C 1
ATOM 2793 O O . LEU A 1 369 ? -17.754 7.602 19.468 1.00 98.25 369 LEU A O 1
ATOM 2797 N N . THR A 1 370 ? -18.149 8.580 21.443 1.00 98.25 370 THR A N 1
ATOM 2798 C CA . THR A 1 370 ? -19.445 7.917 21.668 1.00 98.25 370 THR A CA 1
ATOM 2799 C C . THR A 1 370 ? -20.413 8.131 20.503 1.00 98.25 370 THR A C 1
ATOM 2801 O O . THR A 1 370 ? -21.049 7.176 20.064 1.00 98.25 370 THR A O 1
ATOM 2804 N N . ALA A 1 371 ? -20.505 9.349 19.958 1.00 97.38 371 ALA A N 1
ATOM 2805 C CA . ALA A 1 371 ? -21.374 9.647 18.819 1.00 97.38 371 ALA A CA 1
ATOM 2806 C C . ALA A 1 371 ? -20.946 8.926 17.527 1.00 97.38 371 ALA A C 1
ATOM 2808 O O . ALA A 1 371 ? -21.806 8.447 16.790 1.00 97.38 371 ALA A O 1
ATOM 2809 N N . LEU A 1 372 ? -19.638 8.809 17.263 1.00 97.81 372 LEU A N 1
ATOM 2810 C CA . LEU A 1 372 ? -19.114 8.048 16.122 1.00 97.81 372 LEU A CA 1
ATOM 2811 C C . LEU A 1 372 ? -19.448 6.555 16.247 1.00 97.81 372 LEU A C 1
ATOM 2813 O O . LEU A 1 372 ? -20.026 5.977 15.326 1.00 97.81 372 LEU A O 1
ATOM 2817 N N . LEU A 1 373 ? -19.161 5.954 17.404 1.00 97.38 373 LEU A N 1
ATOM 2818 C CA . LEU A 1 373 ? -19.413 4.532 17.659 1.00 97.38 373 LEU A CA 1
ATOM 2819 C C . LEU A 1 373 ? -20.919 4.210 17.620 1.00 97.38 373 LEU A C 1
ATOM 2821 O O . LEU A 1 373 ? -21.321 3.206 17.035 1.00 97.38 373 LEU A O 1
ATOM 2825 N N . ALA A 1 374 ? -21.767 5.089 18.172 1.00 96.44 374 ALA A N 1
ATOM 2826 C CA . ALA A 1 374 ? -23.226 4.957 18.127 1.00 96.44 374 ALA A CA 1
ATOM 2827 C C . ALA A 1 374 ? -23.805 5.090 16.705 1.00 96.44 374 ALA A C 1
ATOM 2829 O O . ALA A 1 374 ? -24.823 4.474 16.398 1.00 96.44 374 ALA A O 1
ATOM 2830 N N . ALA A 1 375 ? -23.146 5.849 15.824 1.00 96.12 375 ALA A N 1
ATOM 2831 C CA . ALA A 1 375 ? -23.480 5.934 14.403 1.00 96.12 375 ALA A CA 1
ATOM 2832 C C . ALA A 1 375 ? -22.917 4.761 13.567 1.00 96.12 375 ALA A C 1
ATOM 2834 O O . ALA A 1 375 ? -23.021 4.775 12.341 1.00 96.12 375 ALA A O 1
ATOM 2835 N N . GLY A 1 376 ? -22.301 3.756 14.204 1.00 95.75 376 GLY A N 1
ATOM 2836 C CA . GLY A 1 376 ? -21.680 2.621 13.519 1.00 95.75 376 GLY A CA 1
ATOM 2837 C C . GLY A 1 376 ? -20.437 3.001 12.711 1.00 95.75 376 GLY A C 1
ATOM 2838 O O . GLY A 1 376 ? -20.143 2.356 11.703 1.00 95.75 376 GLY A O 1
ATOM 2839 N N . SER A 1 377 ? -19.738 4.069 13.111 1.00 97.81 377 SER A N 1
ATOM 2840 C CA . SER A 1 377 ? -18.478 4.498 12.508 1.00 97.81 377 SER A CA 1
ATOM 2841 C C . SER A 1 377 ? -17.294 3.783 13.170 1.00 97.81 377 SER A C 1
ATOM 2843 O O . SER A 1 377 ? -17.078 3.979 14.368 1.00 97.81 377 SER A O 1
ATOM 2845 N N . PRO A 1 378 ? -16.508 2.980 12.423 1.00 98.00 378 PRO A N 1
ATOM 2846 C CA . PRO A 1 378 ? -15.200 2.515 12.869 1.00 98.00 378 PRO A CA 1
ATOM 2847 C C . PRO A 1 378 ? -14.309 3.698 13.252 1.00 98.00 378 PRO A C 1
ATOM 2849 O O . PRO A 1 378 ? -14.251 4.678 12.508 1.00 98.00 378 PRO A O 1
ATOM 2852 N N . VAL A 1 379 ? -13.590 3.594 14.371 1.00 98.62 379 VAL A N 1
ATOM 2853 C CA . VAL A 1 379 ? -12.628 4.611 14.818 1.00 98.62 379 VAL A CA 1
ATOM 2854 C C . VAL A 1 379 ? -11.287 3.947 15.109 1.00 98.62 379 VAL A C 1
ATOM 2856 O O . VAL A 1 379 ? -11.206 3.074 15.973 1.00 98.62 379 VAL A O 1
ATOM 2859 N N . ILE A 1 380 ? -10.240 4.370 14.398 1.00 98.75 380 ILE A N 1
ATOM 2860 C CA . ILE A 1 380 ? -8.871 3.855 14.546 1.00 98.75 380 ILE A CA 1
ATOM 2861 C C . ILE A 1 380 ? -7.959 4.972 15.041 1.00 98.75 380 ILE A C 1
ATOM 2863 O O . ILE A 1 380 ? -8.046 6.111 14.582 1.00 98.75 380 ILE A O 1
ATOM 2867 N N . VAL A 1 381 ? -7.108 4.636 16.004 1.00 98.69 381 VAL A N 1
ATOM 2868 C CA . VAL A 1 381 ? -6.205 5.554 16.706 1.00 98.69 381 VAL A CA 1
ATOM 2869 C C . VAL A 1 381 ? -4.806 4.950 16.760 1.00 98.69 381 VAL A C 1
ATOM 2871 O O . VAL A 1 381 ? -4.663 3.731 16.843 1.00 98.69 381 VAL A O 1
ATOM 2874 N N . GLY A 1 382 ? -3.770 5.785 16.722 1.00 97.62 382 GLY A N 1
ATOM 2875 C CA . GLY A 1 382 ? -2.381 5.358 16.910 1.00 97.62 382 GLY A CA 1
ATOM 2876 C C . GLY A 1 382 ? -1.814 5.835 18.242 1.00 97.62 382 GLY A C 1
ATOM 2877 O O . GLY A 1 382 ? -2.155 6.922 18.707 1.00 97.62 382 GLY A O 1
ATOM 2878 N N . THR A 1 383 ? -0.903 5.071 18.838 1.00 97.31 383 THR A N 1
ATOM 2879 C CA . THR A 1 383 ? 0.070 5.620 19.792 1.00 97.31 383 THR A CA 1
ATOM 2880 C C . THR A 1 383 ? 1.113 6.466 19.061 1.00 97.31 383 THR A C 1
ATOM 2882 O O . THR A 1 383 ? 1.265 6.403 17.838 1.00 97.31 383 THR A O 1
ATOM 2885 N N . ARG A 1 384 ? 1.830 7.308 19.807 1.00 93.50 384 ARG A N 1
ATOM 2886 C CA . ARG A 1 384 ? 2.918 8.126 19.262 1.00 93.50 384 ARG A CA 1
ATOM 2887 C C . ARG A 1 384 ? 4.146 7.254 18.962 1.00 93.50 384 ARG A C 1
ATOM 2889 O O . ARG A 1 384 ? 4.269 6.161 19.523 1.00 93.50 384 ARG A O 1
ATOM 2896 N N . PRO A 1 385 ? 5.068 7.731 18.112 1.00 89.94 385 PRO A N 1
ATOM 2897 C CA . PRO A 1 385 ? 6.423 7.198 18.036 1.00 89.94 385 PRO A CA 1
ATOM 2898 C C . PRO A 1 385 ? 7.100 7.136 19.410 1.00 89.94 385 PRO A C 1
ATOM 2900 O O . PRO A 1 385 ? 6.864 7.993 20.263 1.00 89.94 385 PRO A O 1
ATOM 2903 N N . GLU A 1 386 ? 7.955 6.133 19.613 1.00 89.69 386 GLU A N 1
ATOM 2904 C CA . GLU A 1 386 ? 8.651 5.893 20.887 1.00 89.69 386 GLU A CA 1
ATOM 2905 C C . GLU A 1 386 ? 9.472 7.113 21.350 1.00 89.69 386 GLU A C 1
ATOM 2907 O O . GLU A 1 386 ? 9.441 7.476 22.524 1.00 89.69 386 GLU A O 1
ATOM 2912 N N . ASP A 1 387 ? 10.110 7.820 20.409 1.00 89.38 387 ASP A N 1
ATOM 2913 C CA . ASP A 1 387 ? 10.926 9.018 20.654 1.00 89.38 387 ASP A CA 1
ATOM 2914 C C . ASP A 1 387 ? 10.130 10.272 21.074 1.00 89.38 387 ASP A C 1
ATOM 2916 O O . ASP A 1 387 ? 10.727 11.303 21.388 1.00 89.38 387 ASP A O 1
ATOM 2920 N N . GLN A 1 388 ? 8.795 10.195 21.110 1.00 90.69 388 GLN A N 1
ATOM 2921 C CA . GLN A 1 388 ? 7.910 11.265 21.588 1.00 90.69 388 GLN A CA 1
ATOM 2922 C C . GLN A 1 388 ? 7.408 11.054 23.022 1.00 90.69 388 GLN A C 1
ATOM 2924 O O . GLN A 1 388 ? 6.704 11.921 23.551 1.00 90.69 388 GLN A O 1
ATOM 2929 N N . TYR A 1 389 ? 7.743 9.930 23.659 1.00 92.25 389 TYR A N 1
ATOM 2930 C CA . TYR A 1 389 ? 7.444 9.704 25.070 1.00 92.25 389 TYR A CA 1
ATOM 2931 C C . TYR A 1 389 ? 8.622 10.117 25.967 1.00 92.25 389 TYR A C 1
ATOM 2933 O O . TYR A 1 389 ? 9.780 10.033 25.554 1.00 92.25 389 TYR A O 1
ATOM 2941 N N . PRO A 1 390 ? 8.358 10.555 27.213 1.00 90.31 390 PRO A N 1
ATOM 2942 C CA . PRO A 1 390 ? 9.401 10.710 28.222 1.00 90.31 390 PRO A CA 1
ATOM 2943 C C . PRO A 1 390 ? 10.175 9.391 28.421 1.00 90.31 390 PRO A C 1
ATOM 2945 O O . PRO A 1 390 ? 9.532 8.337 28.459 1.00 90.31 390 PRO A O 1
ATOM 2948 N N . PRO A 1 391 ? 11.515 9.408 28.586 1.00 87.56 391 PRO A N 1
ATOM 2949 C CA . PRO A 1 391 ? 12.328 8.192 28.737 1.00 87.56 391 PRO A CA 1
ATOM 2950 C C . PRO A 1 391 ? 11.912 7.276 29.900 1.00 87.56 391 PRO A C 1
ATOM 2952 O O . PRO A 1 391 ? 12.228 6.088 29.907 1.00 87.56 391 PRO A O 1
ATOM 2955 N N . GLU A 1 392 ? 11.194 7.810 30.887 1.00 88.25 392 GLU A N 1
ATOM 2956 C CA . GLU A 1 392 ? 10.644 7.070 32.021 1.00 88.25 392 GLU A CA 1
ATOM 2957 C C . GLU A 1 392 ? 9.495 6.120 31.620 1.00 88.25 392 GLU A C 1
ATOM 2959 O O . GLU A 1 392 ? 9.175 5.198 32.371 1.00 88.25 392 GLU A O 1
ATOM 2964 N N . LEU A 1 393 ? 8.890 6.308 30.438 1.00 86.44 393 LEU A N 1
ATOM 2965 C CA . LEU A 1 393 ? 7.812 5.480 29.881 1.00 86.44 393 LEU A CA 1
ATOM 2966 C C . LEU A 1 393 ? 8.315 4.439 28.864 1.00 86.44 393 LEU A C 1
ATOM 2968 O O . LEU A 1 393 ? 7.645 4.161 27.872 1.00 86.44 393 LEU A O 1
ATOM 2972 N N . ALA A 1 394 ? 9.462 3.808 29.140 1.00 75.56 394 ALA A N 1
ATOM 2973 C CA . ALA A 1 394 ? 10.009 2.708 28.330 1.00 75.56 394 ALA A CA 1
ATOM 2974 C C . ALA A 1 394 ? 9.029 1.529 28.120 1.00 75.56 394 ALA A C 1
ATOM 2976 O O . ALA A 1 394 ? 9.172 0.763 27.174 1.00 75.56 394 ALA A O 1
ATOM 2977 N N . ASN A 1 395 ? 8.020 1.386 28.987 1.00 87.69 395 ASN A N 1
ATOM 2978 C CA . ASN A 1 395 ? 6.801 0.633 28.697 1.00 87.69 395 ASN A CA 1
ATOM 2979 C C . ASN A 1 395 ? 5.607 1.572 28.901 1.00 87.69 395 ASN A C 1
ATOM 2981 O O . ASN A 1 395 ? 5.495 2.198 29.959 1.00 87.69 395 ASN A O 1
ATOM 2985 N N . LEU A 1 396 ? 4.703 1.656 27.922 1.00 94.38 396 LEU A N 1
ATOM 2986 C CA . LEU A 1 396 ? 3.516 2.498 28.052 1.00 94.38 396 LEU A CA 1
ATOM 2987 C C . LEU A 1 396 ? 2.509 1.882 29.044 1.00 94.38 396 LEU A C 1
ATOM 2989 O O . LEU A 1 396 ? 2.370 0.657 29.124 1.00 94.38 396 LEU A O 1
ATOM 2993 N N . PRO A 1 397 ? 1.770 2.711 29.804 1.00 96.12 397 PRO A N 1
ATOM 2994 C CA . PRO A 1 397 ? 0.766 2.221 30.740 1.00 96.12 397 PRO A CA 1
ATOM 2995 C C . PRO A 1 397 ? -0.412 1.547 30.016 1.00 96.12 397 PRO A C 1
ATOM 2997 O O . PRO A 1 397 ? -0.558 1.619 28.796 1.00 96.12 397 PRO A O 1
ATOM 3000 N N . PHE A 1 398 ? -1.272 0.884 30.793 1.00 97.75 398 PHE A N 1
ATOM 3001 C CA . PHE A 1 398 ? -2.476 0.173 30.331 1.00 97.75 398 PHE A CA 1
ATOM 3002 C C . PHE A 1 398 ? -2.237 -1.015 29.377 1.00 97.75 398 PHE A C 1
ATOM 3004 O O . PHE A 1 398 ? -3.211 -1.632 28.959 1.00 97.75 398 PHE A O 1
ATOM 3011 N N . GLY A 1 399 ? -0.988 -1.385 29.065 1.00 96.62 399 GLY A N 1
ATOM 3012 C CA . GLY A 1 399 ? -0.679 -2.409 28.054 1.00 96.62 399 GLY A CA 1
ATOM 3013 C C . GLY A 1 399 ? -0.669 -1.854 26.625 1.00 96.62 399 GLY A C 1
ATOM 3014 O O . GLY A 1 399 ? -1.021 -2.555 25.677 1.00 96.62 399 GLY A O 1
ATOM 3015 N N . LEU A 1 400 ? -0.326 -0.573 26.475 1.00 97.56 400 LEU A N 1
ATOM 3016 C CA . LEU A 1 400 ? -0.089 0.049 25.179 1.00 97.56 400 LEU A CA 1
ATOM 3017 C C . LEU A 1 400 ? 1.317 -0.269 24.644 1.00 97.56 400 LEU A C 1
ATOM 3019 O O . LEU A 1 400 ? 2.258 -0.480 25.405 1.00 97.56 400 LEU A O 1
ATOM 3023 N N . TYR A 1 401 ? 1.462 -0.214 23.323 1.00 95.81 401 TYR A N 1
ATOM 3024 C CA . TYR A 1 401 ? 2.730 -0.322 22.600 1.00 95.81 401 TYR A CA 1
ATOM 3025 C C . TYR A 1 401 ? 2.929 0.961 21.792 1.00 95.81 401 TYR A C 1
ATOM 3027 O O . TYR A 1 401 ? 1.964 1.473 21.225 1.00 95.81 401 TYR A O 1
ATOM 3035 N N . ALA A 1 402 ? 4.143 1.514 21.763 1.00 94.31 402 ALA A N 1
ATOM 3036 C CA . ALA A 1 402 ? 4.452 2.702 20.965 1.00 94.31 402 ALA A CA 1
ATOM 3037 C C . ALA A 1 402 ? 4.414 2.381 19.460 1.00 94.31 402 ALA A C 1
ATOM 3039 O O . ALA A 1 402 ? 4.656 1.244 19.060 1.00 94.31 402 ALA A O 1
ATOM 3040 N N . THR A 1 403 ? 4.141 3.383 18.621 1.00 92.25 403 THR A N 1
ATOM 3041 C CA . THR A 1 403 ? 4.055 3.236 17.152 1.00 92.25 403 THR A CA 1
ATOM 3042 C C . THR A 1 403 ? 3.071 2.138 16.694 1.00 92.25 403 THR A C 1
ATOM 3044 O O . THR A 1 403 ? 3.303 1.456 15.699 1.00 92.25 403 THR A O 1
ATOM 3047 N N . HIS A 1 404 ? 1.964 1.947 17.421 1.00 96.94 404 HIS A N 1
ATOM 3048 C CA . HIS A 1 404 ? 0.992 0.869 17.197 1.00 96.94 404 HIS A CA 1
ATOM 3049 C C . HIS A 1 404 ? -0.436 1.407 17.093 1.00 96.94 404 HIS A C 1
ATOM 3051 O O . HIS A 1 404 ? -0.802 2.385 17.749 1.00 96.94 404 HIS A O 1
ATOM 3057 N N . ALA A 1 405 ? -1.257 0.769 16.262 1.00 98.12 405 ALA A N 1
ATOM 3058 C CA . ALA A 1 405 ? -2.632 1.189 16.008 1.00 98.12 405 ALA A CA 1
ATOM 3059 C C . ALA A 1 405 ? -3.656 0.320 16.747 1.00 98.12 405 ALA A C 1
ATOM 3061 O O . ALA A 1 405 ? -3.466 -0.881 16.924 1.00 98.12 405 ALA A O 1
ATOM 3062 N N . TYR A 1 406 ? -4.778 0.929 17.123 1.00 98.75 406 TYR A N 1
ATOM 3063 C CA . TYR A 1 406 ? -5.860 0.312 17.882 1.00 98.75 406 TYR A CA 1
ATOM 3064 C C . TYR A 1 406 ? -7.224 0.707 17.316 1.00 98.75 406 TYR A C 1
ATOM 3066 O O . TYR A 1 406 ? -7.417 1.826 16.842 1.00 98.75 406 TYR A O 1
ATOM 3074 N N . GLU A 1 407 ? -8.199 -0.190 17.436 1.00 98.75 407 GLU A N 1
ATOM 3075 C CA . GLU A 1 407 ? -9.614 0.163 17.295 1.00 98.75 407 GLU A CA 1
ATOM 3076 C C . GLU A 1 407 ? -10.137 0.726 18.626 1.00 98.75 407 GLU A C 1
ATOM 3078 O O . GLU A 1 407 ? -9.889 0.139 19.682 1.00 98.75 407 GLU A O 1
ATOM 3083 N N . VAL A 1 408 ? -10.912 1.815 18.582 1.00 98.69 408 VAL A N 1
ATOM 3084 C CA . VAL A 1 408 ? -11.737 2.256 19.718 1.00 98.69 408 VAL A CA 1
ATOM 3085 C C . VAL A 1 408 ? -13.044 1.465 19.714 1.00 98.69 408 VAL A C 1
ATOM 3087 O O . VAL A 1 408 ? -13.803 1.528 18.752 1.00 98.69 408 VAL A O 1
ATOM 3090 N N . VAL A 1 409 ? -13.311 0.722 20.790 1.00 98.06 409 VAL A N 1
ATOM 3091 C CA . VAL A 1 409 ? -14.435 -0.231 20.867 1.00 98.06 409 VAL A CA 1
ATOM 3092 C C . VAL A 1 409 ? -15.632 0.361 21.610 1.00 98.06 409 VAL A C 1
ATOM 3094 O O . VAL A 1 409 ? -16.783 0.161 21.226 1.00 98.06 409 VAL A O 1
ATOM 3097 N N . SER A 1 410 ? -15.367 1.096 22.690 1.00 98.12 410 SER A N 1
ATOM 3098 C CA . SER A 1 410 ? -16.382 1.775 23.493 1.00 98.12 410 SER A CA 1
ATOM 3099 C C . SER A 1 410 ? -15.789 2.960 24.252 1.00 98.12 410 SER A C 1
ATOM 3101 O O . SER A 1 410 ? -14.583 3.029 24.502 1.00 98.12 410 SER A O 1
ATOM 3103 N N . VAL A 1 411 ? -16.663 3.885 24.647 1.00 98.25 411 VAL A N 1
ATOM 3104 C CA . VAL A 1 411 ? -16.372 4.903 25.659 1.00 98.25 411 VAL A CA 1
ATOM 3105 C C . VAL A 1 411 ? -17.466 4.816 26.718 1.00 98.25 411 VAL A C 1
ATOM 3107 O O . VAL A 1 411 ? -18.651 4.945 26.411 1.00 98.25 411 VAL A O 1
ATOM 3110 N N . THR A 1 412 ? -17.093 4.517 27.959 1.00 96.44 412 THR A N 1
ATOM 3111 C CA . THR A 1 412 ? -18.028 4.240 29.062 1.00 96.44 412 THR A CA 1
ATOM 3112 C C . THR A 1 412 ? -17.429 4.765 30.360 1.00 96.44 412 THR A C 1
ATOM 3114 O O . THR A 1 412 ? -16.241 4.585 30.597 1.00 96.44 412 THR A O 1
ATOM 3117 N N . ASP A 1 413 ? -18.220 5.472 31.170 1.00 94.44 413 ASP A N 1
ATOM 3118 C CA . ASP A 1 413 ? -17.805 6.036 32.468 1.00 94.44 413 ASP A CA 1
ATOM 3119 C C . ASP A 1 413 ? -16.509 6.881 32.436 1.00 94.44 413 ASP A C 1
ATOM 3121 O O . ASP A 1 413 ? -15.745 6.933 33.396 1.00 94.44 413 ASP A O 1
ATOM 3125 N N . GLY A 1 414 ? -16.253 7.568 31.315 1.00 95.38 414 GLY A N 1
ATOM 3126 C CA . GLY A 1 414 ? -15.039 8.373 31.111 1.00 95.38 414 GLY A CA 1
ATOM 3127 C C . GLY A 1 414 ? -13.781 7.563 30.767 1.00 95.38 414 GLY A C 1
ATOM 3128 O O . GLY A 1 414 ? -12.685 8.129 30.735 1.00 95.38 414 GLY A O 1
ATOM 3129 N N . LEU A 1 415 ? -13.936 6.267 30.488 1.00 98.44 415 LEU A N 1
ATOM 3130 C CA . LEU A 1 415 ? -12.889 5.342 30.067 1.00 98.44 415 LEU A CA 1
ATOM 3131 C C . LEU A 1 415 ? -13.071 4.970 28.589 1.00 98.44 415 LEU A C 1
ATOM 3133 O O . LEU A 1 415 ? -14.179 4.678 28.141 1.00 98.44 415 LEU A O 1
ATOM 3137 N N . VAL A 1 416 ? -11.974 4.961 27.839 1.00 98.75 416 VAL A N 1
ATOM 3138 C CA . VAL A 1 416 ? -11.884 4.489 26.455 1.00 98.75 416 VAL A CA 1
ATOM 3139 C C . VAL A 1 416 ? -11.410 3.037 26.468 1.00 98.75 416 VAL A C 1
ATOM 3141 O O . VAL A 1 416 ? -10.347 2.746 27.019 1.00 98.75 416 VAL A O 1
ATOM 3144 N N . GLN A 1 417 ? -12.168 2.128 25.852 1.00 98.69 417 GLN A N 1
ATOM 3145 C CA . GLN A 1 417 ? -11.726 0.753 25.619 1.00 98.69 417 GLN A CA 1
ATOM 3146 C C . GLN A 1 417 ? -11.137 0.623 24.216 1.00 98.69 417 GLN A C 1
ATOM 3148 O O . GLN A 1 417 ? -11.775 0.989 23.226 1.00 98.69 417 GLN A O 1
ATOM 3153 N N . LEU A 1 418 ? -9.940 0.043 24.136 1.00 98.75 418 LEU A N 1
ATOM 3154 C CA . LEU A 1 418 ? -9.234 -0.221 22.885 1.00 98.75 418 LEU A CA 1
ATOM 3155 C C . LEU A 1 418 ? -9.162 -1.722 22.582 1.00 98.75 418 LEU A C 1
ATOM 3157 O O . LEU A 1 418 ? -9.113 -2.547 23.498 1.00 98.75 418 LEU A O 1
ATOM 3161 N N . ARG A 1 419 ? -9.103 -2.076 21.295 1.00 98.44 419 ARG A N 1
ATOM 3162 C CA . ARG A 1 419 ? -8.784 -3.425 20.808 1.00 98.44 419 ARG A CA 1
ATOM 3163 C C . ARG A 1 419 ? -7.454 -3.396 20.060 1.00 98.44 419 ARG A C 1
ATOM 3165 O O . ARG A 1 419 ? -7.281 -2.639 19.107 1.00 98.44 419 ARG A O 1
ATOM 3172 N N . ASN A 1 420 ? -6.538 -4.266 20.478 1.00 98.19 420 ASN A N 1
ATOM 3173 C CA . ASN A 1 420 ? -5.248 -4.481 19.824 1.00 98.19 420 ASN A CA 1
ATOM 3174 C C . ASN A 1 420 ? -5.427 -5.390 18.581 1.00 98.19 420 ASN A C 1
ATOM 3176 O O . ASN A 1 420 ? -6.022 -6.469 18.714 1.00 98.19 420 ASN A O 1
ATOM 3180 N N . PRO A 1 421 ? -4.930 -5.007 17.385 1.00 96.38 421 PRO A N 1
ATOM 3181 C CA . PRO A 1 421 ? -5.045 -5.799 16.159 1.00 96.38 421 PRO A CA 1
ATOM 3182 C C . PRO A 1 421 ? -4.342 -7.164 16.203 1.00 96.38 421 PRO A C 1
ATOM 3184 O O . PRO A 1 421 ? -4.668 -8.010 15.376 1.00 96.38 421 PRO A O 1
ATOM 3187 N N . TRP A 1 422 ? -3.474 -7.462 17.178 1.00 95.38 422 TRP A N 1
ATOM 3188 C CA . TRP A 1 422 ? -2.951 -8.826 17.403 1.00 95.38 422 TRP A CA 1
ATOM 3189 C C . TRP A 1 422 ? -4.031 -9.836 17.857 1.00 95.38 422 TRP A C 1
ATOM 3191 O O . TRP A 1 422 ? -3.793 -11.049 17.904 1.00 95.38 422 TRP A O 1
ATOM 3201 N N . GLY A 1 423 ? -5.236 -9.365 18.211 1.00 92.38 423 GLY A N 1
ATOM 3202 C CA . GLY A 1 423 ? -6.343 -10.200 18.703 1.00 92.38 423 GLY A CA 1
ATOM 3203 C C . GLY A 1 423 ? -6.134 -10.757 20.118 1.00 92.38 423 GLY A C 1
ATOM 3204 O O . GLY A 1 423 ? -6.899 -11.602 20.566 1.00 92.38 423 GLY A O 1
ATOM 3205 N N . VAL A 1 424 ? -5.088 -10.293 20.800 1.00 93.00 424 VAL A N 1
ATOM 3206 C CA . VAL A 1 424 ? -4.718 -10.553 22.200 1.00 93.00 424 VAL A CA 1
ATOM 3207 C C . VAL A 1 424 ? -4.179 -9.248 22.792 1.00 93.00 424 VAL A C 1
ATOM 3209 O O . VAL A 1 424 ? -4.154 -8.241 22.085 1.00 93.00 424 VAL A O 1
ATOM 3212 N N . GLU A 1 425 ? -3.774 -9.242 24.068 1.00 95.06 425 GLU A N 1
ATOM 3213 C CA . GLU A 1 425 ? -3.074 -8.102 24.697 1.00 95.06 425 GLU A CA 1
ATOM 3214 C C . GLU A 1 425 ? -3.810 -6.770 24.464 1.00 95.06 425 GLU A C 1
ATOM 3216 O O . GLU A 1 425 ? -3.264 -5.773 23.989 1.00 95.06 425 GLU A O 1
ATOM 3221 N N . HIS A 1 426 ? -5.122 -6.797 24.711 1.00 97.31 426 HIS A N 1
ATOM 3222 C CA . HIS A 1 426 ? -5.977 -5.621 24.622 1.00 97.31 426 HIS A CA 1
ATOM 3223 C C . HIS A 1 426 ? -5.696 -4.699 25.815 1.00 97.31 426 HIS A C 1
ATOM 3225 O O . HIS A 1 426 ? -5.645 -5.202 26.942 1.00 97.31 426 HIS A O 1
ATOM 3231 N N . PRO A 1 427 ? -5.534 -3.379 25.603 1.00 98.19 427 PRO A N 1
ATOM 3232 C CA . PRO A 1 427 ? -5.278 -2.459 26.700 1.00 98.19 427 PRO A CA 1
ATOM 3233 C C . PRO A 1 427 ? -6.392 -2.476 27.749 1.00 98.19 427 PRO A C 1
ATOM 3235 O O . PRO A 1 427 ? -7.572 -2.654 27.430 1.00 98.19 427 PRO A O 1
ATOM 3238 N N . ALA A 1 428 ? -6.019 -2.238 29.004 1.00 98.38 428 ALA A N 1
ATOM 3239 C CA . ALA A 1 428 ? -6.977 -1.933 30.059 1.00 98.38 428 ALA A CA 1
ATOM 3240 C C . ALA A 1 428 ? -7.750 -0.634 29.726 1.00 98.38 428 ALA A C 1
ATOM 3242 O O . ALA A 1 428 ? -7.198 0.223 29.033 1.00 98.38 428 ALA A O 1
ATOM 3243 N N . PRO A 1 429 ? -8.990 -0.451 30.224 1.00 98.50 429 PRO A N 1
ATOM 3244 C CA . PRO A 1 429 ? -9.752 0.784 30.030 1.00 98.50 429 PRO A CA 1
ATOM 3245 C C . PRO A 1 429 ? -8.952 2.034 30.431 1.00 98.50 429 PRO A C 1
ATOM 3247 O O . PRO A 1 429 ? -8.418 2.104 31.540 1.00 98.50 429 PRO A O 1
ATOM 3250 N N . ILE A 1 430 ? -8.885 3.027 29.540 1.00 98.69 430 ILE A N 1
ATOM 3251 C CA . ILE A 1 430 ? -7.997 4.193 29.674 1.00 98.69 430 ILE A CA 1
ATOM 3252 C C . ILE A 1 430 ? -8.821 5.453 29.978 1.00 98.69 430 ILE A C 1
ATOM 3254 O O . ILE A 1 430 ? -9.691 5.792 29.174 1.00 98.69 430 ILE A O 1
ATOM 3258 N N . PRO A 1 431 ? -8.563 6.206 31.063 1.00 98.62 431 PRO A N 1
ATOM 3259 C CA . PRO A 1 431 ? -9.190 7.510 31.278 1.00 98.62 431 PRO A CA 1
ATOM 3260 C C . PRO A 1 431 ? -8.975 8.443 30.081 1.00 98.62 431 PRO A C 1
ATOM 3262 O O . PRO A 1 431 ? -7.865 8.534 29.562 1.00 98.62 431 PRO A O 1
ATOM 3265 N N . VAL A 1 432 ? -10.007 9.176 29.646 1.00 98.44 432 VAL A N 1
ATOM 3266 C CA . VAL A 1 432 ? -9.932 10.002 28.416 1.00 98.44 432 VAL A CA 1
ATOM 3267 C C . VAL A 1 432 ? -8.766 11.008 28.438 1.00 98.44 432 VAL A C 1
ATOM 3269 O O . VAL A 1 432 ? -8.167 11.275 27.397 1.00 98.44 432 VAL A O 1
ATOM 3272 N N . ARG A 1 433 ? -8.387 11.531 29.613 1.00 97.69 433 ARG A N 1
ATOM 3273 C CA . ARG A 1 433 ? -7.201 12.391 29.770 1.00 97.69 433 ARG A CA 1
ATOM 3274 C C . ARG A 1 433 ? -5.900 11.644 29.457 1.00 97.69 433 ARG A C 1
ATOM 3276 O O . ARG A 1 433 ? -5.088 12.156 28.693 1.00 97.69 433 ARG A O 1
ATOM 3283 N N . ASP A 1 434 ? -5.721 10.440 29.989 1.00 98.06 434 ASP A N 1
ATOM 3284 C CA . ASP A 1 434 ? -4.533 9.621 29.728 1.00 98.06 434 ASP A CA 1
ATOM 3285 C C . ASP A 1 434 ? -4.495 9.157 28.270 1.00 98.06 434 ASP A C 1
ATOM 3287 O O . ASP A 1 434 ? -3.457 9.244 27.622 1.00 98.06 434 ASP A O 1
ATOM 3291 N N . PHE A 1 435 ? -5.646 8.782 27.710 1.00 98.44 435 PHE A N 1
ATOM 3292 C CA . PHE A 1 435 ? -5.805 8.483 26.288 1.00 98.44 435 PHE A CA 1
ATOM 3293 C C . PHE A 1 435 ? -5.326 9.652 25.404 1.00 98.44 435 PHE A C 1
ATOM 3295 O O . PHE A 1 435 ? -4.470 9.453 24.546 1.00 98.44 435 PHE A O 1
ATOM 3302 N N . LEU A 1 436 ? -5.778 10.886 25.661 1.00 97.94 436 LEU A N 1
ATOM 3303 C CA . LEU A 1 436 ? -5.330 12.085 24.930 1.00 97.94 436 LEU A CA 1
ATOM 3304 C C . LEU A 1 436 ? -3.838 12.404 25.127 1.00 97.94 436 LEU A C 1
ATOM 3306 O O . LEU A 1 436 ? -3.199 12.977 24.243 1.00 97.94 436 LEU A O 1
ATOM 3310 N N . ASN A 1 437 ? -3.271 12.041 26.277 1.00 95.81 437 ASN A N 1
ATOM 3311 C CA . ASN A 1 437 ? -1.850 12.221 26.563 1.00 95.81 437 ASN A CA 1
ATOM 3312 C C . ASN A 1 437 ? -0.968 11.156 25.886 1.00 95.81 437 ASN A C 1
ATOM 3314 O O . ASN A 1 437 ? 0.203 11.435 25.629 1.00 95.81 437 ASN A O 1
ATOM 3318 N N . LEU A 1 438 ? -1.512 9.967 25.605 1.00 96.88 438 LEU A N 1
ATOM 3319 C CA . LEU A 1 438 ? -0.775 8.805 25.100 1.00 96.88 438 LEU A CA 1
ATOM 3320 C C . LEU A 1 438 ? -0.957 8.567 23.596 1.00 96.88 438 LEU A C 1
ATOM 3322 O O . LEU A 1 438 ? -0.032 8.065 22.964 1.00 96.88 438 LEU A O 1
ATOM 3326 N N . MET A 1 439 ? -2.103 8.911 23.006 1.00 97.19 439 MET A N 1
ATOM 3327 C CA . MET A 1 439 ? -2.343 8.734 21.569 1.00 97.19 439 MET A CA 1
ATOM 3328 C C . MET A 1 439 ? -1.668 9.822 20.721 1.00 97.19 439 MET A C 1
ATOM 3330 O O . MET A 1 439 ? -1.358 10.924 21.191 1.00 97.19 439 MET A O 1
ATOM 3334 N N . ALA A 1 440 ? -1.473 9.520 19.439 1.00 95.25 440 ALA A N 1
ATOM 3335 C CA . ALA A 1 440 ? -1.283 10.515 18.395 1.00 95.25 440 ALA A CA 1
ATOM 3336 C C . ALA A 1 440 ? -2.465 11.502 18.368 1.00 95.25 440 ALA A C 1
ATOM 3338 O O . ALA A 1 440 ? -3.577 11.194 18.800 1.00 95.25 440 ALA A O 1
ATOM 3339 N N . ASN A 1 441 ? -2.219 12.712 17.866 1.00 95.25 441 ASN A N 1
ATOM 3340 C CA . ASN A 1 441 ? -3.237 13.766 17.849 1.00 95.25 441 ASN A CA 1
ATOM 3341 C C . ASN A 1 441 ? -4.290 13.567 16.748 1.00 95.25 441 ASN A C 1
ATOM 3343 O O . ASN A 1 441 ? -5.271 14.307 16.731 1.00 95.25 441 ASN A O 1
ATOM 3347 N N . ASP A 1 442 ? -4.088 12.613 15.838 1.00 96.62 442 ASP A N 1
ATOM 3348 C CA . ASP A 1 442 ? -5.009 12.269 14.759 1.00 96.62 442 ASP A CA 1
ATOM 3349 C C . ASP A 1 442 ? -5.650 10.885 14.952 1.00 96.62 442 ASP A C 1
ATOM 3351 O O . ASP A 1 442 ? -5.153 10.028 15.685 1.00 96.62 442 ASP A O 1
ATOM 3355 N N . TYR A 1 443 ? -6.804 10.699 14.314 1.00 98.44 443 TYR A N 1
ATOM 3356 C CA . TYR A 1 443 ? -7.545 9.443 14.271 1.00 98.44 443 TYR A CA 1
ATOM 3357 C C . TYR A 1 443 ? -8.317 9.314 12.959 1.00 98.44 443 TYR A C 1
ATOM 3359 O O . TYR A 1 443 ? -8.726 10.316 12.367 1.00 98.44 443 TYR A O 1
ATOM 3367 N N . ALA A 1 444 ? -8.536 8.082 12.506 1.00 98.56 444 ALA A N 1
ATOM 3368 C CA . ALA A 1 444 ? -9.337 7.775 11.326 1.00 98.56 444 ALA A CA 1
ATOM 3369 C C . ALA A 1 444 ? -10.765 7.398 11.725 1.00 98.56 444 ALA A C 1
ATOM 3371 O O . ALA A 1 444 ? -10.957 6.629 12.670 1.00 98.56 444 ALA A O 1
ATOM 3372 N N . HIS A 1 445 ? -11.768 7.889 10.995 1.00 98.44 445 HIS A N 1
ATOM 3373 C CA . HIS A 1 445 ? -13.150 7.449 11.165 1.00 98.44 445 HIS A CA 1
ATOM 3374 C C . HIS A 1 445 ? -13.980 7.518 9.874 1.00 98.44 445 HIS A C 1
ATOM 3376 O O . HIS A 1 445 ? -13.744 8.355 9.000 1.00 98.44 445 HIS A O 1
ATOM 3382 N N . MET A 1 446 ? -15.020 6.689 9.768 1.00 97.25 446 MET A N 1
ATOM 3383 C CA . MET A 1 446 ? -16.001 6.781 8.677 1.00 97.25 446 MET A CA 1
ATOM 3384 C C . MET A 1 446 ? -16.922 7.998 8.882 1.00 97.25 446 MET A C 1
ATOM 3386 O O . MET A 1 446 ? -17.274 8.346 10.016 1.00 97.25 446 MET A O 1
ATOM 3390 N N . SER A 1 447 ? -17.322 8.672 7.805 1.00 92.31 447 SER A N 1
ATOM 3391 C CA . SER A 1 447 ? -18.206 9.841 7.887 1.00 92.31 447 SER A CA 1
ATOM 3392 C C . SER A 1 447 ? -19.636 9.421 8.223 1.00 92.31 447 SER A C 1
ATOM 3394 O O . SER A 1 447 ? -20.191 8.503 7.624 1.00 92.31 447 SER A O 1
ATOM 3396 N N . THR A 1 448 ? -20.250 10.129 9.167 1.00 84.19 448 THR A N 1
ATOM 3397 C CA . THR A 1 448 ? -21.614 9.866 9.657 1.00 84.19 448 THR A CA 1
ATOM 3398 C C . THR A 1 448 ? -22.708 10.494 8.794 1.00 84.19 448 THR A C 1
ATOM 3400 O O . THR A 1 448 ? -23.883 10.184 8.956 1.00 84.19 448 THR A O 1
ATOM 3403 N N . ASP A 1 449 ? -22.328 11.361 7.857 1.00 67.75 449 ASP A N 1
ATOM 3404 C CA . ASP A 1 449 ? -23.247 12.250 7.134 1.00 67.75 449 ASP A CA 1
ATOM 3405 C C . ASP A 1 449 ? -23.897 11.571 5.905 1.00 67.75 449 ASP A C 1
ATOM 3407 O O . ASP A 1 449 ? -24.658 12.188 5.165 1.00 67.75 449 ASP A O 1
ATOM 3411 N N . ALA A 1 450 ? -23.616 10.281 5.683 1.00 45.44 450 ALA A N 1
ATOM 3412 C CA . ALA A 1 450 ? -23.963 9.526 4.475 1.00 45.44 450 ALA A CA 1
ATOM 3413 C C . ALA A 1 450 ? -25.337 8.816 4.513 1.00 45.44 450 ALA A C 1
ATOM 3415 O O . ALA A 1 450 ? -25.588 7.909 3.722 1.00 45.44 450 ALA A O 1
ATOM 3416 N N . ALA A 1 451 ? -26.246 9.209 5.411 1.00 37.47 451 ALA A N 1
ATOM 3417 C CA . ALA A 1 451 ? -27.568 8.582 5.542 1.00 37.47 451 ALA A CA 1
ATOM 3418 C C . ALA A 1 451 ? -28.610 9.041 4.491 1.00 37.47 451 ALA A C 1
ATOM 3420 O O . ALA A 1 451 ? -29.749 8.579 4.531 1.00 37.47 451 ALA A O 1
ATOM 3421 N N . THR A 1 452 ? -28.268 9.965 3.579 1.00 31.02 452 THR A N 1
ATOM 3422 C CA . THR A 1 452 ? -29.267 10.687 2.754 1.00 31.02 452 THR A CA 1
ATOM 3423 C C . THR A 1 452 ? -28.974 10.835 1.253 1.00 31.02 452 THR A C 1
ATOM 3425 O O . THR A 1 452 ? -29.852 11.312 0.536 1.00 31.02 452 THR A O 1
ATOM 3428 N N . SER A 1 453 ? -27.823 10.408 0.719 1.00 31.14 453 SER A N 1
ATOM 3429 C CA . SER A 1 453 ? -27.524 10.536 -0.723 1.00 31.14 453 SER A CA 1
ATOM 3430 C C . SER A 1 453 ? -27.702 9.226 -1.502 1.00 31.14 453 SER A C 1
ATOM 3432 O O . SER A 1 453 ? -26.788 8.408 -1.591 1.00 31.14 453 SER A O 1
ATOM 3434 N N . SER A 1 454 ? -28.871 9.068 -2.130 1.00 28.02 454 SER A N 1
ATOM 3435 C CA . SER A 1 454 ? -29.045 8.173 -3.290 1.00 28.02 454 SER A CA 1
ATOM 3436 C C . SER A 1 454 ? -28.214 8.668 -4.491 1.00 28.02 454 SER A C 1
ATOM 3438 O O . SER A 1 454 ? -27.952 9.870 -4.582 1.00 28.02 454 SER A O 1
ATOM 3440 N N . PRO A 1 455 ? -27.796 7.790 -5.425 1.00 35.78 455 PRO A N 1
ATOM 3441 C CA . PRO A 1 455 ? -26.875 8.166 -6.494 1.00 35.78 455 PRO A CA 1
ATOM 3442 C C . PRO A 1 455 ? -27.538 9.094 -7.519 1.00 35.78 455 PRO A C 1
ATOM 3444 O O . PRO A 1 455 ? -28.478 8.710 -8.215 1.00 35.78 455 PRO A O 1
ATOM 3447 N N . ALA A 1 456 ? -27.014 10.313 -7.648 1.00 30.69 456 ALA A N 1
ATOM 3448 C CA . ALA A 1 456 ? -27.408 11.235 -8.703 1.00 30.69 456 ALA A CA 1
ATOM 3449 C C . ALA A 1 456 ? -26.676 10.889 -10.009 1.00 30.69 456 ALA A C 1
ATOM 3451 O O . ALA A 1 456 ? -25.485 11.155 -10.161 1.00 30.69 456 ALA A O 1
ATOM 3452 N N . THR A 1 457 ? -27.398 10.333 -10.982 1.00 36.19 457 THR A N 1
ATOM 3453 C CA . THR A 1 457 ? -26.948 10.282 -12.379 1.00 36.19 457 THR A CA 1
ATOM 3454 C C . THR A 1 457 ? -26.763 11.702 -12.918 1.00 36.19 457 THR A C 1
ATOM 3456 O O . THR A 1 457 ? -27.746 12.415 -13.119 1.00 36.19 457 THR A O 1
ATOM 3459 N N . GLY A 1 458 ? -25.518 12.099 -13.187 1.00 27.86 458 GLY A N 1
ATOM 3460 C CA . GLY A 1 458 ? -25.166 13.381 -13.799 1.00 27.86 458 GLY A CA 1
ATOM 3461 C C . GLY A 1 458 ? -23.994 13.209 -14.760 1.00 27.86 458 GLY A C 1
ATOM 3462 O O . GLY A 1 458 ? -22.916 12.789 -14.351 1.00 27.86 458 GLY A O 1
ATOM 3463 N N . ALA A 1 459 ? -24.213 13.486 -16.046 1.00 26.81 459 ALA A N 1
ATOM 3464 C CA . ALA A 1 459 ? -23.209 13.281 -17.087 1.00 26.81 459 ALA A CA 1
ATOM 3465 C C . ALA A 1 459 ? -22.034 14.264 -16.953 1.00 26.81 459 ALA A C 1
ATOM 3467 O O . ALA A 1 459 ? -22.237 15.469 -16.807 1.00 26.81 459 ALA A O 1
ATOM 3468 N N . ALA A 1 460 ? -20.805 13.758 -17.069 1.00 26.03 460 ALA A N 1
ATOM 3469 C CA . ALA A 1 460 ? -19.607 14.588 -17.095 1.00 26.03 460 ALA A CA 1
ATOM 3470 C C . ALA A 1 460 ? -19.432 15.252 -18.473 1.00 26.03 460 ALA A C 1
ATOM 3472 O O . ALA A 1 460 ? -19.150 14.581 -19.465 1.00 26.03 460 ALA A O 1
ATOM 3473 N N . THR A 1 461 ? -19.562 16.578 -18.536 1.00 24.33 461 THR A N 1
ATOM 3474 C CA . THR A 1 461 ? -19.175 17.379 -19.708 1.00 24.33 461 THR A CA 1
ATOM 3475 C C . THR A 1 461 ? -17.831 18.061 -19.476 1.00 24.33 461 THR A C 1
ATOM 3477 O O . THR A 1 461 ? -17.725 18.975 -18.659 1.00 24.33 461 THR A O 1
ATOM 3480 N N . SER A 1 462 ? -16.816 17.637 -20.225 1.00 29.59 462 SER A N 1
ATOM 3481 C CA . SER A 1 462 ? -15.469 18.214 -20.218 1.00 29.59 462 SER A CA 1
ATOM 3482 C C . SER A 1 462 ? -15.414 19.592 -20.890 1.00 29.59 462 SER A C 1
ATOM 3484 O O . SER A 1 462 ? -15.888 19.744 -22.013 1.00 29.59 462 SER A O 1
ATOM 3486 N N . LEU A 1 463 ? -14.733 20.558 -20.264 1.00 25.77 463 LEU A N 1
ATOM 3487 C CA . LEU A 1 463 ? -14.209 21.778 -20.902 1.00 25.77 463 LEU A CA 1
ATOM 3488 C C . LEU A 1 463 ? -12.814 22.056 -20.307 1.00 25.77 463 LEU A C 1
ATOM 3490 O O . LEU A 1 463 ? -12.686 22.306 -19.117 1.00 25.77 463 LEU A O 1
ATOM 3494 N N . ASN A 1 464 ? -11.745 21.727 -21.035 1.00 25.17 464 ASN A N 1
ATOM 3495 C CA . ASN A 1 464 ? -10.999 22.587 -21.972 1.00 25.17 464 ASN A CA 1
ATOM 3496 C C . ASN A 1 464 ? -10.048 23.597 -21.297 1.00 25.17 464 ASN A C 1
ATOM 3498 O O . ASN A 1 464 ? -10.468 24.603 -20.736 1.00 25.17 464 ASN A O 1
ATOM 3502 N N . VAL A 1 465 ? -8.744 23.339 -21.453 1.00 24.88 465 VAL A N 1
ATOM 3503 C CA . VAL A 1 465 ? -7.620 24.195 -21.035 1.00 24.88 465 VAL A CA 1
ATOM 3504 C C . VAL A 1 465 ? -7.067 24.939 -22.267 1.00 24.88 465 VAL A C 1
ATOM 3506 O O . VAL A 1 465 ? -6.828 24.283 -23.283 1.00 24.88 465 VAL A O 1
ATOM 3509 N N . PRO A 1 466 ? -6.841 26.269 -22.230 1.00 25.36 466 PRO A N 1
ATOM 3510 C CA . PRO A 1 466 ? -6.218 27.005 -23.338 1.00 25.36 466 PRO A CA 1
ATOM 3511 C C . PRO A 1 466 ? -4.693 26.771 -23.439 1.00 25.36 466 PRO A C 1
ATOM 3513 O O . PRO A 1 466 ? -4.050 26.496 -22.425 1.00 25.36 466 PRO A O 1
ATOM 3516 N N . PRO A 1 467 ? -4.081 26.905 -24.633 1.00 26.34 467 PRO A N 1
ATOM 3517 C CA . PRO A 1 467 ? -2.665 26.602 -24.851 1.00 26.34 467 PRO A CA 1
ATOM 3518 C C . PRO A 1 467 ? -1.711 27.716 -24.383 1.00 26.34 467 PRO A C 1
ATOM 3520 O O . PRO A 1 467 ? -2.031 28.903 -24.437 1.00 26.34 467 PRO A O 1
ATOM 3523 N N . ALA A 1 468 ? -0.498 27.321 -23.986 1.00 27.22 468 ALA A N 1
ATOM 3524 C CA . ALA A 1 468 ? 0.575 28.226 -23.570 1.00 27.22 468 ALA A CA 1
ATOM 3525 C C . ALA A 1 468 ? 1.220 28.994 -24.746 1.00 27.22 468 ALA A C 1
ATOM 3527 O O . ALA A 1 468 ? 1.290 28.493 -25.869 1.00 27.22 468 ALA A O 1
ATOM 3528 N N . GLN A 1 469 ? 1.755 30.187 -24.462 1.00 24.59 469 GLN A N 1
ATOM 3529 C CA . GLN A 1 469 ? 2.595 30.975 -25.379 1.00 24.59 469 GLN A CA 1
ATOM 3530 C C . GLN A 1 469 ? 4.081 30.966 -24.948 1.00 24.59 469 GLN A C 1
ATOM 3532 O O . GLN A 1 469 ? 4.372 30.708 -23.779 1.00 24.59 469 GLN A O 1
ATOM 3537 N N . PRO A 1 470 ? 5.031 31.181 -25.883 1.00 25.42 470 PRO A N 1
ATOM 3538 C CA . PRO A 1 470 ? 6.437 30.807 -25.700 1.00 25.42 470 PRO A CA 1
ATOM 3539 C C . PRO A 1 470 ? 7.293 31.855 -24.969 1.00 25.42 470 PRO A C 1
ATOM 3541 O O . PRO A 1 470 ? 7.069 33.060 -25.078 1.00 25.42 470 PRO A O 1
ATOM 3544 N N . ALA A 1 471 ? 8.336 31.380 -24.282 1.00 25.41 471 ALA A N 1
ATOM 3545 C CA . ALA A 1 471 ? 9.321 32.211 -23.591 1.00 25.41 471 ALA A CA 1
ATOM 3546 C C . ALA A 1 471 ? 10.413 32.770 -24.531 1.00 25.41 471 ALA A C 1
ATOM 3548 O O . ALA A 1 471 ? 10.788 32.140 -25.520 1.00 25.41 471 ALA A O 1
ATOM 3549 N N . ALA A 1 472 ? 10.956 33.939 -24.177 1.00 23.77 472 ALA A N 1
ATOM 3550 C CA . ALA A 1 472 ? 12.099 34.573 -24.840 1.00 23.77 472 ALA A CA 1
ATOM 3551 C C . ALA A 1 472 ? 13.451 34.123 -24.220 1.00 23.77 472 ALA A C 1
ATOM 3553 O O . ALA A 1 472 ? 13.470 33.680 -23.070 1.00 23.77 472 ALA A O 1
ATOM 3554 N N . PRO A 1 473 ? 14.584 34.210 -24.951 1.00 25.89 473 PRO A N 1
ATOM 3555 C CA . PRO A 1 473 ? 15.837 33.552 -24.567 1.00 25.89 473 PRO A CA 1
ATOM 3556 C C . PRO A 1 473 ? 16.750 34.396 -23.660 1.00 25.89 473 PRO A C 1
ATOM 3558 O O . PRO A 1 473 ? 16.781 35.622 -23.749 1.00 25.89 473 PRO A O 1
ATOM 3561 N N . VAL A 1 474 ? 17.582 33.716 -22.861 1.00 26.80 474 VAL A N 1
ATOM 3562 C CA . VAL A 1 474 ? 18.685 34.292 -22.062 1.00 26.80 474 VAL A CA 1
ATOM 3563 C C . VAL A 1 474 ? 19.968 33.459 -22.303 1.00 26.80 474 VAL A C 1
ATOM 3565 O O . VAL A 1 474 ? 19.843 32.256 -22.546 1.00 26.80 474 VAL A O 1
ATOM 3568 N N . PRO A 1 475 ? 21.189 34.045 -22.317 1.00 24.77 475 PRO A N 1
ATOM 3569 C CA . PRO A 1 475 ? 22.379 33.382 -22.872 1.00 24.77 475 PRO A CA 1
ATOM 3570 C C . PRO A 1 475 ? 23.060 32.356 -21.952 1.00 24.77 475 PRO A C 1
ATOM 3572 O O . PRO A 1 475 ? 22.943 32.407 -20.730 1.00 24.77 475 PRO A O 1
ATOM 3575 N N . ALA A 1 476 ? 23.852 31.475 -22.572 1.00 26.16 476 ALA A N 1
ATOM 3576 C CA . ALA A 1 476 ? 24.714 30.479 -21.925 1.00 26.16 476 ALA A CA 1
ATOM 3577 C C . ALA A 1 476 ? 26.174 31.006 -21.732 1.00 26.16 476 ALA A C 1
ATOM 3579 O O . ALA A 1 476 ? 26.411 32.204 -21.891 1.00 26.16 476 ALA A O 1
ATOM 3580 N N . PRO A 1 477 ? 27.165 30.186 -21.324 1.00 29.44 477 PRO A N 1
ATOM 3581 C CA . PRO A 1 477 ? 27.495 29.992 -19.911 1.00 29.44 477 PRO A CA 1
ATOM 3582 C C . PRO A 1 477 ? 28.959 30.362 -19.573 1.00 29.44 477 PRO A C 1
ATOM 3584 O O . PRO A 1 477 ? 29.752 30.720 -20.445 1.00 29.44 477 PRO A O 1
ATOM 3587 N N . ARG A 1 478 ? 29.355 30.219 -18.298 1.00 22.69 478 ARG A N 1
ATOM 3588 C CA . ARG A 1 478 ? 30.769 30.150 -17.875 1.00 22.69 478 ARG A CA 1
ATOM 3589 C C . ARG A 1 478 ? 30.984 29.036 -16.845 1.00 22.69 478 ARG A C 1
ATOM 3591 O O . ARG A 1 478 ? 30.153 28.834 -15.965 1.00 22.69 478 ARG A O 1
ATOM 3598 N N . SER A 1 479 ? 32.114 28.347 -16.962 1.00 25.86 479 SER A N 1
ATOM 3599 C CA . SER A 1 479 ? 32.607 27.255 -16.104 1.00 25.86 479 SER A CA 1
ATOM 3600 C C . SER A 1 479 ? 34.130 27.136 -16.309 1.00 25.86 479 SER A C 1
ATOM 3602 O O . SER A 1 479 ? 34.616 27.696 -17.297 1.00 25.86 479 SER A O 1
ATOM 3604 N N . PRO A 1 480 ? 34.865 26.314 -15.536 1.00 44.97 480 PRO A N 1
ATOM 3605 C CA . PRO A 1 480 ? 34.831 26.060 -14.087 1.00 44.97 480 PRO A CA 1
ATOM 3606 C C . PRO A 1 480 ? 36.171 26.521 -13.432 1.00 44.97 480 PRO A C 1
ATOM 3608 O O . PRO A 1 480 ? 36.960 27.191 -14.090 1.00 44.97 480 PRO A O 1
ATOM 3611 N N . GLU A 1 481 ? 36.435 26.389 -12.123 1.00 24.67 481 GLU A N 1
ATOM 3612 C CA . GLU A 1 481 ? 37.097 25.268 -11.386 1.00 24.67 481 GLU A CA 1
ATOM 3613 C C . GLU A 1 481 ? 37.974 25.918 -10.261 1.00 24.67 481 GLU A C 1
ATOM 3615 O O . GLU A 1 481 ? 38.148 27.142 -10.319 1.00 24.67 481 GLU A O 1
ATOM 3620 N N . PRO A 1 482 ? 38.616 25.208 -9.296 1.00 33.38 482 PRO A N 1
ATOM 3621 C CA . PRO A 1 482 ? 38.469 23.818 -8.835 1.00 33.38 482 PRO A CA 1
ATOM 3622 C C . PRO A 1 482 ? 38.250 23.690 -7.297 1.00 33.38 482 PRO A C 1
ATOM 3624 O O . PRO A 1 482 ? 38.122 24.683 -6.584 1.00 33.38 482 PRO A O 1
ATOM 3627 N N . ALA A 1 483 ? 38.207 22.455 -6.775 1.00 33.66 483 ALA A N 1
ATOM 3628 C CA . ALA A 1 483 ? 37.807 22.133 -5.395 1.00 33.66 483 ALA A CA 1
ATOM 3629 C C . ALA A 1 483 ? 38.936 21.648 -4.455 1.00 33.66 483 ALA A C 1
ATOM 3631 O O . ALA A 1 483 ? 39.852 20.951 -4.885 1.00 33.66 483 ALA A O 1
ATOM 3632 N N . VAL A 1 484 ? 38.764 21.934 -3.152 1.00 27.00 484 VAL A N 1
ATOM 3633 C CA . VAL A 1 484 ? 39.284 21.239 -1.942 1.00 27.00 484 VAL A CA 1
ATOM 3634 C C . VAL A 1 484 ? 38.276 21.555 -0.807 1.00 27.00 484 VAL A C 1
ATOM 3636 O O . VAL A 1 484 ? 37.805 22.687 -0.762 1.00 27.00 484 VAL A O 1
ATOM 3639 N N . GLY A 1 485 ? 37.865 20.680 0.122 1.00 24.73 485 GLY A N 1
ATOM 3640 C CA . GLY A 1 485 ? 38.199 19.270 0.384 1.00 24.73 485 GLY A CA 1
ATOM 3641 C C . GLY A 1 485 ? 37.172 18.604 1.336 1.00 24.73 485 GLY A C 1
ATOM 3642 O O . GLY A 1 485 ? 35.984 18.891 1.243 1.00 24.73 485 GLY A O 1
ATOM 3643 N N . ALA A 1 486 ? 37.619 17.713 2.233 1.00 27.31 486 ALA A N 1
ATOM 3644 C CA . ALA A 1 486 ? 36.808 17.004 3.250 1.00 27.31 486 ALA A CA 1
ATOM 3645 C C . ALA A 1 486 ? 36.767 17.765 4.612 1.00 27.31 486 ALA A C 1
ATOM 3647 O O . ALA A 1 486 ? 37.617 18.622 4.827 1.00 27.31 486 ALA A O 1
ATOM 3648 N N . GLU A 1 487 ? 35.851 17.548 5.572 1.00 22.73 487 GLU A N 1
ATOM 3649 C CA . GLU A 1 487 ? 35.076 16.345 5.945 1.00 22.73 487 GLU A CA 1
ATOM 3650 C C . GLU A 1 487 ? 33.645 16.639 6.469 1.00 22.73 487 GLU A C 1
ATOM 3652 O O . GLU A 1 487 ? 33.405 17.633 7.144 1.00 22.73 487 GLU A O 1
ATOM 3657 N N . GLY A 1 488 ? 32.731 15.682 6.249 1.00 34.69 488 GLY A N 1
ATOM 3658 C CA . GLY A 1 488 ? 31.673 15.252 7.184 1.00 34.69 488 GLY A CA 1
ATOM 3659 C C . GLY A 1 488 ? 30.651 16.249 7.761 1.00 34.69 488 GLY A C 1
ATOM 3660 O O . GLY A 1 488 ? 30.824 16.710 8.886 1.00 34.69 488 GLY A O 1
ATOM 3661 N N . HIS A 1 489 ? 29.475 16.366 7.126 1.00 25.48 489 HIS A N 1
ATOM 3662 C CA . HIS A 1 489 ? 28.187 16.596 7.815 1.00 25.48 489 HIS A CA 1
ATOM 3663 C C . HIS A 1 489 ? 27.009 15.933 7.067 1.00 25.48 489 HIS A C 1
ATOM 3665 O O . HIS A 1 489 ? 27.090 15.688 5.864 1.00 25.48 489 HIS A O 1
ATOM 3671 N N . ARG A 1 490 ? 25.943 15.571 7.798 1.00 29.77 490 ARG A N 1
ATOM 3672 C CA . ARG A 1 490 ? 24.727 14.907 7.272 1.00 29.77 490 ARG A CA 1
ATOM 3673 C C . ARG A 1 490 ? 23.687 15.962 6.853 1.00 29.77 490 ARG A C 1
ATOM 3675 O O . ARG A 1 490 ? 23.406 16.793 7.714 1.00 29.77 490 ARG A O 1
ATOM 3682 N N . PRO A 1 491 ? 23.035 15.884 5.675 1.00 28.03 491 PRO A N 1
ATOM 3683 C CA . PRO A 1 491 ? 21.975 16.824 5.309 1.00 28.03 491 PRO A CA 1
ATOM 3684 C C . PRO A 1 491 ? 20.656 16.513 6.036 1.00 28.03 491 PRO A C 1
ATOM 3686 O O . PRO A 1 491 ? 20.217 15.362 6.088 1.00 28.03 491 PRO A O 1
ATOM 3689 N N . ARG A 1 492 ? 19.988 17.531 6.586 1.00 26.52 492 ARG A N 1
ATOM 3690 C CA . ARG A 1 492 ? 18.762 17.387 7.387 1.00 26.52 492 ARG A CA 1
ATOM 3691 C C . ARG A 1 492 ? 17.484 17.829 6.660 1.00 26.52 492 ARG A C 1
ATOM 3693 O O . ARG A 1 492 ? 17.309 18.984 6.306 1.00 26.52 492 ARG A O 1
ATOM 3700 N N . ARG A 1 493 ? 16.528 16.892 6.597 1.00 28.81 493 ARG A N 1
ATOM 3701 C CA . ARG A 1 493 ? 15.053 17.050 6.675 1.00 28.81 493 ARG A CA 1
ATOM 3702 C C . ARG A 1 493 ? 14.451 18.435 6.332 1.00 28.81 493 ARG A C 1
ATOM 3704 O O . ARG A 1 493 ? 14.400 19.316 7.187 1.00 28.81 493 ARG A O 1
ATOM 3711 N N . HIS A 1 494 ? 13.751 18.513 5.199 1.00 24.06 494 HIS A N 1
ATOM 3712 C CA . HIS A 1 494 ? 12.632 19.451 5.017 1.00 24.06 494 HIS A CA 1
ATOM 3713 C C . HIS A 1 494 ? 11.295 18.749 5.304 1.00 24.06 494 HIS A C 1
ATOM 3715 O O . HIS A 1 494 ? 11.077 17.618 4.867 1.00 24.06 494 HIS A O 1
ATOM 3721 N N . THR A 1 495 ? 10.376 19.428 5.990 1.00 30.34 495 THR A N 1
ATOM 3722 C CA . THR A 1 495 ? 8.954 19.048 6.061 1.00 30.34 495 THR A CA 1
ATOM 3723 C C . THR A 1 495 ? 8.097 20.205 5.553 1.00 30.34 495 THR A C 1
ATOM 3725 O O . THR A 1 495 ? 8.535 21.355 5.549 1.00 30.34 495 THR A O 1
ATOM 3728 N N . LEU A 1 496 ? 6.883 19.923 5.067 1.00 30.62 496 LEU A N 1
ATOM 3729 C CA . LEU A 1 496 ? 6.003 20.952 4.498 1.00 30.62 496 LEU A CA 1
ATOM 3730 C C . LEU A 1 496 ? 5.805 22.117 5.482 1.00 30.62 496 LEU A C 1
ATOM 3732 O O . LEU A 1 496 ? 5.247 21.949 6.564 1.00 30.62 496 LEU A O 1
ATOM 3736 N N . GLY A 1 497 ? 6.289 23.296 5.089 1.00 40.19 497 GLY A N 1
ATOM 3737 C CA . GLY A 1 497 ? 6.213 24.516 5.889 1.00 40.19 497 GLY A CA 1
ATOM 3738 C C . GLY A 1 497 ? 7.234 24.653 7.019 1.00 40.19 497 GLY A C 1
ATOM 3739 O O . GLY A 1 497 ? 7.034 25.538 7.846 1.00 40.19 497 GLY A O 1
ATOM 3740 N N . ARG A 1 498 ? 8.307 23.840 7.073 1.00 41.75 498 ARG A N 1
ATOM 3741 C CA . ARG A 1 498 ? 9.472 24.053 7.958 1.00 41.75 498 ARG A CA 1
ATOM 3742 C C . ARG A 1 498 ? 10.811 23.672 7.307 1.00 41.75 498 ARG A C 1
ATOM 3744 O O . ARG A 1 498 ? 10.984 22.539 6.856 1.00 41.75 498 ARG A O 1
ATOM 3751 N N . THR A 1 499 ? 11.782 24.581 7.363 1.00 48.53 499 THR A N 1
ATOM 3752 C CA . THR A 1 499 ? 13.206 24.310 7.098 1.00 48.53 499 THR A CA 1
ATOM 3753 C C . THR A 1 499 ? 13.994 24.293 8.407 1.00 48.53 499 THR A C 1
ATOM 3755 O O . THR A 1 499 ? 13.678 25.053 9.319 1.00 48.53 499 THR A O 1
ATOM 3758 N N . TYR A 1 500 ? 15.017 23.443 8.516 1.00 46.38 500 TYR A N 1
ATOM 3759 C CA . TYR A 1 500 ? 15.935 23.412 9.657 1.00 46.38 500 TYR A CA 1
ATOM 3760 C C . TYR A 1 500 ? 17.274 24.057 9.292 1.00 46.38 500 TYR A C 1
ATOM 3762 O O . TYR A 1 500 ? 17.906 23.641 8.326 1.00 46.38 500 TYR A O 1
ATOM 3770 N N . LEU A 1 501 ? 17.731 25.014 10.102 1.00 52.00 501 LEU A N 1
ATOM 3771 C CA . LEU A 1 501 ? 19.081 25.569 10.004 1.00 52.00 501 LEU A CA 1
ATOM 3772 C C . LEU A 1 501 ? 20.050 24.660 10.762 1.00 52.00 501 LEU A C 1
ATOM 3774 O O . LEU A 1 501 ? 19.861 24.380 11.950 1.00 52.00 501 LEU A O 1
ATOM 3778 N N . GLU A 1 502 ? 21.066 24.151 10.063 1.00 42.12 502 GLU A N 1
ATOM 3779 C CA . GLU A 1 502 ? 21.872 23.038 10.574 1.00 42.12 502 GLU A CA 1
ATOM 3780 C C . GLU A 1 502 ? 22.793 23.413 11.745 1.00 42.12 502 GLU A C 1
ATOM 3782 O O . GLU A 1 502 ? 23.040 22.558 12.604 1.00 42.12 502 GLU A O 1
ATOM 3787 N N . ASP A 1 503 ? 23.222 24.672 11.826 1.00 47.91 503 ASP A N 1
ATOM 3788 C CA . ASP A 1 503 ? 24.200 25.135 12.817 1.00 47.91 503 ASP A CA 1
ATOM 3789 C C . ASP A 1 503 ? 23.581 25.534 14.172 1.00 47.91 503 ASP A C 1
ATOM 3791 O O . ASP A 1 503 ? 24.241 25.429 15.205 1.00 47.91 503 ASP A O 1
ATOM 3795 N N . GLU A 1 504 ? 22.300 25.926 14.215 1.00 51.44 504 GLU A N 1
ATOM 3796 C CA . GLU A 1 504 ? 21.725 26.634 15.383 1.00 51.44 504 GLU A CA 1
ATOM 3797 C C . GLU A 1 504 ? 20.526 25.923 16.045 1.00 51.44 504 GLU A C 1
ATOM 3799 O O . GLU A 1 504 ? 19.918 26.433 16.987 1.00 51.44 504 GLU A O 1
ATOM 3804 N N . ARG A 1 505 ? 20.182 24.705 15.593 1.00 62.84 505 ARG A N 1
ATOM 3805 C CA . ARG A 1 505 ? 18.992 23.934 16.038 1.00 62.84 505 ARG A CA 1
ATOM 3806 C C . ARG A 1 505 ? 17.665 24.699 15.888 1.00 62.84 505 ARG A C 1
ATOM 3808 O O . ARG A 1 505 ? 16.697 24.394 16.589 1.00 62.84 505 ARG A O 1
ATOM 3815 N N . ALA A 1 506 ? 17.610 25.660 14.973 1.00 66.75 506 ALA A N 1
ATOM 3816 C CA . ALA A 1 506 ? 16.419 26.443 14.689 1.00 66.75 506 ALA A CA 1
ATOM 3817 C C . ALA A 1 506 ? 15.614 25.856 13.521 1.00 66.75 506 ALA A C 1
ATOM 3819 O O . ALA A 1 506 ? 16.174 25.327 12.560 1.00 66.75 506 ALA A O 1
ATOM 3820 N N . ALA A 1 507 ? 14.289 25.970 13.601 1.00 76.62 507 ALA A N 1
ATOM 3821 C CA . ALA A 1 507 ? 13.361 25.637 12.529 1.00 76.62 507 ALA A CA 1
ATOM 3822 C C . ALA A 1 507 ? 12.601 26.892 12.083 1.00 76.62 507 ALA A C 1
ATOM 3824 O O . ALA A 1 507 ? 11.955 27.543 12.903 1.00 76.62 507 ALA A O 1
ATOM 3825 N N . VAL A 1 508 ? 12.651 27.204 10.790 1.00 81.00 508 VAL A N 1
ATOM 3826 C CA . VAL A 1 508 ? 11.962 28.337 10.162 1.00 81.00 508 VAL A CA 1
ATOM 3827 C C . VAL A 1 508 ? 10.728 27.817 9.434 1.00 81.00 508 VAL A C 1
ATOM 3829 O O . VAL A 1 508 ? 10.849 26.977 8.547 1.00 81.00 508 VAL A O 1
ATOM 3832 N N . GLY A 1 509 ? 9.539 28.286 9.800 1.00 82.25 509 GLY A N 1
ATOM 3833 C CA . GLY A 1 509 ? 8.282 27.931 9.149 1.00 82.25 509 GLY A CA 1
ATOM 3834 C C . GLY A 1 509 ? 7.542 29.125 8.563 1.00 82.25 509 GLY A C 1
ATOM 3835 O O . GLY A 1 509 ? 7.691 30.248 9.037 1.00 82.25 509 GLY A O 1
ATOM 3836 N N . TYR A 1 510 ? 6.728 28.871 7.539 1.00 89.31 510 TYR A N 1
ATOM 3837 C CA . TYR A 1 510 ? 6.065 29.909 6.746 1.00 89.31 510 TYR A CA 1
ATOM 3838 C C . TYR A 1 510 ? 4.548 29.722 6.742 1.00 89.31 510 TYR A C 1
ATOM 3840 O O . TYR A 1 510 ? 4.049 28.616 6.525 1.00 89.31 510 TYR A O 1
ATOM 3848 N N . LEU A 1 511 ? 3.810 30.812 6.949 1.00 88.75 511 LEU A N 1
ATOM 3849 C CA . LEU A 1 511 ? 2.348 30.841 6.934 1.00 88.75 511 LEU A CA 1
ATOM 3850 C C . LEU A 1 511 ? 1.860 31.975 6.026 1.00 88.75 511 LEU A C 1
ATOM 3852 O O . LEU A 1 511 ? 2.180 33.136 6.275 1.00 88.75 511 LEU A O 1
ATOM 3856 N N . ALA A 1 512 ? 1.045 31.665 5.022 1.00 91.81 512 ALA A N 1
ATOM 3857 C CA . ALA A 1 512 ? 0.274 32.676 4.307 1.00 91.81 512 ALA A CA 1
ATOM 3858 C C . ALA A 1 512 ? -0.855 33.189 5.212 1.00 91.81 512 ALA A C 1
ATOM 3860 O O . ALA A 1 512 ? -1.553 32.386 5.835 1.00 91.81 512 ALA A O 1
ATOM 3861 N N . LEU A 1 513 ? -1.041 34.507 5.280 1.00 89.56 513 LEU A N 1
ATOM 3862 C CA . LEU A 1 513 ? -2.200 35.141 5.911 1.00 89.56 513 LEU A CA 1
ATOM 3863 C C . LEU A 1 513 ? -3.277 35.365 4.853 1.00 89.56 513 LEU A C 1
ATOM 3865 O O . LEU A 1 513 ? -2.970 35.885 3.781 1.00 89.56 513 LEU A O 1
ATOM 3869 N N . LEU A 1 514 ? -4.511 34.962 5.155 1.00 85.94 514 LEU A N 1
ATOM 3870 C CA . LEU A 1 514 ? -5.662 35.071 4.264 1.00 85.94 514 LEU A CA 1
ATOM 3871 C C . LEU A 1 514 ? -6.713 36.015 4.849 1.00 85.94 514 LEU A C 1
ATOM 3873 O O . LEU A 1 514 ? -7.139 35.819 5.991 1.00 85.94 514 LEU A O 1
ATOM 3877 N N . ASP A 1 515 ? -7.187 36.968 4.052 1.00 83.69 515 ASP A N 1
ATOM 3878 C CA . ASP A 1 515 ? -8.328 37.816 4.399 1.00 83.69 515 ASP A CA 1
ATOM 3879 C C . ASP A 1 515 ? -9.646 37.017 4.438 1.00 83.69 515 ASP A C 1
ATOM 3881 O O . ASP A 1 515 ? -9.706 35.824 4.127 1.00 83.69 515 ASP A O 1
ATOM 3885 N N . GLY A 1 516 ? -10.735 37.669 4.860 1.00 74.50 516 GLY A N 1
ATOM 3886 C CA . GLY A 1 516 ? -12.042 37.026 5.053 1.00 74.50 516 GLY A CA 1
ATOM 3887 C C . GLY A 1 516 ? -12.676 36.429 3.787 1.00 74.50 516 GLY A C 1
ATOM 3888 O O . GLY A 1 516 ? -13.608 35.635 3.902 1.00 74.50 516 GLY A O 1
ATOM 3889 N N . ASP A 1 517 ? -12.175 36.783 2.602 1.00 81.06 517 ASP A N 1
ATOM 3890 C CA . ASP A 1 517 ? -12.561 36.231 1.299 1.00 81.06 517 ASP A CA 1
ATOM 3891 C C . ASP A 1 517 ? -11.629 35.101 0.803 1.00 81.06 517 ASP A C 1
ATOM 3893 O O . ASP A 1 517 ? -11.908 34.477 -0.220 1.00 81.06 517 ASP A O 1
ATOM 3897 N N . GLY A 1 518 ? -10.552 34.801 1.539 1.00 77.25 518 GLY A N 1
ATOM 3898 C CA . GLY A 1 518 ? -9.535 33.811 1.181 1.00 77.25 518 GLY A CA 1
ATOM 3899 C C . GLY A 1 518 ? -8.346 34.355 0.378 1.00 77.25 518 GLY A C 1
ATOM 3900 O O . GLY A 1 518 ? -7.454 33.575 0.044 1.00 77.25 518 GLY A O 1
ATOM 3901 N N . THR A 1 519 ? -8.294 35.656 0.077 1.00 87.06 519 THR A N 1
ATOM 3902 C CA . THR A 1 519 ? -7.168 36.284 -0.633 1.00 87.06 519 THR A CA 1
ATOM 3903 C C . THR A 1 519 ? -5.932 36.363 0.265 1.00 87.06 519 THR A C 1
ATOM 3905 O O . THR A 1 519 ? -6.040 36.726 1.434 1.00 87.06 519 THR A O 1
ATOM 3908 N N . VAL A 1 520 ? -4.739 36.058 -0.262 1.00 89.50 520 VAL A N 1
ATOM 3909 C CA . VAL A 1 520 ? -3.484 36.204 0.500 1.00 89.50 520 VAL A CA 1
ATOM 3910 C C . VAL A 1 520 ? -3.183 37.687 0.739 1.00 89.50 520 VAL A C 1
ATOM 3912 O O . VAL A 1 520 ? -2.946 38.425 -0.216 1.00 89.50 520 VAL A O 1
ATOM 3915 N N . SER A 1 521 ? -3.138 38.103 2.004 1.00 91.06 521 SER A N 1
ATOM 3916 C CA . SER A 1 521 ? -2.888 39.486 2.443 1.00 91.06 521 SER A CA 1
ATOM 3917 C C . SER A 1 521 ? -1.591 39.667 3.240 1.00 91.06 521 SER A C 1
ATOM 3919 O O . SER A 1 521 ? -1.201 40.792 3.568 1.00 91.06 521 SER A O 1
ATOM 3921 N N . GLY A 1 522 ? -0.870 38.577 3.516 1.00 92.50 522 GLY A N 1
ATOM 3922 C CA . GLY A 1 522 ? 0.421 38.646 4.191 1.00 92.50 522 GLY A CA 1
ATOM 3923 C C . GLY A 1 522 ? 1.162 37.320 4.332 1.00 92.50 522 GLY A C 1
ATOM 3924 O O . GLY A 1 522 ? 0.725 36.271 3.856 1.00 92.50 522 GLY A O 1
ATOM 3925 N N . LEU A 1 523 ? 2.299 37.392 5.018 1.00 93.50 523 LEU A N 1
ATOM 3926 C CA . LEU A 1 523 ? 3.197 36.284 5.319 1.00 93.50 523 LEU A CA 1
ATOM 3927 C C . LEU A 1 523 ? 3.652 36.381 6.780 1.00 93.50 523 LEU A C 1
ATOM 3929 O O . LEU A 1 523 ? 4.074 37.446 7.232 1.00 93.50 523 LEU A O 1
ATOM 3933 N N . VAL A 1 524 ? 3.632 35.258 7.494 1.00 92.19 524 VAL A N 1
ATOM 3934 C CA . VAL A 1 524 ? 4.306 35.102 8.790 1.00 92.19 524 VAL A CA 1
ATOM 3935 C C . VAL A 1 524 ? 5.459 34.127 8.632 1.00 92.19 524 VAL A C 1
ATOM 3937 O O . VAL A 1 524 ? 5.277 33.021 8.121 1.00 92.19 524 VAL A O 1
ATOM 3940 N N . VAL A 1 525 ? 6.630 34.525 9.119 1.00 89.56 525 VAL A N 1
ATOM 3941 C CA . VAL A 1 525 ? 7.758 33.628 9.368 1.00 89.56 525 VAL A CA 1
ATOM 3942 C C . VAL A 1 525 ? 7.813 33.329 10.858 1.00 89.56 525 VAL A C 1
ATOM 3944 O O . VAL A 1 525 ? 7.787 34.233 11.692 1.00 89.56 525 VAL A O 1
ATOM 3947 N N . VAL A 1 526 ? 7.885 32.046 11.189 1.00 84.75 526 VAL A N 1
ATOM 3948 C CA . VAL A 1 526 ? 7.973 31.513 12.546 1.00 84.75 526 VAL A CA 1
ATOM 3949 C C . VAL A 1 526 ? 9.347 30.886 12.717 1.00 84.75 526 VAL A C 1
ATOM 3951 O O . VAL A 1 526 ? 9.650 29.917 12.033 1.00 84.75 526 VAL A O 1
ATOM 3954 N N . VAL A 1 527 ? 10.156 31.390 13.641 1.00 85.06 527 VAL A N 1
ATOM 3955 C CA . VAL A 1 527 ? 11.442 30.784 13.998 1.00 85.06 527 VAL A CA 1
ATOM 3956 C C . VAL A 1 527 ? 11.292 30.109 15.357 1.00 85.06 527 VAL A C 1
ATOM 3958 O O . VAL A 1 527 ? 10.904 30.743 16.337 1.00 85.06 527 VAL A O 1
ATOM 3961 N N . SER A 1 528 ? 11.566 28.809 15.414 1.00 77.50 528 SER A N 1
ATOM 3962 C CA . SER A 1 528 ? 11.556 28.000 16.633 1.00 77.50 528 SER A CA 1
ATOM 3963 C C . SER A 1 528 ? 12.973 27.517 16.928 1.00 77.50 528 SER A C 1
ATOM 3965 O O . SER A 1 528 ? 13.465 26.639 16.223 1.00 77.50 528 SER A O 1
ATOM 3967 N N . SER A 1 529 ? 13.618 28.060 17.959 1.00 78.94 529 SER A N 1
ATOM 3968 C CA . SER A 1 529 ? 14.959 27.668 18.413 1.00 78.94 529 SER A CA 1
ATOM 3969 C C . SER A 1 529 ? 14.910 27.100 19.838 1.00 78.94 529 SER A C 1
ATOM 3971 O O . SER A 1 529 ? 13.851 27.023 20.466 1.00 78.94 529 SER A O 1
ATOM 3973 N N . GLY A 1 530 ? 16.064 26.709 20.388 1.00 64.50 530 GLY A N 1
ATOM 3974 C CA . GLY A 1 530 ? 16.166 26.293 21.794 1.00 64.50 530 GLY A CA 1
ATOM 3975 C C . GLY A 1 530 ? 15.776 27.387 22.805 1.00 64.50 530 GLY A C 1
ATOM 3976 O O . GLY A 1 530 ? 15.497 27.065 23.957 1.00 64.50 530 GLY A O 1
ATOM 3977 N N . GLY A 1 531 ? 15.730 28.658 22.380 1.00 69.69 531 GLY A N 1
ATOM 3978 C CA . GLY A 1 531 ? 15.277 29.798 23.185 1.00 69.69 531 GLY A CA 1
ATOM 3979 C C . GLY A 1 531 ? 13.762 30.048 23.158 1.00 69.69 531 GLY A C 1
ATOM 3980 O O . GLY A 1 531 ? 13.284 30.916 23.885 1.00 69.69 531 GLY A O 1
ATOM 3981 N N . GLY A 1 532 ? 13.000 29.304 22.348 1.00 71.19 532 GLY A N 1
ATOM 3982 C CA . GLY A 1 532 ? 11.550 29.450 22.204 1.00 71.19 532 GLY A CA 1
ATOM 3983 C C . GLY A 1 532 ? 11.108 29.701 20.762 1.00 71.19 532 GLY A C 1
ATOM 3984 O O . GLY A 1 532 ? 11.837 29.435 19.809 1.00 71.19 532 GLY A O 1
ATOM 3985 N N . GLN A 1 533 ? 9.880 30.195 20.596 1.00 79.75 533 GLN A N 1
ATOM 3986 C CA . GLN A 1 533 ? 9.309 30.527 19.290 1.00 79.75 533 GLN A CA 1
ATOM 3987 C C . GLN A 1 533 ? 9.113 32.039 19.164 1.00 79.75 533 GLN A C 1
ATOM 3989 O O . GLN A 1 533 ? 8.442 32.654 19.992 1.00 79.75 533 GLN A O 1
ATOM 3994 N N . ARG A 1 534 ? 9.650 32.616 18.092 1.00 80.31 534 ARG A N 1
ATOM 3995 C CA . ARG A 1 534 ? 9.489 34.020 17.709 1.00 80.31 534 ARG A CA 1
ATOM 3996 C C . ARG A 1 534 ? 8.903 34.114 16.301 1.00 80.31 534 ARG A C 1
ATOM 3998 O O . ARG A 1 534 ? 8.945 33.153 15.535 1.00 80.31 534 ARG A O 1
ATOM 4005 N N . THR A 1 535 ? 8.318 35.258 15.959 1.00 83.88 535 THR A N 1
ATOM 4006 C CA . THR A 1 535 ? 7.599 35.432 14.687 1.00 83.88 535 THR A CA 1
ATOM 4007 C C . THR A 1 535 ? 7.786 36.826 14.111 1.00 83.88 535 THR A C 1
ATOM 4009 O O . THR A 1 535 ? 7.603 37.799 14.842 1.00 83.88 535 THR A O 1
ATOM 4012 N N . VAL A 1 536 ? 8.030 36.923 12.806 1.00 85.81 536 VAL A N 1
ATOM 4013 C CA . VAL A 1 536 ? 7.962 38.182 12.049 1.00 85.81 536 VAL A CA 1
ATOM 4014 C C . VAL A 1 536 ? 6.803 38.106 11.062 1.00 85.81 536 VAL A C 1
ATOM 4016 O O . VAL A 1 536 ? 6.546 37.064 10.459 1.00 85.81 536 VAL A O 1
ATOM 4019 N N . HIS A 1 537 ? 6.080 39.215 10.943 1.00 89.00 537 HIS A N 1
ATOM 4020 C CA . HIS A 1 537 ? 4.837 39.337 10.192 1.00 89.00 537 HIS A CA 1
ATOM 4021 C C . HIS A 1 537 ? 4.990 40.459 9.170 1.00 89.00 537 HIS A C 1
ATOM 4023 O O . HIS A 1 537 ? 5.452 41.545 9.514 1.00 89.00 537 HIS A O 1
ATOM 4029 N N . TRP A 1 538 ? 4.561 40.210 7.938 1.00 91.00 538 TRP A N 1
ATOM 4030 C CA . TRP A 1 538 ? 4.459 41.217 6.887 1.00 91.00 538 TRP A CA 1
ATOM 4031 C C . TRP A 1 538 ? 3.053 41.160 6.292 1.00 91.00 538 TRP A C 1
ATOM 4033 O O . TRP A 1 538 ? 2.631 40.114 5.801 1.00 91.00 538 TRP A O 1
ATOM 4043 N N . THR A 1 539 ? 2.330 42.276 6.326 1.00 89.50 539 THR A N 1
ATOM 4044 C CA . THR A 1 539 ? 0.982 42.412 5.755 1.00 89.50 539 THR A CA 1
ATOM 4045 C C . THR A 1 539 ? 0.933 43.594 4.797 1.00 89.50 539 THR A C 1
ATOM 4047 O O . THR A 1 539 ? 1.691 44.554 4.938 1.00 89.50 539 THR A O 1
ATOM 4050 N N . THR A 1 540 ? 0.027 43.549 3.821 1.00 85.00 540 THR A N 1
ATOM 4051 C CA . THR A 1 540 ? -0.184 44.652 2.865 1.00 85.00 540 THR A CA 1
ATOM 4052 C C . THR A 1 540 ? -0.743 45.921 3.520 1.00 85.00 540 THR A C 1
ATOM 4054 O O . THR A 1 540 ? -0.583 47.013 2.979 1.00 85.00 540 THR A O 1
ATOM 4057 N N . SER A 1 541 ? -1.380 45.789 4.687 1.00 77.06 541 SER A N 1
ATOM 4058 C CA . SER A 1 541 ? -1.999 46.875 5.459 1.00 77.06 541 SER A CA 1
ATOM 4059 C C . SER A 1 541 ? -1.124 47.438 6.586 1.00 77.06 541 SER A C 1
ATOM 4061 O O . SER A 1 541 ? -1.481 48.463 7.162 1.00 77.06 541 SER A O 1
ATOM 4063 N N . GLY A 1 542 ? -0.013 46.777 6.934 1.00 66.25 542 GLY A N 1
ATOM 4064 C CA . GLY A 1 542 ? 0.837 47.121 8.084 1.00 66.25 542 GLY A CA 1
ATOM 4065 C C . GLY A 1 542 ? 0.285 46.702 9.456 1.00 66.25 542 GLY A C 1
ATOM 4066 O O . GLY A 1 542 ? 1.027 46.725 10.433 1.00 66.25 542 GLY A O 1
ATOM 4067 N N . GLU A 1 543 ? -0.977 46.274 9.528 1.00 61.38 543 GLU A N 1
ATOM 4068 C CA . GLU A 1 543 ? -1.628 45.755 10.738 1.00 61.38 543 GLU A CA 1
ATOM 4069 C C . GLU A 1 543 ? -1.792 44.223 10.660 1.00 61.38 543 GLU A C 1
ATOM 4071 O O . GLU A 1 543 ? -1.908 43.678 9.553 1.00 61.38 543 GLU A O 1
ATOM 4076 N N . PRO A 1 544 ? -1.842 43.492 11.791 1.00 57.53 544 PRO A N 1
ATOM 4077 C CA . PRO A 1 544 ? -2.138 42.062 11.792 1.00 57.53 544 PRO A CA 1
ATOM 4078 C C . PRO A 1 544 ? -3.582 41.806 11.334 1.00 57.53 544 PRO A C 1
ATOM 4080 O O . PRO A 1 544 ? -4.541 42.163 12.021 1.00 57.53 544 PRO A O 1
ATOM 4083 N N . GLY A 1 545 ? -3.753 41.169 10.174 1.00 56.66 545 GLY A N 1
ATOM 4084 C CA . GLY A 1 545 ? -5.076 40.804 9.666 1.00 56.66 545 GLY A CA 1
ATOM 4085 C C . GLY A 1 545 ? -5.798 39.823 10.598 1.00 56.66 545 GLY A C 1
ATOM 4086 O O . GLY A 1 545 ? -5.199 38.870 11.094 1.00 56.66 545 GLY A O 1
ATOM 4087 N N . VAL A 1 546 ? -7.112 39.999 10.785 1.00 54.53 546 VAL A N 1
ATOM 4088 C CA . VAL A 1 546 ? -7.990 39.129 11.613 1.00 54.53 546 VAL A CA 1
ATOM 4089 C C . VAL A 1 546 ? -8.321 37.798 10.893 1.00 54.53 546 VAL A C 1
ATOM 4091 O O . VAL A 1 546 ? -9.379 37.197 11.071 1.00 54.53 546 VAL A O 1
ATOM 4094 N N . GLY A 1 547 ? -7.430 37.378 10.000 1.00 59.91 547 GLY A N 1
ATOM 4095 C CA . GLY A 1 547 ? -7.618 36.328 9.012 1.00 59.91 547 GLY A CA 1
ATOM 4096 C C . GLY A 1 547 ? -7.199 34.934 9.476 1.00 59.91 547 GLY A C 1
ATOM 4097 O O . GLY A 1 547 ? -6.676 34.739 10.575 1.00 59.91 547 GLY A O 1
ATOM 4098 N N . ARG A 1 548 ? -7.403 33.937 8.609 1.00 74.19 548 ARG A N 1
ATOM 4099 C CA . ARG A 1 548 ? -6.847 32.589 8.817 1.00 74.19 548 ARG A CA 1
ATOM 4100 C C . ARG A 1 548 ? -5.411 32.541 8.305 1.00 74.19 548 ARG A C 1
ATOM 4102 O O . ARG A 1 548 ? -5.102 33.146 7.284 1.00 74.19 548 ARG A O 1
ATOM 4109 N N . SER A 1 549 ? -4.558 31.770 8.970 1.00 83.31 549 SER A N 1
ATOM 4110 C CA . SER A 1 549 ? -3.219 31.449 8.477 1.00 83.31 549 SER A CA 1
ATOM 4111 C C . SER A 1 549 ? -3.157 30.013 7.946 1.00 83.31 549 SER A C 1
ATOM 4113 O O . SER A 1 549 ? -3.811 29.115 8.481 1.00 83.31 549 SER A O 1
ATOM 4115 N N . VAL A 1 550 ? -2.392 29.792 6.874 1.00 81.44 550 VAL A N 1
ATOM 4116 C CA . VAL A 1 550 ? -2.222 28.478 6.226 1.00 81.44 550 VAL A CA 1
ATOM 4117 C C . VAL A 1 550 ? -0.729 28.208 6.015 1.00 81.44 550 VAL A C 1
ATOM 4119 O O . VAL A 1 550 ? -0.042 29.084 5.490 1.00 81.44 550 VAL A O 1
ATOM 4122 N N . PRO A 1 551 ? -0.191 27.037 6.410 1.00 81.75 551 PRO A N 1
ATOM 4123 C CA . PRO A 1 551 ? 1.220 26.720 6.208 1.00 81.75 551 PRO A CA 1
ATOM 4124 C C . PRO A 1 551 ? 1.554 26.598 4.720 1.00 81.75 551 PRO A C 1
ATOM 4126 O O . PRO A 1 551 ? 0.837 25.944 3.963 1.00 81.75 551 PRO A O 1
ATOM 4129 N N . VAL A 1 552 ? 2.667 27.205 4.312 1.00 83.50 552 VAL A N 1
ATOM 4130 C CA . VAL A 1 552 ? 3.150 27.207 2.924 1.00 83.50 552 VAL A CA 1
ATOM 4131 C C . VAL A 1 552 ? 4.609 26.767 2.851 1.00 83.50 552 VAL A C 1
ATOM 4133 O O . VAL A 1 552 ? 5.376 26.946 3.792 1.00 83.50 552 VAL A O 1
ATOM 4136 N N . GLY A 1 553 ? 5.017 26.171 1.730 1.00 77.75 553 GLY A N 1
ATOM 4137 C CA . GLY A 1 553 ? 6.432 25.887 1.476 1.00 77.75 553 GLY A CA 1
ATOM 4138 C C . GLY A 1 553 ? 7.223 27.169 1.200 1.00 77.75 553 GLY A C 1
ATOM 4139 O O . GLY A 1 553 ? 6.652 28.168 0.764 1.00 77.75 553 GLY A O 1
ATOM 4140 N N . ARG A 1 554 ? 8.549 27.136 1.381 1.00 88.81 554 ARG A N 1
ATOM 4141 C CA . ARG A 1 554 ? 9.411 28.311 1.169 1.00 88.81 554 ARG A CA 1
ATOM 4142 C C . ARG A 1 554 ? 9.236 28.960 -0.209 1.00 88.81 554 ARG A C 1
ATOM 4144 O O . ARG A 1 554 ? 9.122 30.174 -0.284 1.00 88.81 554 ARG A O 1
ATOM 4151 N N . ALA A 1 555 ? 9.168 28.175 -1.286 1.00 87.00 555 ALA A N 1
ATOM 4152 C CA . ALA A 1 555 ? 8.984 28.711 -2.640 1.00 87.00 555 ALA A CA 1
ATOM 4153 C C . ALA A 1 555 ? 7.683 29.528 -2.788 1.00 87.00 555 ALA A C 1
ATOM 4155 O O . ALA A 1 555 ? 7.652 30.534 -3.493 1.00 87.00 555 ALA A O 1
ATOM 4156 N N . GLU A 1 556 ? 6.624 29.133 -2.076 1.00 88.62 556 GLU A N 1
ATOM 4157 C CA . GLU A 1 556 ? 5.356 29.863 -2.036 1.00 88.62 556 GLU A CA 1
ATOM 4158 C C . GLU A 1 556 ? 5.450 31.096 -1.120 1.00 88.62 556 GLU A C 1
ATOM 4160 O O . GLU A 1 556 ? 4.940 32.156 -1.466 1.00 88.62 556 GLU A O 1
ATOM 4165 N N . ALA A 1 557 ? 6.189 31.020 -0.009 1.00 90.38 557 ALA A N 1
ATOM 4166 C CA . ALA A 1 557 ? 6.507 32.189 0.814 1.00 90.38 557 ALA A CA 1
ATOM 4167 C C . ALA A 1 557 ? 7.326 33.249 0.048 1.00 90.38 557 ALA A C 1
ATOM 4169 O O . ALA A 1 557 ? 7.047 34.441 0.152 1.00 90.38 557 ALA A O 1
ATOM 4170 N N . GLU A 1 558 ? 8.298 32.828 -0.767 1.00 93.50 558 GLU A N 1
ATOM 4171 C CA . GLU A 1 558 ? 9.072 33.703 -1.658 1.00 93.50 558 GLU A CA 1
ATOM 4172 C C . GLU A 1 558 ? 8.206 34.320 -2.762 1.00 93.50 558 GLU A C 1
ATOM 4174 O O . GLU A 1 558 ? 8.422 35.479 -3.134 1.00 93.50 558 GLU A O 1
ATOM 4179 N N . ARG A 1 559 ? 7.218 33.570 -3.271 1.00 95.25 559 ARG A N 1
ATOM 4180 C CA . ARG A 1 559 ? 6.213 34.081 -4.208 1.00 95.25 559 ARG A CA 1
ATOM 4181 C C . ARG A 1 559 ? 5.348 35.152 -3.543 1.00 95.25 559 ARG A C 1
ATOM 4183 O O . ARG A 1 559 ? 5.241 36.247 -4.081 1.00 95.25 559 ARG A O 1
ATOM 4190 N N . ILE A 1 560 ? 4.808 34.885 -2.352 1.00 93.25 560 ILE A N 1
ATOM 4191 C CA . ILE A 1 560 ? 3.986 35.835 -1.582 1.00 93.25 560 ILE A CA 1
ATOM 4192 C C . ILE A 1 560 ? 4.784 37.102 -1.242 1.00 93.25 560 ILE A C 1
ATOM 4194 O O . ILE A 1 560 ? 4.313 38.208 -1.504 1.00 93.25 560 ILE A O 1
ATOM 4198 N N . ALA A 1 561 ? 6.013 36.966 -0.733 1.00 93.50 561 ALA A N 1
ATOM 4199 C CA . ALA A 1 561 ? 6.878 38.108 -0.434 1.00 93.50 561 ALA A CA 1
ATOM 4200 C C . ALA A 1 561 ? 7.081 39.014 -1.662 1.00 93.50 561 ALA A C 1
ATOM 4202 O O . ALA A 1 561 ? 6.982 40.236 -1.558 1.00 93.50 561 ALA A O 1
ATOM 4203 N N . ARG A 1 562 ? 7.293 38.414 -2.840 1.00 95.75 562 ARG A N 1
ATOM 4204 C CA . ARG A 1 562 ? 7.567 39.128 -4.093 1.00 95.75 562 ARG A CA 1
ATOM 4205 C C . ARG A 1 562 ? 6.321 39.736 -4.735 1.00 95.75 562 ARG A C 1
ATOM 4207 O O . ARG A 1 562 ? 6.359 40.890 -5.146 1.00 95.75 562 ARG A O 1
ATOM 4214 N N . GLU A 1 563 ? 5.254 38.953 -4.862 1.00 93.88 563 GLU A N 1
ATOM 4215 C CA . GLU A 1 563 ? 4.064 39.289 -5.656 1.00 93.88 563 GLU A CA 1
ATOM 4216 C C . GLU A 1 563 ? 2.989 40.017 -4.843 1.00 93.88 563 GLU A C 1
ATOM 4218 O O . GLU A 1 563 ? 2.279 40.851 -5.398 1.00 93.88 563 GLU A O 1
ATOM 4223 N N . VAL A 1 564 ? 2.878 39.729 -3.541 1.00 92.69 564 VAL A N 1
ATOM 4224 C CA . VAL A 1 564 ? 1.874 40.333 -2.645 1.00 92.69 564 VAL A CA 1
ATOM 4225 C C . VAL A 1 564 ? 2.481 41.463 -1.813 1.00 92.69 564 VAL A C 1
ATOM 4227 O O . VAL A 1 564 ? 1.849 42.499 -1.632 1.00 92.69 564 VAL A O 1
ATOM 4230 N N . LEU A 1 565 ? 3.711 41.284 -1.317 1.00 91.44 565 LEU A N 1
ATOM 4231 C CA . LEU A 1 565 ? 4.339 42.208 -0.359 1.00 91.44 565 LEU A CA 1
ATOM 4232 C C . LEU A 1 565 ? 5.455 43.084 -0.963 1.00 91.44 565 LEU A C 1
ATOM 4234 O O . LEU A 1 565 ? 5.963 43.979 -0.290 1.00 91.44 565 LEU A O 1
ATOM 4238 N N . GLY A 1 566 ? 5.827 42.864 -2.227 1.00 92.88 566 GLY A N 1
ATOM 4239 C CA . GLY A 1 566 ? 6.758 43.718 -2.973 1.00 92.88 566 GLY A CA 1
ATOM 4240 C C . GLY A 1 566 ? 8.235 43.644 -2.558 1.00 92.88 566 GLY A C 1
ATOM 4241 O O . GLY A 1 566 ? 8.995 44.544 -2.916 1.00 92.88 566 GLY A O 1
ATOM 4242 N N . PHE A 1 567 ? 8.674 42.606 -1.835 1.00 92.25 567 PHE A N 1
ATOM 4243 C CA . PHE A 1 567 ? 10.074 42.444 -1.412 1.00 92.25 567 PHE A CA 1
ATOM 4244 C C . PHE A 1 567 ? 10.644 41.044 -1.697 1.00 92.25 567 PHE A C 1
ATOM 4246 O O . PHE A 1 567 ? 9.922 40.071 -1.904 1.00 92.25 567 PHE A O 1
ATOM 4253 N N . ARG A 1 568 ? 11.977 40.915 -1.717 1.00 92.94 568 ARG A N 1
ATOM 4254 C CA . ARG A 1 568 ? 12.635 39.599 -1.753 1.00 92.94 568 ARG A CA 1
ATOM 4255 C C . ARG A 1 568 ? 12.757 39.074 -0.325 1.00 92.94 568 ARG A C 1
ATOM 4257 O O . ARG A 1 568 ? 13.444 39.695 0.480 1.00 92.94 568 ARG A O 1
ATOM 4264 N N . LEU A 1 569 ? 12.132 37.931 -0.044 1.00 92.19 569 LEU A N 1
ATOM 4265 C CA . LEU A 1 569 ? 12.282 37.230 1.231 1.00 92.19 569 LEU A CA 1
ATOM 4266 C C . LEU A 1 569 ? 13.781 36.992 1.530 1.00 92.19 569 LEU A C 1
ATOM 4268 O O . LEU A 1 569 ? 14.483 36.499 0.640 1.00 92.19 569 LEU A O 1
ATOM 4272 N N . PRO A 1 570 ? 14.288 37.366 2.721 1.00 90.44 570 PRO A N 1
ATOM 4273 C CA . PRO A 1 570 ? 15.668 37.090 3.108 1.00 90.44 570 PRO A CA 1
ATOM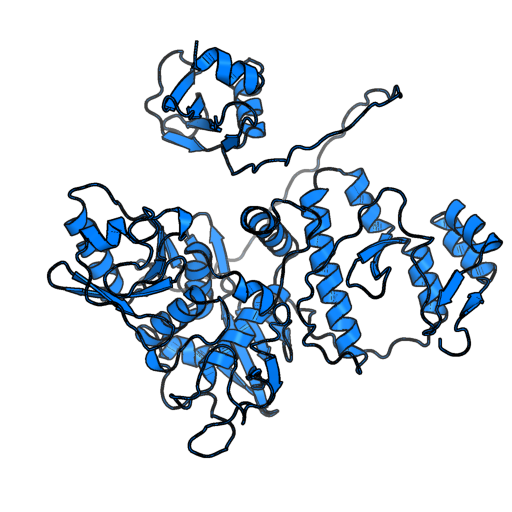 4274 C C . PRO A 1 570 ? 15.976 35.588 3.146 1.00 90.44 570 PRO A C 1
ATOM 4276 O O . PRO A 1 570 ? 15.080 34.758 3.306 1.00 90.44 570 PRO A O 1
ATOM 4279 N N . GLU A 1 571 ? 17.260 35.247 3.030 1.00 86.88 571 GLU A N 1
ATOM 4280 C CA . GLU A 1 571 ? 17.728 33.877 3.254 1.00 86.88 571 GLU A CA 1
ATOM 4281 C C . GLU A 1 571 ? 17.479 33.451 4.711 1.00 86.88 571 GLU A C 1
ATOM 4283 O O . GLU A 1 571 ? 17.416 34.289 5.608 1.00 86.88 571 GLU A O 1
ATOM 4288 N N . GLU A 1 572 ? 17.336 32.152 4.974 1.00 82.88 572 GLU A N 1
ATOM 4289 C CA . GLU A 1 572 ? 16.912 31.661 6.296 1.00 82.88 572 GLU A CA 1
ATOM 4290 C C . GLU A 1 572 ? 17.877 31.992 7.437 1.00 82.88 572 GLU A C 1
ATOM 4292 O O . GLU A 1 572 ? 17.411 32.271 8.537 1.00 82.88 572 GLU A O 1
ATOM 4297 N N . SER A 1 573 ? 19.188 32.037 7.185 1.00 77.19 573 SER A N 1
ATOM 4298 C CA . SER A 1 573 ? 20.167 32.523 8.167 1.00 77.19 573 SER A CA 1
ATOM 4299 C C . SER A 1 573 ? 19.901 33.983 8.550 1.00 77.19 573 SER A C 1
ATOM 4301 O O . SER A 1 573 ? 19.832 34.310 9.729 1.00 77.19 573 SER A O 1
ATOM 4303 N N . ALA A 1 574 ? 19.627 34.845 7.567 1.00 81.44 574 ALA A N 1
ATOM 4304 C CA . ALA A 1 574 ? 19.243 36.232 7.819 1.00 81.44 574 ALA A CA 1
ATOM 4305 C C . ALA A 1 574 ? 17.860 36.338 8.490 1.00 81.44 574 ALA A C 1
ATOM 4307 O O . ALA A 1 574 ? 17.662 37.201 9.338 1.00 81.44 574 ALA A O 1
ATOM 4308 N N . LEU A 1 575 ? 16.903 35.456 8.164 1.00 82.56 575 LEU A N 1
ATOM 4309 C CA . LEU A 1 575 ? 15.622 35.374 8.880 1.00 82.56 575 LEU A CA 1
ATOM 4310 C C . LEU A 1 575 ? 15.807 34.958 10.345 1.00 82.56 575 LEU A C 1
ATOM 4312 O O . LEU A 1 575 ? 15.057 35.433 11.189 1.00 82.56 575 LEU A O 1
ATOM 4316 N N . HIS A 1 576 ? 16.779 34.098 10.656 1.00 76.81 576 HIS A N 1
ATOM 4317 C CA . HIS A 1 576 ? 17.117 33.727 12.029 1.00 76.81 576 HIS A CA 1
ATOM 4318 C C . HIS A 1 576 ? 17.703 34.923 12.794 1.00 76.81 576 HIS A C 1
ATOM 4320 O O . HIS A 1 576 ? 17.135 35.334 13.806 1.00 76.81 576 HIS A O 1
ATOM 4326 N N . GLU A 1 577 ? 18.747 35.558 12.250 1.00 77.38 577 GLU A N 1
ATOM 4327 C CA . GLU A 1 577 ? 19.382 36.755 12.826 1.00 77.38 577 GLU A CA 1
ATOM 4328 C C . GLU A 1 577 ? 18.376 37.900 13.053 1.00 77.38 577 GLU A C 1
ATOM 4330 O O . GLU A 1 577 ? 18.299 38.454 14.148 1.00 77.38 577 GLU A O 1
ATOM 4335 N N . MET A 1 578 ? 17.536 38.209 12.055 1.00 73.19 578 MET A N 1
ATOM 4336 C CA . MET A 1 578 ? 16.497 39.250 12.140 1.00 73.19 578 MET A CA 1
ATOM 4337 C C . MET A 1 578 ? 15.448 39.000 13.233 1.00 73.19 578 MET A C 1
ATOM 4339 O O . MET A 1 578 ? 14.725 39.926 13.609 1.0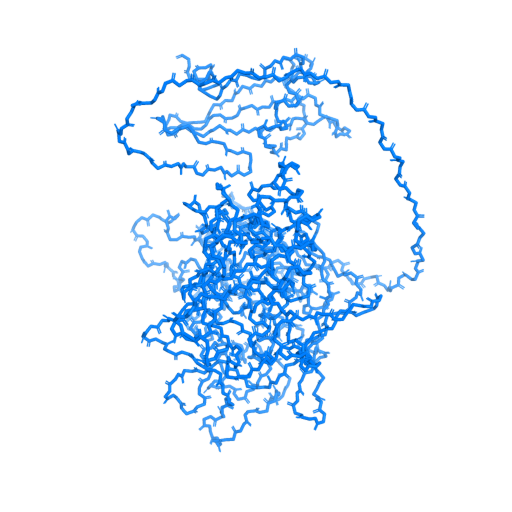0 73.19 578 MET A O 1
ATOM 4343 N N . VAL A 1 579 ? 15.305 37.755 13.687 1.00 67.31 579 VAL A N 1
ATOM 4344 C CA . VAL A 1 579 ? 14.276 37.333 14.639 1.00 67.31 579 VAL A CA 1
ATOM 4345 C C . VAL A 1 579 ? 14.848 37.162 16.049 1.00 67.31 579 VAL A C 1
ATOM 4347 O O . VAL A 1 579 ? 14.144 37.480 17.016 1.00 67.31 579 VAL A O 1
ATOM 4350 N N . ASP A 1 580 ? 16.095 36.696 16.191 1.00 59.28 580 ASP A N 1
ATOM 4351 C CA . ASP A 1 580 ? 16.728 36.515 17.504 1.00 59.28 580 ASP A CA 1
ATOM 4352 C C . ASP A 1 580 ? 17.390 37.792 18.073 1.00 59.28 580 ASP A C 1
ATOM 4354 O O . ASP A 1 580 ? 17.264 38.006 19.289 1.00 59.28 580 ASP A O 1
ATOM 4358 N N . GLY A 1 581 ? 17.884 38.706 17.219 1.00 49.06 581 GLY A N 1
ATOM 4359 C CA . GLY A 1 581 ? 18.248 40.095 17.573 1.00 49.06 581 GLY A CA 1
ATOM 4360 C C . GLY A 1 581 ? 19.711 40.345 17.934 1.00 49.06 581 GLY A C 1
ATOM 4361 O O . GLY A 1 581 ? 20.178 39.753 18.931 1.00 49.06 581 GLY A O 1
#

InterPro domains:
  IPR001300 Peptidase C2, calpain, catalytic domain [PS50203] (131-423)
  IPR022684 Peptidase C2, calpain family [PTHR10183] (185-291)
  IPR038765 Papain-like cysteine peptidase superfamily [SSF54001] (181-425)

Organism: NCBI:txid1894971

Sequence (581 aa):
MPALAGQVIALPPVVLETIRQADPRLAEQLATEGVYVDLTGRFDLRPYTLDGAPEFPLTVSAPAFDLATEAGRKALLAEDRSRVAAAFRTAYGSNPAAMAVLSTHGFHYVTDARRMALVPNALTDALRAFLPPDPATMVEVEPTVSDGEVAVVADRVTLPDPDPNYPVGYGQPLDRRTGQPVPLFDGPPHREQVRQGVLGDCGMLATMAAVAGYRPDVLTQLFQPNPDGSVDVLLHESVLHGDTSTPTGRRVRITVRPDVPLHAGSAGRSAYADRSANGSGWASVLEKALAAVDRTWTPQRRDAWQRDWITWSGKDDPHHAAPLGYARLHVGSTSYLQAELMTQLTGVPSRMSLFDTRPGQEAAVAARLTALLAAGSPVIVGTRPEDQYPPELANLPFGLYATHAYEVVSVTDGLVQLRNPWGVEHPAPIPVRDFLNLMANDYAHMSTDAATSSPATGAATSLNVPPAQPAAPVPAPRSPEPAVGAEGHRPRRHTLGRTYLEDERAAVGYLALLDGDGTVSGLVVVVSSGGGQRTVHWTTSGEPGVGRSVPVGRAEAERIAREVLGFRLPEESALHEMVDG

Solvent-accessible surface area (backbone atoms only — not comparable to full-atom values): 32183 Å² total; per-residue (Å²): 85,65,96,47,38,68,35,69,44,74,67,56,71,70,56,37,50,58,26,33,7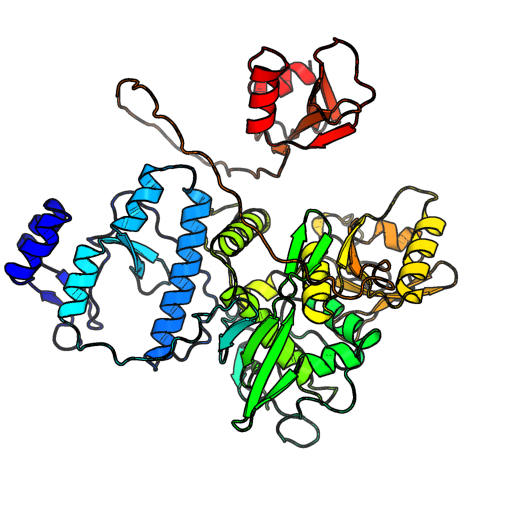6,79,38,52,65,61,25,53,46,35,73,73,68,31,44,44,20,36,85,80,12,44,78,58,48,59,93,53,42,52,87,93,60,72,66,28,46,47,71,79,34,38,74,48,43,53,66,91,41,69,46,24,44,50,26,50,52,53,51,50,42,53,32,42,52,22,19,48,45,63,72,36,60,90,37,68,70,66,53,53,45,63,80,52,28,41,73,40,70,55,57,96,56,67,30,33,30,44,29,46,40,57,58,57,53,56,58,50,71,77,44,80,84,78,75,96,63,83,48,58,53,63,54,50,78,56,93,61,37,39,36,36,49,43,70,57,55,31,34,43,57,81,43,88,91,62,45,70,44,77,40,70,41,33,26,81,90,75,71,40,73,45,43,58,62,65,70,76,55,42,32,82,45,32,17,45,38,83,51,49,28,38,29,54,39,15,43,53,17,32,42,24,62,60,42,25,70,49,57,58,71,24,56,47,78,44,98,88,63,34,32,34,36,48,32,32,34,63,46,76,61,94,55,34,20,33,48,72,79,28,34,32,36,31,38,24,45,74,47,39,51,16,35,63,94,47,90,26,38,51,33,34,50,34,30,78,87,55,55,31,32,46,51,40,49,47,52,53,42,62,22,40,51,67,49,72,49,51,72,71,54,45,30,48,51,32,50,55,40,29,73,72,77,24,69,91,41,68,47,53,20,51,67,54,22,43,28,35,39,40,76,36,56,54,39,58,53,35,5,37,47,49,8,20,61,64,61,42,42,8,20,36,48,71,63,72,67,56,90,88,32,47,66,59,52,48,51,51,51,39,51,37,52,74,68,54,27,43,38,37,41,32,32,35,54,66,91,78,52,64,83,90,49,82,67,48,72,58,62,47,58,64,64,38,28,27,21,59,75,50,62,55,99,64,23,39,32,44,40,32,21,62,65,49,79,51,34,52,71,31,46,44,64,59,43,53,73,52,37,40,59,48,25,13,30,47,54,81,82,71,86,75,77,74,88,78,92,72,85,89,79,90,80,88,83,85,84,89,82,86,86,84,90,80,87,84,90,90,82,86,87,88,90,86,87,88,83,91,83,83,83,72,72,75,51,95,25,37,43,54,48,89,91,69,68,28,34,45,27,34,27,41,27,19,42,95,87,66,50,75,47,32,42,34,42,36,41,38,38,91,92,46,76,47,74,52,77,48,42,74,80,78,54,89,74,97,42,57,74,43,77,32,42,67,74,55,48,42,44,43,28,43,76,66,64,73,40,83,64,70,57,68,72,56,51,47,52,76,66,74,111

Foldseek 3Di:
DQVQAQHFDQQPPVLLVLVCVLPVVVSVCCNVRHWHQHNNRHTQQQVQFDPPWDKFAEALFAQQFDPVDPLSVVLVVVVLQLLLVLLQCLVCVVPVVSVVLVVQWGWDDNDPHSITGTGGPSVVVSVVVVDDPDPPDDHQLAWDDDPAEIEGEPATFTGANADPVFGKHWDQAAAPVPLHRFAQDDPFQALLQWAWAPFQAQLLSQLSRLCCHQPRVLLVVQWDQDPVQKIWGKWFDWDDDDFKIAGPNHIYTYTYHLIAMAGPPDSRAHRTGGNRVPRHRNNRSVLQSVLSVVSSDDSVVLSVQLVVCCQQPVVQPSSHGQDGGSNNSSSYDDLSRSQNSNCGRRVFMKGKDFDPLDPPCLVVNLVVVQVQVVLSKKKKWAFAAPVPDDPVPPDPPQQDDHRHMWIFNHRDPQWTWTDGSNSDSTGDTHRSNSVSVGTDRMMMITDSPPPDDDDDDDDDDDDDDDDDDDDDDDDDDDDDDDDDDDDDDGDDDDDQQWDADPPFRKIWGKKFWAAPVRDGFWMKIWIQGPVGIWIDIAGPVPDDHPTDIDTHHPVVVQVCCCPNVNDGDDDVVVVVVVTVD

Mean predicted aligned error: 13.5 Å

pLDDT: mean 84.42, std 19.32, range [22.69, 98.75]

Secondary structure (DSSP, 8-state):
-GGGTT-EEPPPHHHHHHHHHH-HHHHHHHHHH-EEB-TTS-B--GGGSPTTPPPEEBP-----S-TTSHHHHHHHHHHHHHHHHHHHHHHHTT-HHHHHHHHHEEEEE-SSSSEEEEEEHHHHHHHHTTSPPPP----TT--EE-SSEEEEE-SS-PPPSPPTTS-EEEE--B-TTTSSBPPS-SSS--GGG----SSS-HHHHHHHHHHHHH-HHHHHTTEEE-TTS-EEEEEEEEEEETTEEEEEEEEEEEEE-S-EEEETTSSS-BSSS--TTT---HHHHHHHHHHHGGGG--HHHHHHHHHHHHHHT-TT-TTSBPP-HHHHHTT---HHHHHHHHHHHHSS-EEEEE---STT-HHHHHHHHHHHHHTT--EEEEEPPGGGS-GGGSS-GGG--TT-EEEEEEEETTEEEEE-TTSS-PPPPEEHHHHHHHEEEEEEEE-S--SS------------PPPP-PPPP---------------------BTTEEEETTTTEEEEEEEEE-TTS-EEEEEEEEEETTEEEEEEEETTSS--SSEEEEE-HHHHHHHHHHTSSSPPPPHHHHHHHHH-

Radius of gyration: 27.64 Å; Cα contacts (8 Å, |Δi|>4): 1099; chains: 1; bounding box: 69×77×73 Å